Protein AF-A0A8S1CDF6-F1 (afdb_monomer_lite)

Secondary structure (DSSP, 8-state):
-HHHHHTTT--HHHHHHHHHHHHHHHHHHHHHHHHTS-SHHHHHHHHHHHHHHGGGTT-TTTHHHHHHHHHH-SS--HHHHHHHHH-HHHHHHS-HHHHHHHHHH-HHHHHHHHHHHHHHHHHHHHHHHS--S-TT--GGGS-HHHHHTSHHHHHHHHHHTT-HHHHHHHHHHHHHHHHHH--THHHHHHHHHHHHHHHTT-HHHHTT-TTHHHHHHHHHHHHHT---HHHHHHHHHHHHT--TT-THHHHHHHHHHHSHHHHHHHHHHHHHHHHHHHHTT--GGG-HHHHHHHHHHHHHHTHHHHHHH----PPPPPHHIIIIIHHHHHHHHHHHHHHHHHTTS-HHHHHHHHTT--TTSPPPHHHHHHHHH-HHHHHHHHHHHHHHHHHT-HHHHHHHHHHHTT-GGGGGG-HHHHHHHHHHHHTT-

Sequence (429 aa):
MLPLLDLHEVRRLDFHNSVLEELREKLISQINEIGKKEGKERDKKLKELLAKSFPVIKVKTLRPVVMCILRNTPHIDEKYLKVLERDQELYNDTDTEVKRQIWKDNQSLFGDAVTPLLGEYILEKEKILFDHENLNSLFFSSSPKARRQGKVVQKLANMVGNSVRLYDLVLQFSRTLFLRSKNVHYCTLRAELLMALHDLEVQEIISVDPCHKFTWCLDACIREKNVDIKRSRELQGFLDSIKKGQEQVLGDLSMILCDPYAVNFLATSAMKILVHLINVDGMPRENTVLILLLRMLALGLSAWQMISTQEFKEPKLDSQVVTKFLPALMSLMVDDLVRSLNSKLPPDERESAITIIEHSGPPPDACQAYVQESSVASILAMYYTLHCARTKDRVGLMRVLGTLANCENDRAFEDPFLHSLVKSFSQQF

pLDDT: mean 91.86, std 8.3, range [45.34, 98.62]

Radius of gyration: 29.61 Å; chains: 1; bounding box: 76×37×102 Å

Foldseek 3Di:
DVVVCVVVVNDPVNVVLVVLVVVLVVLLVVLVVLLPDDDDVSLVVLQVVLVVQVVCCVVVSNVVNNLSSLLSRQDDDVVSLVVCVVDVVSVVPHDLSNVLNNCLPPVVVLCVVLVVLVVVQLVVLVCLLPDPPPLPRASLPDQLVRSLPDPSLLVLLSNCPLPQSSLVSLLVVLLVVCLVPVDLVSLVSLLSNLVNNVVVVSCSHLVPLLCNQLSVLLSVCLNVLHDDPVSLVVNVCSVVVQDPVRLVSLLSLLSNCLRPSNLVSLLVRLVVVLVVCLVVVHAQVVDSSNVSSLQSNQSNVCNNVCSVVVPRDRDDDPPCCRVPQSVLVSLLVVLLVVVVVLVPDDPVVSVVVCVPDPSQDARDPSLLVCQLVPLSSVSNLLVVLLVCLQVVVPSSNVRRVVSNCRGHPNVCPDSSSVSSNVSSVVVVD

Structure (mmCIF, N/CA/C/O backbone):
data_AF-A0A8S1CDF6-F1
#
_entry.id   AF-A0A8S1CDF6-F1
#
loop_
_atom_site.group_PDB
_atom_site.id
_atom_site.type_symbol
_atom_site.label_atom_id
_atom_site.label_alt_id
_atom_site.label_comp_id
_atom_site.label_asym_id
_atom_site.label_entity_id
_atom_site.label_seq_id
_atom_site.pdbx_PDB_ins_code
_atom_site.Cartn_x
_atom_site.Cartn_y
_atom_site.Cartn_z
_atom_site.occupancy
_atom_site.B_iso_or_equiv
_atom_site.auth_seq_id
_atom_site.auth_comp_id
_atom_site.auth_asym_id
_atom_site.auth_atom_id
_atom_site.pdbx_PDB_model_num
ATOM 1 N N . MET A 1 1 ? -11.990 4.599 63.482 1.00 62.12 1 MET A N 1
ATOM 2 C CA . MET A 1 1 ? -10.918 5.021 62.552 1.00 62.12 1 MET A CA 1
ATOM 3 C C . MET A 1 1 ? -10.878 6.527 62.327 1.00 62.12 1 MET A C 1
ATOM 5 O O . MET A 1 1 ? -9.820 7.089 62.541 1.00 62.12 1 MET A O 1
ATOM 9 N N . LEU A 1 2 ? -11.983 7.200 61.979 1.00 67.25 2 LEU A N 1
ATOM 10 C CA . LEU A 1 2 ? -11.987 8.661 61.754 1.00 67.25 2 LEU A CA 1
ATOM 11 C C . LEU A 1 2 ? -11.416 9.509 62.919 1.00 67.25 2 LEU A C 1
ATOM 13 O O . LEU A 1 2 ? -10.578 10.356 62.641 1.00 67.25 2 LEU A O 1
ATOM 17 N N . PRO A 1 3 ? -11.730 9.235 64.205 1.00 74.31 3 PRO A N 1
ATOM 18 C CA . PRO A 1 3 ? -11.154 10.003 65.320 1.00 74.31 3 PRO A CA 1
ATOM 19 C C . PRO A 1 3 ? -9.637 9.817 65.491 1.00 74.31 3 PRO A C 1
ATOM 21 O O . PRO A 1 3 ? -8.962 10.684 66.026 1.00 74.31 3 PRO A O 1
ATOM 24 N N . LEU A 1 4 ? -9.096 8.681 65.038 1.00 73.44 4 LEU A N 1
ATOM 25 C CA . LEU A 1 4 ? -7.659 8.394 65.058 1.00 73.44 4 LEU A CA 1
ATOM 26 C C . LEU A 1 4 ? -6.922 9.152 63.949 1.00 73.44 4 LEU A C 1
ATOM 28 O O . LEU A 1 4 ? -5.793 9.568 64.163 1.00 73.44 4 LEU A O 1
ATOM 32 N N . LEU A 1 5 ? -7.558 9.359 62.793 1.00 74.25 5 LEU A N 1
ATOM 33 C CA . LEU A 1 5 ? -7.002 10.146 61.687 1.00 74.25 5 LEU A CA 1
ATOM 34 C C . LEU A 1 5 ? -6.931 11.638 62.029 1.00 74.25 5 LEU A C 1
ATOM 36 O O . LEU A 1 5 ? -5.935 12.281 61.708 1.00 74.25 5 LEU A O 1
ATOM 40 N N . ASP A 1 6 ? -7.935 12.155 62.746 1.00 76.25 6 ASP A N 1
ATOM 41 C CA . ASP A 1 6 ? -7.932 13.542 63.228 1.00 76.25 6 ASP A CA 1
ATOM 42 C C . ASP A 1 6 ? -6.771 13.798 64.214 1.00 76.25 6 ASP A C 1
ATOM 44 O O . ASP A 1 6 ? -6.166 14.865 64.186 1.00 76.25 6 ASP A O 1
ATOM 48 N N . LEU A 1 7 ? -6.411 12.801 65.039 1.00 79.69 7 LEU A N 1
ATOM 49 C CA . LEU A 1 7 ? -5.253 12.857 65.948 1.00 79.69 7 LEU A CA 1
ATOM 50 C C . LEU A 1 7 ? -3.896 12.844 65.220 1.00 79.69 7 LEU A C 1
ATOM 52 O O . LEU A 1 7 ? -2.895 13.226 65.815 1.00 79.69 7 LEU A O 1
ATOM 56 N N . HIS A 1 8 ? -3.859 12.405 63.959 1.00 80.81 8 HIS A N 1
ATOM 57 C CA . HIS A 1 8 ? -2.661 12.400 63.109 1.00 80.81 8 HIS A CA 1
ATOM 58 C C . HIS A 1 8 ? -2.653 13.574 62.111 1.00 80.81 8 HIS A C 1
ATOM 60 O O . HIS A 1 8 ? -1.941 13.520 61.113 1.00 80.81 8 HIS A O 1
ATOM 66 N N . GLU A 1 9 ? -3.477 14.605 62.344 1.00 82.25 9 GLU A N 1
ATOM 67 C CA . GLU A 1 9 ? -3.608 15.805 61.497 1.00 82.25 9 GLU A CA 1
ATOM 68 C C . GLU A 1 9 ? -3.998 15.521 60.029 1.00 82.25 9 GLU A C 1
ATOM 70 O O . GLU A 1 9 ? -3.866 16.377 59.151 1.00 82.25 9 GLU A O 1
ATOM 75 N N . VAL A 1 10 ? -4.547 14.336 59.736 1.00 81.75 10 VAL A N 1
ATOM 76 C CA . VAL A 1 10 ? -5.028 14.005 58.391 1.00 81.75 10 VAL A CA 1
ATOM 77 C C . VAL A 1 10 ? -6.396 14.640 58.182 1.00 81.75 10 VAL A C 1
ATOM 79 O O . VAL A 1 10 ? -7.377 14.287 58.839 1.00 81.75 10 VAL A O 1
ATOM 82 N N . ARG A 1 11 ? -6.502 15.551 57.209 1.00 84.94 11 ARG A N 1
ATOM 83 C CA . ARG A 1 11 ? -7.794 16.142 56.842 1.00 84.94 11 ARG A CA 1
ATOM 84 C C . ARG A 1 11 ? -8.730 15.043 56.343 1.00 84.94 11 ARG A C 1
ATOM 86 O O . ARG A 1 11 ? -8.420 14.331 55.391 1.00 84.94 11 ARG A O 1
ATOM 93 N N . ARG A 1 12 ? -9.923 14.947 56.935 1.00 86.69 12 ARG A N 1
ATOM 94 C CA . ARG A 1 12 ? -10.937 13.941 56.563 1.00 86.69 12 ARG A CA 1
ATOM 95 C C . ARG A 1 12 ? -11.252 13.927 55.064 1.00 86.69 12 ARG A C 1
ATOM 97 O O . ARG A 1 12 ? -11.462 12.857 54.506 1.00 86.69 12 ARG A O 1
ATOM 104 N N . LEU A 1 13 ? -11.258 15.093 54.410 1.00 85.94 13 LEU A N 1
ATOM 105 C CA . LEU A 1 13 ? -11.448 15.203 52.959 1.00 85.94 13 LEU A CA 1
ATOM 106 C C . LEU A 1 13 ? -10.354 14.458 52.180 1.00 85.94 13 LEU A C 1
ATOM 108 O O . LEU A 1 13 ? -10.673 13.711 51.261 1.00 85.94 13 LEU A O 1
ATOM 112 N N . ASP A 1 14 ? -9.091 14.617 52.577 1.00 85.19 14 ASP A N 1
ATOM 113 C CA . ASP A 1 14 ? -7.950 13.964 51.927 1.00 85.19 14 ASP A CA 1
ATOM 114 C C . ASP A 1 14 ? -8.030 12.442 52.111 1.00 85.19 14 ASP A C 1
ATOM 116 O O . ASP A 1 14 ? -7.840 11.687 51.157 1.00 85.19 14 ASP A O 1
ATOM 120 N N . PHE A 1 15 ? -8.420 11.985 53.307 1.00 88.25 15 PHE A N 1
ATOM 121 C CA . PHE A 1 15 ? -8.677 10.567 53.561 1.00 88.25 15 PHE A CA 1
ATOM 122 C C . PHE A 1 15 ? -9.816 10.019 52.689 1.00 88.25 15 PHE A C 1
ATOM 124 O O . PHE A 1 15 ? -9.653 8.987 52.043 1.00 88.25 15 PHE A O 1
ATOM 131 N N . HIS A 1 16 ? -10.962 10.704 52.630 1.00 88.69 16 HIS A N 1
ATOM 132 C CA . HIS A 1 16 ? -12.096 10.259 51.818 1.00 88.69 16 HIS A CA 1
ATOM 133 C C . HIS A 1 16 ? -11.782 10.252 50.319 1.00 88.69 16 HIS A C 1
ATOM 135 O O . HIS A 1 16 ? -12.194 9.320 49.631 1.00 88.69 16 HIS A O 1
ATOM 141 N N . ASN A 1 17 ? -11.028 11.237 49.824 1.00 88.69 17 ASN A N 1
ATOM 142 C CA . ASN A 1 17 ? -10.554 11.256 48.442 1.00 88.69 17 ASN A CA 1
ATOM 143 C C . ASN A 1 17 ? -9.621 10.073 48.163 1.00 88.69 17 ASN A C 1
ATOM 145 O O . ASN A 1 17 ? -9.806 9.392 47.161 1.00 88.69 17 ASN A O 1
ATOM 149 N N . SER A 1 18 ? -8.687 9.779 49.073 1.00 89.62 18 SER A N 1
ATOM 150 C CA . SER A 1 18 ? -7.782 8.629 48.955 1.00 89.62 18 SER A CA 1
ATOM 151 C C . SER A 1 18 ? -8.544 7.299 48.906 1.00 89.62 18 SER A C 1
ATOM 153 O O . SER A 1 18 ? -8.355 6.502 47.991 1.00 89.62 18 SER A O 1
ATOM 155 N N . VAL A 1 19 ? -9.501 7.097 49.820 1.00 90.94 19 VAL A N 1
ATOM 156 C CA . VAL A 1 19 ? -10.350 5.893 49.830 1.00 90.94 19 VAL A CA 1
ATOM 157 C C . VAL A 1 19 ? -11.174 5.781 48.546 1.00 90.94 19 VAL A C 1
ATOM 159 O O . VAL A 1 19 ? -11.324 4.689 48.002 1.00 90.94 19 VAL A O 1
ATOM 162 N N . LEU A 1 20 ? -11.728 6.891 48.050 1.00 90.06 20 LEU A N 1
ATOM 163 C CA . LEU A 1 20 ? -12.512 6.894 46.816 1.00 90.06 20 LEU A CA 1
ATOM 164 C C . LEU A 1 20 ? -11.656 6.521 45.600 1.00 90.06 20 LEU A C 1
ATOM 166 O O . LEU A 1 20 ? -12.103 5.733 44.767 1.00 90.06 20 LEU A O 1
ATOM 170 N N . GLU A 1 21 ? -10.443 7.058 45.513 1.00 92.19 21 GLU A N 1
ATOM 171 C CA . GLU A 1 21 ? -9.470 6.739 44.468 1.00 92.19 21 GLU A CA 1
ATOM 172 C C . GLU A 1 21 ? -9.077 5.255 44.500 1.00 92.19 21 GLU A C 1
ATOM 174 O O . GLU A 1 21 ? -9.208 4.560 43.491 1.00 92.19 21 GLU A O 1
ATOM 179 N N . GLU A 1 22 ? -8.737 4.717 45.673 1.00 93.31 22 GLU A N 1
ATOM 180 C CA . GLU A 1 22 ? -8.369 3.305 45.827 1.00 93.31 22 GLU A CA 1
ATOM 181 C C . GLU A 1 22 ? -9.536 2.358 45.485 1.00 93.31 22 GLU A C 1
ATOM 183 O O . GLU A 1 22 ? -9.368 1.343 44.799 1.00 93.31 22 GLU A O 1
ATOM 188 N N . LEU A 1 23 ? -10.765 2.703 45.893 1.00 93.44 23 LEU A N 1
ATOM 189 C CA . LEU A 1 23 ? -11.964 1.947 45.519 1.00 93.44 23 LEU A CA 1
ATOM 190 C C . LEU A 1 23 ? -12.224 1.994 44.010 1.00 93.44 23 LEU A C 1
ATOM 192 O O . LEU A 1 23 ? -12.608 0.978 43.422 1.00 93.44 23 LEU A O 1
ATOM 196 N N . ARG A 1 24 ? -12.012 3.153 43.377 1.00 94.38 24 ARG A N 1
ATOM 197 C CA . ARG A 1 24 ? -12.157 3.330 41.929 1.00 94.38 24 ARG A CA 1
ATOM 198 C C . ARG A 1 24 ? -11.175 2.445 41.172 1.00 94.38 24 ARG A C 1
ATOM 200 O O . ARG A 1 24 ? -11.593 1.716 40.273 1.00 94.38 24 ARG A O 1
ATOM 207 N N . GLU A 1 25 ? -9.900 2.465 41.547 1.00 94.88 25 GLU A N 1
ATOM 208 C CA . GLU A 1 25 ? -8.864 1.631 40.932 1.00 94.88 25 GLU A CA 1
ATOM 209 C C . GLU A 1 25 ? -9.162 0.139 41.102 1.00 94.88 25 GLU A C 1
ATOM 211 O O . GLU A 1 25 ? -9.099 -0.631 40.137 1.00 94.88 25 GLU A O 1
ATOM 216 N N . LYS A 1 26 ? -9.588 -0.271 42.302 1.00 95.38 26 LYS A N 1
ATOM 217 C CA . LYS A 1 26 ? -9.969 -1.659 42.581 1.00 95.38 26 LYS A CA 1
ATOM 218 C C . LYS A 1 26 ? -11.155 -2.116 41.731 1.00 95.38 26 LYS A C 1
ATOM 220 O O . LYS A 1 26 ? -11.133 -3.230 41.207 1.00 95.38 26 LYS A O 1
ATOM 225 N N . LEU A 1 27 ? -12.169 -1.266 41.551 1.00 94.44 27 LEU A N 1
ATOM 226 C CA . LEU A 1 27 ? -13.309 -1.545 40.672 1.00 94.44 27 LEU A CA 1
ATOM 227 C C . LEU A 1 27 ? -12.878 -1.675 39.210 1.00 94.44 27 LEU A C 1
ATOM 229 O O . LEU A 1 27 ? -13.262 -2.637 38.548 1.00 94.44 27 LEU A O 1
ATOM 233 N N . ILE A 1 28 ? -12.059 -0.745 38.712 1.00 95.81 28 ILE A N 1
ATOM 234 C CA . ILE A 1 28 ? -11.535 -0.779 37.339 1.00 95.81 28 ILE A CA 1
ATOM 235 C C . ILE A 1 28 ? -10.755 -2.073 37.097 1.00 95.81 28 ILE A C 1
ATOM 237 O O . ILE A 1 28 ? -10.973 -2.737 36.083 1.00 95.81 28 ILE A O 1
ATOM 241 N N . SER A 1 29 ? -9.892 -2.461 38.038 1.00 96.31 29 SER A N 1
ATOM 242 C CA . SER A 1 29 ? -9.135 -3.712 37.974 1.00 96.31 29 SER A CA 1
ATOM 243 C C . SER A 1 29 ? -10.066 -4.928 37.884 1.00 96.31 29 SER A C 1
ATOM 245 O O . SER A 1 29 ? -9.950 -5.734 36.962 1.00 96.31 29 SER A O 1
ATOM 247 N N . GLN A 1 30 ? -11.080 -5.006 38.751 1.00 95.44 30 GLN A N 1
ATOM 248 C CA . GLN A 1 30 ? -12.066 -6.092 38.717 1.00 95.44 30 GLN A CA 1
ATOM 249 C C . GLN A 1 30 ? -12.866 -6.142 37.409 1.00 95.44 30 GLN A C 1
ATOM 251 O O . GLN A 1 30 ? -13.146 -7.231 36.908 1.00 95.44 30 GLN A O 1
ATOM 256 N N . ILE A 1 31 ? -13.239 -4.990 36.846 1.00 95.56 31 ILE A N 1
ATOM 257 C CA . ILE A 1 31 ? -13.948 -4.921 35.562 1.00 95.56 31 ILE A CA 1
ATOM 258 C C . ILE A 1 31 ? -13.063 -5.447 34.431 1.00 95.56 31 ILE A C 1
ATOM 260 O O . ILE A 1 31 ? -13.543 -6.230 33.615 1.00 95.56 31 ILE A O 1
ATOM 264 N N . ASN A 1 32 ? -11.778 -5.087 34.407 1.00 95.44 32 ASN A N 1
ATOM 265 C CA . ASN A 1 32 ? -10.844 -5.609 33.409 1.00 95.44 32 ASN A CA 1
ATOM 266 C C . ASN A 1 32 ? -10.655 -7.129 33.544 1.00 95.44 32 ASN A C 1
ATOM 268 O O . ASN A 1 32 ? -10.646 -7.831 32.538 1.00 95.44 32 ASN A O 1
ATOM 272 N N . GLU A 1 33 ? -10.585 -7.663 34.767 1.00 94.88 33 GLU A N 1
ATOM 273 C CA . GLU A 1 33 ? -10.529 -9.116 34.993 1.00 94.88 33 GLU A CA 1
ATOM 274 C C . GLU A 1 33 ? -11.806 -9.838 34.539 1.00 94.88 33 GLU A C 1
ATOM 276 O O . GLU A 1 33 ? -11.748 -10.959 34.035 1.00 94.88 33 GLU A O 1
ATOM 281 N N . ILE A 1 34 ? -12.975 -9.203 34.668 1.00 93.25 34 ILE A N 1
ATOM 282 C CA . ILE A 1 34 ? -14.216 -9.719 34.074 1.00 93.25 34 ILE A CA 1
ATOM 283 C C . ILE A 1 34 ? -14.128 -9.665 32.544 1.00 93.25 34 ILE A C 1
ATOM 285 O O . ILE A 1 34 ? -14.493 -10.637 31.889 1.00 93.25 34 ILE A O 1
ATOM 289 N N . GLY A 1 35 ? -13.632 -8.560 31.983 1.00 90.19 35 GLY A N 1
ATOM 290 C CA . GLY A 1 35 ? -13.497 -8.343 30.542 1.00 90.19 35 GLY A CA 1
ATOM 291 C C . GLY A 1 35 ? -12.627 -9.383 29.835 1.00 90.19 35 GLY A C 1
ATOM 292 O O . GLY A 1 35 ? -12.990 -9.823 28.745 1.00 90.19 35 GLY A O 1
ATOM 293 N N . LYS A 1 36 ? -11.549 -9.839 30.492 1.00 91.38 36 LYS A N 1
ATOM 294 C CA . LYS A 1 36 ? -10.646 -10.903 30.008 1.00 91.38 36 LYS A CA 1
ATOM 295 C C . LYS A 1 36 ? -11.299 -12.282 29.887 1.00 91.38 36 LYS A C 1
ATOM 297 O O . LYS A 1 36 ? -10.751 -13.150 29.218 1.00 91.38 36 LYS A O 1
ATOM 302 N N . LYS A 1 37 ? -12.424 -12.522 30.567 1.00 91.44 37 LYS A N 1
ATOM 303 C CA . LYS A 1 37 ? -13.161 -13.786 30.435 1.00 91.44 37 LYS A CA 1
ATOM 304 C C . LYS A 1 37 ? -13.859 -13.844 29.076 1.00 91.44 37 LYS A C 1
ATOM 306 O O . LYS A 1 37 ? -14.029 -12.831 28.403 1.00 91.44 37 LYS A O 1
ATOM 311 N N . GLU A 1 38 ? -14.337 -15.024 28.708 1.00 87.25 38 GLU A N 1
ATOM 312 C CA . GLU A 1 38 ? -15.132 -15.228 27.498 1.00 87.25 38 GLU A CA 1
ATOM 313 C C . GLU A 1 38 ? -16.513 -15.799 27.837 1.00 87.25 38 GLU A C 1
ATOM 315 O O . GLU A 1 38 ? -16.728 -16.382 28.902 1.00 87.25 38 GLU A O 1
ATOM 320 N N . GLY A 1 39 ? -17.466 -15.624 26.920 1.00 90.69 39 GLY A N 1
ATOM 321 C CA . GLY A 1 39 ? -18.783 -16.253 26.987 1.00 90.69 39 GLY A CA 1
ATOM 322 C C . GLY A 1 39 ? -19.934 -15.357 27.458 1.00 90.69 39 GLY A C 1
ATOM 323 O O . GLY A 1 39 ? -19.768 -14.232 27.932 1.00 90.69 39 GLY A O 1
ATOM 324 N N . LYS A 1 40 ? -21.151 -15.898 27.323 1.00 89.69 40 LYS A N 1
ATOM 325 C CA . LYS A 1 40 ? -22.418 -15.166 27.506 1.00 89.69 40 LYS A CA 1
ATOM 326 C C . LYS A 1 40 ? -22.629 -14.623 28.922 1.00 89.69 40 LYS A C 1
ATOM 328 O O . LYS A 1 40 ? -23.256 -13.578 29.084 1.00 89.69 40 LYS A O 1
ATOM 333 N N . GLU A 1 41 ? -22.131 -15.312 29.949 1.00 90.50 41 GLU A N 1
ATOM 334 C CA . GLU A 1 41 ? -22.286 -14.863 31.340 1.00 90.50 41 GLU A CA 1
ATOM 335 C C . GLU A 1 41 ? -21.525 -13.567 31.620 1.00 90.50 41 GLU A C 1
ATOM 337 O O . GLU A 1 41 ? -22.047 -12.677 32.296 1.00 90.50 41 GLU A O 1
ATOM 342 N N . ARG A 1 42 ? -20.320 -13.425 31.052 1.00 93.06 42 ARG A N 1
ATOM 343 C CA . ARG A 1 42 ? -19.560 -12.176 31.116 1.00 93.06 42 ARG A CA 1
ATOM 344 C C . ARG A 1 42 ? -20.358 -11.041 30.493 1.00 93.06 42 ARG A C 1
ATOM 346 O O . ARG A 1 42 ? -20.521 -9.999 31.123 1.00 93.06 42 ARG A O 1
ATOM 353 N N . ASP A 1 43 ? -20.860 -11.249 29.280 1.00 92.62 43 ASP A N 1
ATOM 354 C CA . ASP A 1 43 ? -21.577 -10.215 28.530 1.00 92.62 43 ASP A CA 1
ATOM 355 C C . ASP A 1 43 ? -22.818 -9.750 29.286 1.00 92.62 43 ASP A C 1
ATOM 357 O O . ASP A 1 43 ? -23.067 -8.551 29.402 1.00 92.62 43 ASP A O 1
ATOM 361 N N . LYS A 1 44 ? -23.560 -10.697 29.871 1.00 93.81 44 LYS A N 1
ATOM 362 C CA . LYS A 1 44 ? -24.699 -10.391 30.736 1.00 93.81 44 LYS A CA 1
ATOM 363 C C . LYS A 1 44 ? -24.269 -9.546 31.938 1.00 93.81 44 LYS A C 1
ATOM 365 O O . LYS A 1 44 ? -24.868 -8.504 32.190 1.00 93.81 44 LYS A O 1
ATOM 370 N N . LYS A 1 45 ? -23.203 -9.945 32.640 1.00 95.00 45 LYS A N 1
ATOM 371 C CA . LYS A 1 45 ? -22.690 -9.222 33.813 1.00 95.00 45 LYS A CA 1
ATOM 372 C C . LYS A 1 45 ? -22.234 -7.802 33.470 1.00 95.00 45 LYS A C 1
ATOM 374 O O . LYS A 1 45 ? -22.556 -6.871 34.202 1.00 95.00 45 LYS A O 1
ATOM 379 N N . LEU A 1 46 ? -21.515 -7.617 32.364 1.00 95.69 46 LEU A N 1
ATOM 380 C CA . LEU A 1 46 ? -21.065 -6.298 31.913 1.00 95.69 46 LEU A CA 1
ATOM 381 C C . LEU A 1 46 ? -22.242 -5.401 31.521 1.00 95.69 46 LEU A C 1
ATOM 383 O O . LEU A 1 46 ? -22.271 -4.242 31.923 1.00 95.69 46 LEU A O 1
ATOM 387 N N . LYS A 1 47 ? -23.255 -5.942 30.832 1.00 95.44 47 LYS A N 1
ATOM 388 C CA . LYS A 1 47 ? -24.486 -5.203 30.512 1.00 95.44 47 LYS A CA 1
ATOM 389 C C . LYS A 1 47 ? -25.264 -4.795 31.763 1.00 95.44 47 LYS A C 1
ATOM 391 O O . LYS A 1 47 ? -25.743 -3.667 31.840 1.00 95.44 47 LYS A O 1
ATOM 396 N N . GLU A 1 48 ? -25.362 -5.673 32.760 1.00 95.56 48 GLU A N 1
ATOM 397 C CA . GLU A 1 48 ? -25.999 -5.353 34.043 1.00 95.56 48 GLU A CA 1
ATOM 398 C C . GLU A 1 48 ? -25.239 -4.265 34.814 1.00 95.56 48 GLU A C 1
ATOM 400 O O . GLU A 1 48 ? -25.859 -3.343 35.349 1.00 95.56 48 GLU A O 1
ATOM 405 N N . LEU A 1 49 ? -23.905 -4.347 34.858 1.00 95.69 49 LEU A N 1
ATOM 406 C CA . LEU A 1 49 ? -23.060 -3.314 35.462 1.00 95.69 49 LEU A CA 1
ATOM 407 C C . LEU A 1 49 ? -23.219 -1.984 34.727 1.00 95.69 49 LEU A C 1
ATOM 409 O O . LEU A 1 49 ? -23.443 -0.957 35.365 1.00 95.69 49 LEU A O 1
ATOM 413 N N . LEU A 1 50 ? -23.188 -2.006 33.393 1.00 97.00 50 LEU A N 1
ATOM 414 C CA . LEU A 1 50 ? -23.378 -0.818 32.572 1.00 97.00 50 LEU A CA 1
ATOM 415 C C . LEU A 1 50 ? -24.732 -0.171 32.859 1.00 97.00 50 LEU A C 1
ATOM 417 O O . LEU A 1 50 ? -24.790 1.025 33.123 1.00 97.00 50 LEU A O 1
ATOM 421 N N . ALA A 1 51 ? -25.812 -0.953 32.891 1.00 96.94 51 ALA A N 1
ATOM 422 C CA . ALA A 1 51 ? -27.148 -0.435 33.160 1.00 96.94 51 ALA A CA 1
ATOM 423 C C . ALA A 1 51 ? -27.254 0.270 34.522 1.00 96.94 51 ALA A C 1
ATOM 425 O O . ALA A 1 51 ? -27.919 1.301 34.622 1.00 96.94 51 ALA A O 1
ATOM 426 N N . LYS A 1 52 ? -26.575 -0.251 35.551 1.00 96.19 52 LYS A N 1
ATOM 427 C CA . LYS A 1 52 ? -26.569 0.327 36.904 1.00 96.19 52 LYS A CA 1
ATOM 428 C C . LYS A 1 52 ? -25.654 1.544 37.032 1.00 96.19 52 LYS A C 1
ATOM 430 O O . LYS A 1 52 ? -25.978 2.466 37.774 1.00 96.19 52 LYS A O 1
ATOM 435 N N . SER A 1 53 ? -24.521 1.553 36.334 1.00 95.06 53 SER A N 1
ATOM 436 C CA . SER A 1 53 ? -23.487 2.585 36.478 1.00 95.06 53 SER A CA 1
ATOM 437 C C . SER A 1 53 ? -23.610 3.729 35.469 1.00 95.06 53 SER A C 1
ATOM 439 O O . SER A 1 53 ? -23.141 4.829 35.741 1.00 95.06 53 SER A O 1
ATOM 441 N N . PHE A 1 54 ? -24.265 3.534 34.324 1.00 96.75 54 PHE A N 1
ATOM 442 C CA . PHE A 1 54 ? -24.392 4.583 33.306 1.00 96.75 54 PHE A CA 1
ATOM 443 C C . PHE A 1 54 ? -25.089 5.873 33.787 1.00 96.75 54 PHE A C 1
ATOM 445 O O . PHE A 1 54 ? -24.650 6.946 33.375 1.00 96.75 54 PHE A O 1
ATOM 452 N N . PRO A 1 55 ? -26.106 5.849 34.681 1.00 96.56 55 PRO A N 1
ATOM 453 C CA . PRO A 1 55 ? -26.721 7.080 35.191 1.00 96.56 55 PRO A CA 1
ATOM 454 C C . PRO A 1 55 ? -25.737 8.064 35.843 1.00 96.56 55 PRO A C 1
ATOM 456 O O . PRO A 1 55 ? -25.994 9.265 35.847 1.00 96.56 55 PRO A O 1
ATOM 459 N N . VAL A 1 56 ? -24.595 7.582 36.354 1.00 95.00 56 VAL A N 1
ATOM 460 C CA . VAL A 1 56 ? -23.562 8.421 36.985 1.00 95.00 56 VAL A CA 1
ATOM 461 C C . VAL A 1 56 ? -22.420 8.813 36.038 1.00 95.00 56 VAL A C 1
ATOM 463 O O . VAL A 1 56 ? -21.435 9.387 36.489 1.00 95.00 56 VAL A O 1
ATOM 466 N N . ILE A 1 57 ? -22.532 8.579 34.724 1.00 95.81 57 ILE A N 1
ATOM 467 C CA . ILE A 1 57 ? -21.464 8.874 33.744 1.00 95.81 57 ILE A CA 1
ATOM 468 C C . ILE A 1 57 ? -21.028 10.352 33.713 1.00 95.81 57 ILE A C 1
ATOM 470 O O . ILE A 1 57 ? -19.874 10.672 33.422 1.00 95.81 57 ILE A O 1
ATOM 474 N N . LYS A 1 58 ? -21.936 11.271 34.065 1.00 94.50 58 LYS A N 1
ATOM 475 C CA . LYS A 1 58 ? -21.639 12.709 34.158 1.00 94.50 58 LYS A CA 1
ATOM 476 C C . LYS A 1 58 ? -20.836 13.082 35.411 1.00 94.50 58 LYS A C 1
ATOM 478 O O . LYS A 1 58 ? -20.252 14.161 35.454 1.00 94.50 58 LYS A O 1
ATOM 483 N N . VAL A 1 59 ? -20.761 12.199 36.408 1.00 94.56 59 VAL A N 1
ATOM 484 C CA . VAL A 1 59 ? -19.969 12.402 37.626 1.00 94.56 59 VAL A CA 1
ATOM 485 C C . VAL A 1 59 ? -18.503 12.092 37.321 1.00 94.56 59 VAL A C 1
ATOM 487 O O . VAL A 1 59 ? -18.114 10.929 37.232 1.00 94.56 59 VAL A O 1
ATOM 490 N N . LYS A 1 60 ? -17.676 13.136 37.179 1.00 92.75 60 LYS A N 1
ATOM 491 C CA . LYS A 1 60 ? -16.264 13.032 36.754 1.00 92.75 60 LYS A CA 1
ATOM 492 C C . LYS A 1 60 ? -15.444 12.016 37.553 1.00 92.75 60 LYS A C 1
ATOM 494 O O . LYS A 1 60 ? -14.666 11.276 36.967 1.00 92.75 60 LYS A O 1
ATOM 499 N N . THR A 1 61 ? -15.649 11.932 38.867 1.00 90.62 61 THR A N 1
ATOM 500 C CA . THR A 1 61 ? -14.903 11.003 39.732 1.00 90.62 61 THR A CA 1
ATOM 501 C C . THR A 1 61 ? -15.239 9.529 39.486 1.00 90.62 61 THR A C 1
ATOM 503 O O . THR A 1 61 ? -14.374 8.677 39.674 1.00 90.62 61 THR A O 1
ATOM 506 N N . LEU A 1 62 ? -16.460 9.219 39.031 1.00 92.19 62 LEU A N 1
ATOM 507 C CA . LEU A 1 62 ? -16.928 7.854 38.752 1.00 92.19 62 LEU A CA 1
ATOM 508 C C . LEU A 1 62 ? -16.896 7.492 37.262 1.00 92.19 62 LEU A C 1
ATOM 510 O O . LEU A 1 62 ? -16.910 6.309 36.920 1.00 92.19 62 LEU A O 1
ATOM 514 N N . ARG A 1 63 ? -16.817 8.488 36.372 1.00 94.75 63 ARG A N 1
ATOM 515 C CA . ARG A 1 63 ? -16.751 8.311 34.915 1.00 94.75 63 ARG A CA 1
ATOM 516 C C . ARG A 1 63 ? -15.712 7.265 34.472 1.00 94.75 63 ARG A C 1
ATOM 518 O O . ARG A 1 63 ? -16.095 6.424 33.659 1.00 94.75 63 ARG A O 1
ATOM 525 N N . PRO A 1 64 ? -14.476 7.205 35.019 1.00 95.69 64 PRO A N 1
ATOM 526 C CA . PRO A 1 64 ? -13.496 6.186 34.626 1.00 95.69 64 PRO A CA 1
ATOM 527 C C . PRO A 1 64 ? -13.991 4.743 34.799 1.00 95.69 64 PRO A C 1
ATOM 529 O O . PRO A 1 64 ? -13.665 3.872 33.994 1.00 95.69 64 PRO A O 1
ATOM 532 N N . VAL A 1 65 ? -14.830 4.483 35.809 1.00 96.19 65 VAL A N 1
ATOM 533 C CA . VAL A 1 65 ? -15.436 3.160 36.030 1.00 96.19 65 VAL A CA 1
ATOM 534 C C . VAL A 1 65 ? -16.426 2.839 34.913 1.00 96.19 65 VAL A C 1
ATOM 536 O O . VAL A 1 65 ? -16.389 1.745 34.356 1.00 96.19 65 VAL A O 1
ATOM 539 N N . VAL A 1 66 ? -17.282 3.799 34.543 1.00 96.75 66 VAL A N 1
ATOM 540 C CA . VAL A 1 66 ? -18.265 3.628 33.460 1.00 96.75 66 VAL A CA 1
ATOM 541 C C . VAL A 1 66 ? -17.569 3.431 32.114 1.00 96.75 66 VAL A C 1
ATOM 543 O O . VAL A 1 66 ? -17.945 2.527 31.370 1.00 96.75 66 VAL A O 1
ATOM 546 N N . MET A 1 67 ? -16.522 4.212 31.828 1.00 96.12 67 MET A N 1
ATOM 547 C CA . MET A 1 67 ? -15.722 4.062 30.605 1.00 96.12 67 MET A CA 1
ATOM 548 C C . MET A 1 67 ? -15.043 2.692 30.542 1.00 96.12 67 MET A C 1
ATOM 550 O O . MET A 1 67 ? -15.107 2.024 29.512 1.00 96.12 67 MET A O 1
ATOM 554 N N . CYS A 1 68 ? -14.502 2.207 31.665 1.00 96.44 68 CYS A N 1
ATOM 555 C CA . CYS A 1 68 ? -13.933 0.863 31.747 1.00 96.44 68 CYS A CA 1
ATOM 556 C C . CYS A 1 68 ? -14.973 -0.231 31.434 1.00 96.44 68 CYS A C 1
ATOM 558 O O . CYS A 1 68 ? -14.672 -1.177 30.704 1.00 96.44 68 CYS A O 1
ATOM 560 N N . ILE A 1 69 ? -16.210 -0.102 31.933 1.00 96.69 69 ILE A N 1
ATOM 561 C CA . ILE A 1 69 ? -17.294 -1.045 31.607 1.00 96.69 69 ILE A CA 1
ATOM 562 C C . ILE A 1 69 ? -17.622 -0.986 30.111 1.00 96.69 69 ILE A C 1
ATOM 564 O O . ILE A 1 69 ? -17.710 -2.035 29.474 1.00 96.69 69 ILE A O 1
ATOM 568 N N . LEU A 1 70 ? -17.778 0.218 29.548 1.00 96.81 70 LEU A N 1
ATOM 569 C CA . LEU A 1 70 ? -18.067 0.420 28.124 1.00 96.81 70 LEU A CA 1
ATOM 570 C C . LEU A 1 70 ? -16.998 -0.234 27.242 1.00 96.81 70 LEU A C 1
ATOM 572 O O . LEU A 1 70 ? -17.345 -1.034 26.379 1.00 96.81 70 LEU A O 1
ATOM 576 N N . ARG A 1 71 ? -15.711 0.024 27.509 1.00 95.75 71 ARG A N 1
ATOM 577 C CA . ARG A 1 71 ? -14.581 -0.565 26.771 1.00 95.75 71 ARG A CA 1
ATOM 578 C C . ARG A 1 71 ? -14.618 -2.091 26.755 1.00 95.75 71 ARG A C 1
ATOM 580 O O . ARG A 1 71 ? -14.362 -2.702 25.725 1.00 95.75 71 ARG A O 1
ATOM 587 N N . ASN A 1 72 ? -14.925 -2.703 27.896 1.00 95.06 72 ASN A N 1
ATOM 588 C CA . ASN A 1 72 ? -14.962 -4.158 28.025 1.00 95.06 72 ASN A CA 1
ATOM 589 C C . ASN A 1 72 ? -16.267 -4.777 27.488 1.00 95.06 72 ASN A C 1
ATOM 591 O O . ASN A 1 72 ? -16.357 -5.999 27.402 1.00 95.06 72 ASN A O 1
ATOM 595 N N . THR A 1 73 ? -17.277 -3.974 27.133 1.00 94.62 73 THR A N 1
ATOM 596 C CA . THR A 1 73 ? -18.577 -4.457 26.646 1.00 94.62 73 THR A CA 1
ATOM 597 C C . THR A 1 73 ? -18.542 -4.650 25.120 1.00 94.62 73 THR A C 1
ATOM 599 O O . THR A 1 73 ? -18.506 -3.660 24.386 1.00 94.62 73 THR A O 1
ATOM 602 N N . PRO A 1 74 ? -18.622 -5.893 24.599 1.00 91.00 74 PRO A N 1
ATOM 603 C CA . PRO A 1 74 ? -18.454 -6.151 23.163 1.00 91.00 74 PRO A CA 1
ATOM 604 C C . PRO A 1 74 ? -19.543 -5.530 22.286 1.00 91.00 74 PRO A C 1
ATOM 606 O O . PRO A 1 74 ? -19.274 -5.099 21.169 1.00 91.00 74 PRO A O 1
ATOM 609 N N . HIS A 1 75 ? -20.776 -5.509 22.795 1.00 93.50 75 HIS A N 1
ATOM 610 C CA . HIS A 1 75 ? -21.925 -4.906 22.132 1.00 93.50 75 HIS A CA 1
ATOM 611 C C . HIS A 1 75 ? -22.651 -4.001 23.119 1.00 93.50 75 HIS A C 1
ATOM 613 O O . HIS A 1 75 ? -23.352 -4.473 24.022 1.00 93.50 75 HIS A O 1
ATOM 619 N N . ILE A 1 76 ? -22.502 -2.698 22.915 1.00 95.56 76 ILE A N 1
ATOM 620 C CA . ILE A 1 76 ? -23.144 -1.649 23.698 1.00 95.56 76 ILE A CA 1
ATOM 621 C C . ILE A 1 76 ? -24.503 -1.339 23.067 1.00 95.56 76 ILE A C 1
ATOM 623 O O . ILE A 1 76 ? -24.625 -1.252 21.847 1.00 95.56 76 ILE A O 1
ATOM 627 N N . ASP A 1 77 ? -25.545 -1.204 23.885 1.00 95.62 77 ASP A N 1
ATOM 628 C CA . ASP A 1 77 ? -26.867 -0.841 23.372 1.00 95.62 77 ASP A CA 1
ATOM 629 C C . ASP A 1 77 ? -26.853 0.587 22.798 1.00 95.62 77 ASP A C 1
ATOM 631 O O . ASP A 1 77 ? -26.321 1.516 23.413 1.00 95.62 77 ASP A O 1
ATOM 635 N N . GLU A 1 78 ? -27.526 0.785 21.663 1.00 94.69 78 GLU A N 1
ATOM 636 C CA . GLU A 1 78 ? -27.548 2.044 20.899 1.00 94.69 78 GLU A CA 1
ATOM 637 C C . GLU A 1 78 ? -27.947 3.270 21.744 1.00 94.69 78 GLU A C 1
ATOM 639 O O . GLU A 1 78 ? -27.422 4.368 21.563 1.00 94.69 78 GLU A O 1
ATOM 644 N N . LYS A 1 79 ? -28.836 3.083 22.730 1.00 95.62 79 LYS A N 1
ATOM 645 C CA . LYS A 1 79 ? -29.256 4.142 23.665 1.00 95.62 79 LYS A CA 1
ATOM 646 C C . LYS A 1 79 ? -28.084 4.777 24.425 1.00 95.62 79 LYS A C 1
ATOM 648 O O . LYS A 1 79 ? -28.143 5.965 24.720 1.00 95.62 79 LYS A O 1
ATOM 653 N N . TYR A 1 80 ? -27.040 4.008 24.741 1.00 96.88 80 TYR A N 1
ATOM 654 C CA . TYR A 1 80 ? -25.851 4.511 25.432 1.00 96.88 80 TYR A CA 1
ATOM 655 C C . TYR A 1 80 ? -24.906 5.205 24.453 1.00 96.88 80 TYR A C 1
ATOM 657 O O . TYR A 1 80 ? -24.415 6.292 24.750 1.00 96.88 80 TYR A O 1
ATOM 665 N N . LEU A 1 81 ? -24.718 4.624 23.263 1.00 96.25 81 LEU A N 1
ATOM 666 C CA . LEU A 1 81 ? -23.885 5.199 22.204 1.00 96.25 81 LEU A CA 1
ATOM 667 C C . LEU A 1 81 ? -24.386 6.587 21.782 1.00 96.25 81 LEU A C 1
ATOM 669 O O . LEU A 1 81 ? -23.591 7.519 21.732 1.00 96.25 81 LEU A O 1
ATOM 673 N N . LYS A 1 82 ? -25.704 6.766 21.620 1.00 95.19 82 LYS A N 1
ATOM 674 C CA . LYS A 1 82 ? -26.323 8.071 21.312 1.00 95.19 82 LYS A CA 1
ATOM 675 C C . LYS A 1 82 ? -26.064 9.140 22.374 1.00 95.19 82 LYS A C 1
ATOM 677 O O . LYS A 1 82 ? -26.029 10.323 22.052 1.00 95.19 82 LYS A O 1
ATOM 682 N N . VAL A 1 83 ? -25.933 8.757 23.646 1.00 95.69 83 VAL A N 1
ATOM 683 C CA . VAL A 1 83 ? -25.601 9.709 24.720 1.00 95.69 83 VAL A CA 1
ATOM 684 C C . VAL A 1 83 ? -24.137 10.128 24.622 1.00 95.69 83 VAL A C 1
ATOM 686 O O . VAL A 1 83 ? -23.856 11.315 24.741 1.00 95.69 83 VAL A O 1
ATOM 689 N N . LEU A 1 84 ? -23.232 9.174 24.379 1.00 95.62 84 LEU A N 1
ATOM 690 C CA . LEU A 1 84 ? -21.803 9.450 24.198 1.00 95.62 84 LEU A CA 1
ATOM 691 C C . LEU A 1 84 ? -21.555 10.318 22.962 1.00 95.62 84 LEU A C 1
ATOM 693 O O . LEU A 1 84 ? -20.790 11.263 23.032 1.00 95.62 84 LEU A O 1
ATOM 697 N N . GLU A 1 85 ? -22.233 10.027 21.855 1.00 93.75 85 GLU A N 1
ATOM 698 C CA . GLU A 1 85 ? -22.120 10.761 20.591 1.00 93.75 85 GLU A CA 1
ATOM 699 C C . GLU A 1 85 ? -22.549 12.233 20.710 1.00 93.75 85 GLU A C 1
ATOM 701 O O . GLU A 1 85 ? -21.941 13.108 20.103 1.00 93.75 85 GLU A O 1
ATOM 706 N N . ARG A 1 86 ? -23.592 12.523 21.497 1.00 94.19 86 ARG A N 1
ATOM 707 C CA . ARG A 1 86 ? -24.140 13.884 21.650 1.00 94.19 86 ARG A CA 1
ATOM 708 C C . ARG A 1 86 ? -23.342 14.773 22.601 1.00 94.19 86 ARG A C 1
ATOM 710 O O . ARG A 1 86 ? -23.544 15.984 22.596 1.00 94.19 86 ARG A O 1
ATOM 717 N N . ASP A 1 87 ? -22.509 14.187 23.453 1.00 95.50 87 ASP A N 1
ATOM 718 C CA . ASP A 1 87 ? -21.762 14.896 24.487 1.00 95.50 87 ASP A CA 1
ATOM 719 C C . ASP A 1 87 ? -20.264 14.823 24.175 1.00 95.50 87 ASP A C 1
ATOM 721 O O . ASP A 1 87 ? -19.626 13.786 24.347 1.00 95.50 87 ASP A O 1
ATOM 725 N N . GLN A 1 88 ? -19.697 15.941 23.715 1.00 93.50 88 GLN A N 1
ATOM 726 C CA . GLN A 1 88 ? -18.305 16.003 23.266 1.00 93.50 88 GLN A CA 1
ATOM 727 C C . GLN A 1 88 ? -17.303 15.623 24.366 1.00 93.50 88 GLN A C 1
ATOM 729 O O . GLN A 1 88 ? -16.270 15.024 24.066 1.00 93.50 88 GLN A O 1
ATOM 734 N N . GLU A 1 89 ? -17.584 15.959 25.630 1.00 95.00 89 GLU A N 1
ATOM 735 C CA . GLU A 1 89 ? -16.696 15.628 26.748 1.00 95.00 89 GLU A CA 1
ATOM 736 C C . GLU A 1 89 ? -16.675 14.111 26.962 1.00 95.00 89 GLU A C 1
ATOM 738 O O . GLU A 1 89 ? -15.606 13.505 27.026 1.00 95.00 89 GLU A O 1
ATOM 743 N N . LEU A 1 90 ? -17.854 13.481 26.979 1.00 95.81 90 LEU A N 1
ATOM 744 C CA . LEU A 1 90 ? -17.961 12.028 27.100 1.00 95.81 90 LEU A CA 1
ATOM 745 C C . LEU A 1 90 ? -17.361 11.307 25.892 1.00 95.81 90 LEU A C 1
ATOM 747 O O . LEU A 1 90 ? -16.653 10.320 26.072 1.00 95.81 90 LEU A O 1
ATOM 751 N N . TYR A 1 91 ? -17.609 11.794 24.675 1.00 95.56 91 TYR A N 1
ATOM 752 C CA . TYR A 1 91 ? -17.029 11.224 23.464 1.00 95.56 91 TYR A CA 1
ATOM 753 C C . TYR A 1 91 ? -15.500 11.257 23.507 1.00 95.56 91 TYR A C 1
ATOM 755 O O . TYR A 1 91 ? -14.852 10.242 23.244 1.00 95.56 91 TYR A O 1
ATOM 763 N N . ASN A 1 92 ? -14.903 12.391 23.876 1.00 93.81 92 ASN A N 1
ATOM 764 C CA . ASN A 1 92 ? -13.450 12.530 23.932 1.00 93.81 92 ASN A CA 1
ATOM 765 C C . ASN A 1 92 ? -12.818 11.537 24.919 1.00 93.81 92 ASN A C 1
ATOM 767 O O . ASN A 1 92 ? -11.829 10.896 24.557 1.00 93.81 92 ASN A O 1
ATOM 771 N N . ASP A 1 93 ? -13.451 11.341 26.077 1.00 93.62 93 ASP A N 1
ATOM 772 C CA . ASP A 1 93 ? -13.013 10.430 27.142 1.00 93.62 93 ASP A CA 1
ATOM 773 C C . ASP A 1 93 ? -13.174 8.936 26.804 1.00 93.62 93 ASP A C 1
ATOM 775 O O . ASP A 1 93 ? -12.624 8.086 27.505 1.00 93.62 93 ASP A O 1
ATOM 779 N N . THR A 1 94 ? -13.933 8.582 25.760 1.00 94.94 94 THR A N 1
ATOM 780 C CA . THR A 1 94 ? -14.147 7.169 25.401 1.00 94.94 94 THR A CA 1
ATOM 781 C C . THR A 1 94 ? -12.942 6.543 24.700 1.00 94.94 94 THR A C 1
ATOM 783 O O . THR A 1 94 ? -12.308 7.142 23.820 1.00 94.94 94 THR A O 1
ATOM 786 N N . ASP A 1 95 ? -12.666 5.287 25.057 1.00 95.44 95 ASP A N 1
ATOM 787 C CA . ASP A 1 95 ? -11.673 4.448 24.392 1.00 95.44 95 ASP A CA 1
ATOM 788 C C . ASP A 1 95 ? -12.042 4.165 22.923 1.00 95.44 95 ASP A C 1
ATOM 790 O O . ASP A 1 95 ? -13.206 4.223 22.506 1.00 95.44 95 ASP A O 1
ATOM 794 N N . THR A 1 96 ? -11.035 3.804 22.125 1.00 95.56 96 THR A N 1
ATOM 795 C CA . THR A 1 96 ? -11.196 3.572 20.679 1.00 95.56 96 THR A CA 1
ATOM 796 C C . THR A 1 96 ? -12.151 2.407 20.398 1.00 95.56 96 THR A C 1
ATOM 798 O O . THR A 1 96 ? -12.924 2.464 19.451 1.00 95.56 96 THR A O 1
ATOM 801 N N . GLU A 1 97 ? -12.174 1.383 21.252 1.00 94.69 97 GLU A N 1
ATOM 802 C CA . GLU A 1 97 ? -13.087 0.232 21.203 1.00 94.69 97 GLU A CA 1
ATOM 803 C C . GLU A 1 97 ? -14.558 0.659 21.194 1.00 94.69 97 GLU A C 1
ATOM 805 O O . GLU A 1 97 ? -15.371 0.102 20.453 1.00 94.69 97 GLU A O 1
ATOM 810 N N . VAL A 1 98 ? -14.893 1.659 22.012 1.00 96.31 98 VAL A N 1
ATOM 811 C CA . VAL A 1 98 ? -16.247 2.206 22.130 1.00 96.31 98 VAL A CA 1
ATOM 812 C C . VAL A 1 98 ? -16.541 3.094 20.929 1.00 96.31 98 VAL A C 1
ATOM 814 O O . VAL A 1 98 ? -17.582 2.940 20.290 1.00 96.31 98 VAL A O 1
ATOM 817 N N . LYS A 1 99 ? -15.592 3.963 20.557 1.00 96.94 99 LYS A N 1
ATOM 818 C CA . LYS A 1 99 ? -15.708 4.816 19.368 1.00 96.94 99 LYS A CA 1
ATOM 819 C C . LYS A 1 99 ? -15.911 3.998 18.094 1.00 96.94 99 LYS A C 1
ATOM 821 O O . LYS A 1 99 ? -16.758 4.365 17.291 1.00 96.94 99 LYS A O 1
ATOM 826 N N . ARG A 1 100 ? -15.257 2.838 17.946 1.00 96.62 100 ARG A N 1
ATOM 827 C CA . ARG A 1 100 ? -15.486 1.896 16.833 1.00 96.62 100 ARG A CA 1
ATOM 828 C C . ARG A 1 100 ? -16.948 1.472 16.713 1.00 96.62 100 ARG A C 1
ATOM 830 O O . ARG A 1 100 ? -17.439 1.348 15.596 1.00 96.62 100 ARG A O 1
ATOM 837 N N . GLN A 1 101 ? -17.647 1.256 17.829 1.00 96.06 101 GLN A N 1
ATOM 838 C CA . GLN A 1 101 ? -19.074 0.912 17.804 1.00 96.06 101 GLN A CA 1
ATOM 839 C C . GLN A 1 101 ? -19.943 2.100 17.362 1.00 96.06 101 GLN A C 1
ATOM 841 O O . GLN A 1 101 ? -20.916 1.884 16.653 1.00 96.06 101 GLN A O 1
ATOM 846 N N . ILE A 1 102 ? -19.561 3.340 17.693 1.00 96.00 102 ILE A N 1
ATOM 847 C CA . ILE A 1 102 ? -20.236 4.563 17.214 1.00 96.00 102 ILE A CA 1
ATOM 848 C C . ILE A 1 102 ? -19.969 4.777 15.714 1.00 96.00 102 ILE A C 1
ATOM 850 O O . ILE A 1 102 ? -20.888 4.968 14.922 1.00 96.00 102 ILE A O 1
ATOM 854 N N . TRP A 1 103 ? -18.702 4.703 15.302 1.00 97.12 103 TRP A N 1
ATOM 855 C CA . TRP A 1 103 ? -18.252 4.943 13.928 1.00 97.12 103 TRP A CA 1
ATOM 856 C C . TRP A 1 103 ? -18.845 3.977 12.911 1.00 97.12 103 TRP A C 1
ATOM 858 O O . TRP A 1 103 ? -19.038 4.357 11.759 1.00 97.12 103 TRP A O 1
ATOM 868 N N . LYS A 1 104 ? -19.140 2.735 13.323 1.00 92.69 104 LYS A N 1
ATOM 869 C CA . LYS A 1 104 ? -19.776 1.741 12.451 1.00 92.69 104 LYS A CA 1
ATOM 870 C C . LYS A 1 104 ? -21.053 2.288 11.824 1.00 92.69 104 LYS A C 1
ATOM 872 O O . LYS A 1 104 ? -21.249 2.061 10.637 1.00 92.69 104 LYS A O 1
ATOM 877 N N . ASP A 1 105 ? -21.863 3.032 12.572 1.00 89.06 105 ASP A N 1
ATOM 878 C CA . ASP A 1 105 ? -23.150 3.542 12.092 1.00 89.06 105 ASP A CA 1
ATOM 879 C C . ASP A 1 105 ? -23.158 5.055 11.821 1.00 89.06 105 ASP A C 1
ATOM 881 O O . ASP A 1 105 ? -24.110 5.564 11.234 1.00 89.06 105 ASP A O 1
ATOM 885 N N . ASN A 1 106 ? -22.070 5.764 12.145 1.00 93.38 106 ASN A N 1
ATOM 886 C CA . ASN A 1 106 ? -21.886 7.181 11.832 1.00 93.38 106 ASN A CA 1
ATOM 887 C C . ASN A 1 106 ? -20.620 7.415 10.982 1.00 93.38 106 ASN A C 1
ATOM 889 O O . ASN A 1 106 ? -19.533 7.704 11.494 1.00 93.38 106 ASN A O 1
ATOM 893 N N . GLN A 1 107 ? -20.782 7.318 9.656 1.00 93.44 107 GLN A N 1
ATOM 894 C CA . GLN A 1 107 ? -19.693 7.504 8.688 1.00 93.44 107 GLN A CA 1
ATOM 895 C C . GLN A 1 107 ? -19.102 8.919 8.720 1.00 93.44 107 GLN A C 1
ATOM 897 O O . GLN A 1 107 ? -17.893 9.057 8.544 1.00 93.44 107 GLN A O 1
ATOM 902 N N . SER A 1 108 ? -19.913 9.960 8.941 1.00 93.88 108 SER A N 1
ATOM 903 C CA . SER A 1 108 ? -19.413 11.340 9.003 1.00 93.88 108 SER A CA 1
ATOM 904 C C . SER A 1 108 ? -18.466 11.535 10.180 1.00 93.88 108 SER A C 1
ATOM 906 O O . SER A 1 108 ? -17.355 12.012 9.986 1.00 93.88 108 SER A O 1
ATOM 908 N N . LEU A 1 109 ? -18.841 11.051 11.368 1.00 95.12 109 LEU A N 1
ATOM 909 C CA . LEU A 1 109 ? -18.008 11.175 12.562 1.00 95.12 109 LEU A CA 1
ATOM 910 C C . LEU A 1 109 ? -16.692 10.396 12.423 1.00 95.12 109 LEU A C 1
ATOM 912 O O . LEU A 1 109 ? -15.643 10.840 12.891 1.00 95.12 109 LEU A O 1
ATOM 916 N N . PHE A 1 110 ? -16.730 9.235 11.761 1.00 97.44 110 PHE A N 1
ATOM 917 C CA . PHE A 1 110 ? -15.512 8.497 11.433 1.00 97.44 110 PHE A CA 1
ATOM 918 C C . PHE A 1 110 ? -14.649 9.238 10.405 1.00 97.44 110 PHE A C 1
ATOM 920 O O . PHE A 1 110 ? -13.432 9.321 10.567 1.00 97.44 110 PHE A O 1
ATOM 927 N N . GLY A 1 111 ? -15.277 9.814 9.377 1.00 96.44 111 GLY A N 1
ATOM 928 C CA . GLY A 1 111 ? -14.623 10.659 8.381 1.00 96.44 111 GLY A CA 1
ATOM 929 C C . GLY A 1 111 ? -13.903 11.847 9.016 1.00 96.44 111 GLY A C 1
ATOM 930 O O . GLY A 1 111 ? -12.732 12.069 8.710 1.00 96.44 111 GLY A O 1
ATOM 931 N N . ASP A 1 112 ? -14.541 12.540 9.958 1.00 95.62 112 ASP A N 1
ATOM 932 C CA . ASP A 1 112 ? -13.949 13.662 10.699 1.00 95.62 112 ASP A CA 1
ATOM 933 C C . ASP A 1 112 ? -12.733 13.229 11.532 1.00 95.62 112 ASP A C 1
ATOM 935 O O . ASP A 1 112 ? -11.749 13.961 11.641 1.00 95.62 112 ASP A O 1
ATOM 939 N N . ALA A 1 113 ? -12.759 12.013 12.088 1.00 96.12 113 ALA A N 1
ATOM 940 C CA . ALA A 1 113 ? -11.648 11.466 12.864 1.00 96.12 113 ALA A CA 1
ATOM 941 C C . ALA A 1 113 ? -10.467 10.997 11.989 1.00 96.12 113 ALA A C 1
ATOM 943 O O . ALA A 1 113 ? -9.310 11.104 12.402 1.00 96.12 113 ALA A O 1
ATOM 944 N N . VAL A 1 114 ? -10.745 10.458 10.797 1.00 97.44 114 VAL A N 1
ATOM 945 C CA . VAL A 1 114 ? -9.742 9.865 9.895 1.00 97.44 114 VAL A CA 1
ATOM 946 C C . VAL A 1 114 ? -9.128 10.896 8.945 1.00 97.44 114 VAL A C 1
ATOM 948 O O . VAL A 1 114 ? -7.928 10.839 8.689 1.00 97.44 114 VAL A O 1
ATOM 951 N N . THR A 1 115 ? -9.901 11.860 8.443 1.00 95.50 115 THR A N 1
ATOM 952 C CA . THR A 1 115 ? -9.444 12.832 7.429 1.00 95.50 115 THR A CA 1
ATOM 953 C C . THR A 1 115 ? -8.176 13.598 7.833 1.00 95.50 115 THR A C 1
ATOM 955 O O . THR A 1 115 ? -7.262 13.674 7.008 1.00 95.50 115 THR A O 1
ATOM 958 N N . PRO A 1 116 ? -8.030 14.098 9.080 1.00 97.62 116 PRO A N 1
ATOM 959 C CA . PRO A 1 116 ? -6.794 14.754 9.507 1.00 97.62 116 PRO A CA 1
ATOM 960 C C . PRO A 1 116 ? -5.575 13.830 9.437 1.00 97.62 116 PRO A C 1
ATOM 962 O O . PRO A 1 116 ? -4.494 14.273 9.065 1.00 97.62 116 PRO A O 1
ATOM 965 N N . LEU A 1 117 ? -5.753 12.538 9.737 1.00 98.25 117 LEU A N 1
ATOM 966 C CA . LEU A 1 117 ? -4.685 11.540 9.648 1.00 98.25 117 LEU A CA 1
ATOM 967 C C . LEU A 1 117 ? -4.294 11.277 8.197 1.00 98.25 117 LEU A C 1
ATOM 969 O O . LEU A 1 117 ? -3.114 11.178 7.887 1.00 98.25 117 LEU A O 1
ATOM 973 N N . LEU A 1 118 ? -5.273 11.200 7.293 1.00 97.69 118 LEU A N 1
ATOM 974 C CA . LEU A 1 118 ? -5.005 11.048 5.863 1.00 97.69 118 LEU A CA 1
ATOM 975 C C . LEU A 1 118 ? -4.202 12.237 5.317 1.00 97.69 118 LEU A C 1
ATOM 977 O O . LEU A 1 118 ? -3.310 12.031 4.502 1.00 97.69 118 LEU A O 1
ATOM 981 N N . GLY A 1 119 ? -4.483 13.457 5.784 1.00 97.38 119 GLY A N 1
ATOM 982 C CA . GLY A 1 119 ? -3.681 14.643 5.471 1.00 97.38 119 GLY A CA 1
ATOM 983 C C . GLY A 1 119 ? -2.272 14.591 6.073 1.00 97.38 119 GLY A C 1
ATOM 984 O O . GLY A 1 119 ? -1.299 14.792 5.351 1.00 97.38 119 GLY A O 1
ATOM 985 N N . GLU A 1 120 ? -2.153 14.259 7.367 1.00 97.94 120 GLU A N 1
ATOM 986 C CA . GLU A 1 120 ? -0.866 14.085 8.070 1.00 97.94 120 GLU A CA 1
ATOM 987 C C . GLU A 1 120 ? 0.027 13.070 7.339 1.00 97.94 120 GLU A C 1
ATOM 989 O O . GLU A 1 120 ? 1.201 13.341 7.114 1.00 97.94 120 GLU A O 1
ATOM 994 N N . TYR A 1 121 ? -0.537 11.949 6.876 1.00 97.94 121 TYR A N 1
ATOM 995 C CA . TYR A 1 121 ? 0.202 10.923 6.138 1.00 97.94 121 TYR A CA 1
ATOM 996 C C . TYR A 1 121 ? 0.828 11.450 4.844 1.00 97.94 121 TYR A C 1
ATOM 998 O O . TYR A 1 121 ? 1.992 11.169 4.566 1.00 97.94 121 TYR A O 1
ATOM 1006 N N . ILE A 1 122 ? 0.070 12.205 4.043 1.00 96.75 122 ILE A N 1
ATOM 1007 C CA . ILE A 1 122 ? 0.579 12.760 2.783 1.00 96.75 122 ILE A CA 1
ATOM 1008 C C . ILE A 1 122 ? 1.702 13.758 3.061 1.00 96.75 122 ILE A C 1
ATOM 1010 O O . ILE A 1 122 ? 2.772 13.646 2.467 1.00 96.75 122 ILE A O 1
ATOM 1014 N N . LEU A 1 123 ? 1.495 14.654 4.029 1.00 95.88 123 LEU A N 1
ATOM 1015 C CA . LEU A 1 123 ? 2.505 15.627 4.445 1.00 95.88 123 LEU A CA 1
ATOM 1016 C C . LEU A 1 123 ? 3.792 14.947 4.938 1.00 95.88 123 LEU A C 1
ATOM 1018 O O . LEU A 1 123 ? 4.890 15.406 4.628 1.00 95.88 123 LEU A O 1
ATOM 1022 N N . GLU A 1 124 ? 3.688 13.834 5.674 1.00 94.38 124 GLU A N 1
ATOM 1023 C CA . GLU A 1 124 ? 4.851 13.041 6.088 1.00 94.38 124 GLU A CA 1
ATOM 1024 C C . GLU A 1 124 ? 5.620 12.467 4.885 1.00 94.38 124 GLU A C 1
ATOM 1026 O O . GLU A 1 124 ? 6.853 12.483 4.889 1.00 94.38 124 GLU A O 1
ATOM 1031 N N . LYS A 1 125 ? 4.930 11.984 3.841 1.00 93.50 125 LYS A N 1
ATOM 1032 C CA . LYS A 1 125 ? 5.582 11.449 2.629 1.00 93.50 125 LYS A CA 1
ATOM 1033 C C . LYS A 1 125 ? 6.234 12.547 1.792 1.00 93.50 125 LYS A C 1
ATOM 1035 O O . LYS A 1 125 ? 7.384 12.381 1.388 1.00 93.50 125 LYS A O 1
ATOM 1040 N N . GLU A 1 126 ? 5.544 13.665 1.588 1.00 92.44 126 GLU A N 1
ATOM 1041 C CA . GLU A 1 126 ? 6.077 14.837 0.884 1.00 92.44 126 GLU A CA 1
ATOM 1042 C C . GLU A 1 126 ? 7.318 15.382 1.593 1.00 92.44 126 GLU A C 1
ATOM 1044 O O . GLU A 1 126 ? 8.335 15.643 0.956 1.00 92.44 126 GLU A O 1
ATOM 1049 N N . LYS A 1 127 ? 7.301 15.447 2.929 1.00 91.75 127 LYS A N 1
ATOM 1050 C CA . LYS A 1 127 ? 8.474 15.862 3.704 1.00 91.75 127 LYS A CA 1
ATOM 1051 C C . LYS A 1 127 ? 9.697 14.981 3.434 1.00 91.75 127 LYS A C 1
ATOM 1053 O O . LYS A 1 127 ? 10.798 15.508 3.368 1.00 91.75 127 LYS A O 1
ATOM 1058 N N . ILE A 1 128 ? 9.524 13.667 3.263 1.00 89.88 128 ILE A N 1
ATOM 1059 C CA . ILE A 1 128 ? 10.630 12.753 2.925 1.00 89.88 128 ILE A CA 1
ATOM 1060 C C . ILE A 1 128 ? 11.107 12.968 1.479 1.00 89.88 128 ILE A C 1
ATOM 1062 O O . ILE A 1 128 ? 12.305 12.872 1.211 1.00 89.88 128 ILE A O 1
ATOM 1066 N N . LEU A 1 129 ? 10.190 13.240 0.546 1.00 89.12 129 LEU A N 1
ATOM 1067 C CA . LEU A 1 129 ? 10.514 13.500 -0.862 1.00 89.12 129 LEU A CA 1
ATOM 1068 C C . LEU A 1 129 ? 11.251 14.828 -1.068 1.00 89.12 129 LEU A C 1
ATOM 1070 O O . LEU A 1 129 ? 12.121 14.909 -1.924 1.00 89.12 129 LEU A O 1
ATOM 1074 N N . PHE A 1 130 ? 10.942 15.853 -0.277 1.00 88.31 130 PHE A N 1
ATOM 1075 C CA . PHE A 1 130 ? 11.545 17.183 -0.413 1.00 88.31 130 PHE A CA 1
ATOM 1076 C C . PHE A 1 130 ? 12.658 17.465 0.615 1.00 88.31 130 PHE A C 1
ATOM 1078 O O . PHE A 1 130 ? 13.174 18.585 0.694 1.00 88.31 130 PHE A O 1
ATOM 1085 N N . ASP A 1 131 ? 13.064 16.454 1.393 1.00 84.12 131 ASP A N 1
ATOM 1086 C CA . ASP A 1 131 ? 14.185 16.555 2.331 1.00 84.12 131 ASP A CA 1
ATOM 1087 C C . ASP A 1 131 ? 15.522 16.653 1.576 1.00 84.12 131 ASP A C 1
ATOM 1089 O O . ASP A 1 131 ? 16.022 15.690 0.979 1.00 84.12 131 ASP A O 1
ATOM 1093 N N . HIS A 1 132 ? 16.123 17.839 1.632 1.00 74.19 132 HIS A N 1
ATOM 1094 C CA . HIS A 1 132 ? 17.413 18.170 1.033 1.00 74.19 132 HIS A CA 1
ATOM 1095 C C . HIS A 1 132 ? 18.570 18.131 2.042 1.00 74.19 132 HIS A C 1
ATOM 1097 O O . HIS A 1 132 ? 19.725 18.101 1.622 1.00 74.19 132 HIS A O 1
ATOM 1103 N N . GLU A 1 133 ? 18.289 18.066 3.345 1.00 73.69 133 GLU A N 1
ATOM 1104 C CA . GLU A 1 133 ? 19.305 18.074 4.402 1.00 73.69 133 GLU A CA 1
ATOM 1105 C C . GLU A 1 133 ? 19.872 16.670 4.631 1.00 73.69 133 GLU A C 1
ATOM 1107 O O . GLU A 1 133 ? 21.081 16.487 4.786 1.00 73.69 133 GLU A O 1
ATOM 1112 N N . ASN A 1 134 ? 19.017 15.642 4.588 1.00 70.56 134 ASN A N 1
ATOM 1113 C CA . ASN A 1 134 ? 19.446 14.262 4.782 1.00 70.56 134 ASN A CA 1
ATOM 1114 C C . ASN A 1 134 ? 19.677 13.540 3.443 1.00 70.56 134 ASN A C 1
ATOM 1116 O O . ASN A 1 134 ? 18.809 12.852 2.897 1.00 70.56 134 ASN A O 1
ATOM 1120 N N . LEU A 1 135 ? 20.881 13.674 2.883 1.00 65.44 135 LEU A N 1
ATOM 1121 C CA . LEU A 1 135 ? 21.280 13.006 1.630 1.00 65.44 135 LEU A CA 1
ATOM 1122 C C . LEU A 1 135 ? 21.407 11.474 1.744 1.00 65.44 135 LEU A C 1
ATOM 1124 O O . LEU A 1 135 ? 21.404 10.787 0.722 1.00 65.44 135 LEU A O 1
ATOM 1128 N N . ASN A 1 136 ? 21.456 10.934 2.966 1.00 65.44 136 ASN A N 1
ATOM 1129 C CA . ASN A 1 136 ? 21.550 9.493 3.218 1.00 65.44 136 ASN A CA 1
ATOM 1130 C C . ASN A 1 136 ? 20.176 8.806 3.307 1.00 65.44 136 ASN A C 1
ATOM 1132 O O . ASN A 1 136 ? 20.082 7.588 3.144 1.00 65.44 136 ASN A O 1
ATOM 1136 N N . SER A 1 137 ? 19.103 9.569 3.534 1.00 70.44 137 SER A N 1
ATOM 1137 C CA . SER A 1 137 ? 17.736 9.049 3.607 1.00 70.44 137 SER A CA 1
ATOM 1138 C C . SER A 1 137 ? 17.061 9.101 2.233 1.00 70.44 137 SER A C 1
ATOM 1140 O O . SER A 1 137 ? 16.445 10.094 1.850 1.00 70.44 137 SER A O 1
ATOM 1142 N N . LEU A 1 138 ? 17.190 8.030 1.445 1.00 81.62 138 LEU A N 1
ATOM 1143 C CA . LEU A 1 138 ? 16.475 7.915 0.166 1.00 81.62 138 LEU A CA 1
ATOM 1144 C C . LEU A 1 138 ? 15.015 7.520 0.410 1.00 81.62 138 LEU A C 1
ATOM 1146 O O . LEU A 1 138 ? 14.743 6.648 1.234 1.00 81.62 138 LEU A O 1
ATOM 1150 N N . PHE A 1 139 ? 14.078 8.056 -0.374 1.00 89.50 139 PHE A N 1
ATOM 1151 C CA . PHE A 1 139 ? 12.648 7.736 -0.239 1.00 89.50 139 PHE A CA 1
ATOM 1152 C C . PHE A 1 139 ? 12.370 6.223 -0.351 1.00 89.50 139 PHE A C 1
ATOM 1154 O O . PHE A 1 139 ? 11.598 5.651 0.422 1.00 89.50 139 PHE A O 1
ATOM 1161 N N . PHE A 1 140 ? 13.079 5.544 -1.260 1.00 91.44 140 PHE A N 1
ATOM 1162 C CA . PHE A 1 140 ? 12.982 4.097 -1.487 1.00 91.44 140 PHE A CA 1
ATOM 1163 C C . PHE A 1 140 ? 13.859 3.235 -0.557 1.00 91.44 140 PHE A C 1
ATOM 1165 O O . PHE A 1 140 ? 13.953 2.023 -0.756 1.00 91.44 140 PHE A O 1
ATOM 1172 N N . SER A 1 141 ? 14.528 3.826 0.441 1.00 86.88 141 SER A N 1
ATOM 1173 C CA . SER A 1 141 ? 15.399 3.090 1.374 1.00 86.88 141 SER A CA 1
ATOM 1174 C C . SER A 1 141 ? 14.630 2.357 2.473 1.00 86.88 141 SER A C 1
ATOM 1176 O O . SER A 1 141 ? 15.079 1.309 2.944 1.00 86.88 141 SER A O 1
ATOM 1178 N N . SER A 1 142 ? 13.465 2.873 2.874 1.00 89.38 142 SER A N 1
ATOM 1179 C CA . SER A 1 142 ? 12.689 2.309 3.974 1.00 89.38 142 SER A CA 1
ATOM 1180 C C . SER A 1 142 ? 12.100 0.945 3.610 1.00 89.38 142 SER A C 1
ATOM 1182 O O . SER A 1 142 ? 11.369 0.797 2.624 1.00 89.38 142 SER A O 1
ATOM 1184 N N . SER A 1 143 ? 12.378 -0.055 4.450 1.00 92.06 143 SER A N 1
ATOM 1185 C CA . SER A 1 143 ? 11.812 -1.397 4.297 1.00 92.06 143 SER A CA 1
ATOM 1186 C C . SER A 1 143 ? 10.286 -1.372 4.443 1.00 92.06 143 SER A C 1
ATOM 1188 O O . SER A 1 143 ? 9.766 -0.542 5.194 1.00 92.06 143 SER A O 1
ATOM 1190 N N . PRO A 1 144 ? 9.546 -2.297 3.806 1.00 94.62 144 PRO A N 1
ATOM 1191 C CA . PRO A 1 144 ? 8.091 -2.294 3.926 1.00 94.62 144 PRO A CA 1
ATOM 1192 C C . PRO A 1 144 ? 7.574 -2.403 5.362 1.00 94.62 144 PRO A C 1
ATOM 1194 O O . PRO A 1 144 ? 6.575 -1.773 5.704 1.00 94.62 144 PRO A O 1
ATOM 1197 N N . LYS A 1 145 ? 8.294 -3.130 6.230 1.00 95.44 145 LYS A N 1
ATOM 1198 C CA . LYS A 1 145 ? 7.978 -3.205 7.661 1.00 95.44 145 LYS A CA 1
ATOM 1199 C C . LYS A 1 145 ? 8.163 -1.862 8.357 1.00 95.44 145 LYS A C 1
ATOM 1201 O O . LYS A 1 145 ? 7.293 -1.468 9.115 1.00 95.44 145 LYS A O 1
ATOM 1206 N N . ALA A 1 146 ? 9.249 -1.140 8.086 1.00 94.81 146 ALA A N 1
ATOM 1207 C CA . ALA A 1 146 ? 9.476 0.165 8.704 1.00 94.81 146 ALA A CA 1
ATOM 1208 C C . ALA A 1 146 ? 8.391 1.183 8.316 1.00 94.81 146 ALA A C 1
ATOM 1210 O O . ALA A 1 146 ? 7.919 1.923 9.173 1.00 94.81 146 ALA A O 1
ATOM 1211 N N . ARG A 1 147 ? 7.951 1.192 7.051 1.00 94.12 147 ARG A N 1
ATOM 1212 C CA . ARG A 1 147 ? 6.977 2.189 6.581 1.00 94.12 147 ARG A CA 1
ATOM 1213 C C . ARG A 1 147 ? 5.616 2.068 7.267 1.00 94.12 147 ARG A C 1
ATOM 1215 O O . ARG A 1 147 ? 5.075 3.063 7.739 1.00 94.12 147 ARG A O 1
ATOM 1222 N N . ARG A 1 148 ? 5.098 0.844 7.401 1.00 95.31 148 ARG A N 1
ATOM 1223 C CA . ARG A 1 148 ? 3.800 0.593 8.049 1.00 95.31 148 ARG A CA 1
ATOM 1224 C C . ARG A 1 148 ? 3.817 0.732 9.575 1.00 95.31 148 ARG A C 1
ATOM 1226 O O . ARG A 1 148 ? 2.756 0.745 10.185 1.00 95.31 148 ARG A O 1
ATOM 1233 N N . GLN A 1 149 ? 4.991 0.872 10.195 1.00 95.69 149 GLN A N 1
ATOM 1234 C CA . GLN A 1 149 ? 5.136 1.217 11.619 1.00 95.69 149 GLN A CA 1
ATOM 1235 C C . GLN A 1 149 ? 5.025 2.732 11.874 1.00 95.69 149 GLN A C 1
ATOM 1237 O O . GLN A 1 149 ? 5.122 3.175 13.016 1.00 95.69 149 GLN A O 1
ATOM 1242 N N . GLY A 1 150 ? 4.798 3.535 10.827 1.00 94.81 150 GLY A N 1
ATOM 1243 C CA . GLY A 1 150 ? 4.529 4.963 10.957 1.00 94.81 150 GLY A CA 1
ATOM 1244 C C . GLY A 1 150 ? 3.311 5.252 11.841 1.00 94.81 150 GLY A C 1
ATOM 1245 O O . GLY A 1 150 ? 2.317 4.520 11.829 1.00 94.81 150 GLY A O 1
ATOM 1246 N N . LYS A 1 151 ? 3.385 6.356 12.592 1.00 96.94 151 LYS A N 1
ATOM 1247 C CA . LYS A 1 151 ? 2.377 6.774 13.580 1.00 96.94 151 LYS A CA 1
ATOM 1248 C C . LYS A 1 151 ? 0.967 6.803 12.992 1.00 96.94 151 LYS A C 1
ATOM 1250 O O . LYS A 1 151 ? 0.033 6.305 13.621 1.00 96.94 151 LYS A O 1
ATOM 1255 N N . VAL A 1 152 ? 0.813 7.362 11.791 1.00 98.06 152 VAL A N 1
ATOM 1256 C CA . VAL A 1 152 ? -0.491 7.466 11.131 1.00 98.06 152 VAL A CA 1
ATOM 1257 C C . VAL A 1 152 ? -1.063 6.089 10.790 1.00 98.06 152 VAL A C 1
ATOM 1259 O O . VAL A 1 152 ? -2.208 5.807 11.140 1.00 98.06 152 VAL A O 1
ATOM 1262 N N . VAL A 1 153 ? -0.269 5.209 10.171 1.00 98.31 153 VAL A N 1
ATOM 1263 C CA . VAL A 1 153 ? -0.715 3.861 9.774 1.00 98.31 153 VAL A CA 1
ATOM 1264 C C . VAL A 1 153 ? -1.120 3.046 11.000 1.00 98.31 153 VAL A C 1
ATOM 1266 O O . VAL A 1 153 ? -2.198 2.459 11.015 1.00 98.31 153 VAL A O 1
ATOM 1269 N N . GLN A 1 154 ? -0.308 3.072 12.059 1.00 98.19 154 GLN A N 1
ATOM 1270 C CA . GLN A 1 154 ? -0.611 2.380 13.314 1.00 98.19 154 GLN A CA 1
ATOM 1271 C C . GLN A 1 154 ? -1.869 2.937 13.991 1.00 98.19 154 GLN A C 1
ATOM 1273 O O . GLN A 1 154 ? -2.703 2.178 14.487 1.00 98.19 154 GLN A O 1
ATOM 1278 N N . LYS A 1 155 ? -2.064 4.261 13.962 1.00 98.19 155 LYS A N 1
ATOM 1279 C CA . LYS A 1 155 ? -3.277 4.887 14.498 1.00 98.19 155 LYS A CA 1
ATOM 1280 C C . LYS A 1 155 ? -4.520 4.497 13.700 1.00 98.19 155 LYS A C 1
ATOM 1282 O O . LYS A 1 155 ? -5.536 4.187 14.313 1.00 98.19 155 LYS A O 1
ATOM 1287 N N . LEU A 1 156 ? -4.441 4.455 12.369 1.00 98.50 156 LEU A N 1
ATOM 1288 C CA . LEU A 1 156 ? -5.536 3.992 11.511 1.00 98.50 156 LEU A CA 1
ATOM 1289 C C . LEU A 1 156 ? -5.845 2.509 11.734 1.00 98.50 156 LEU A C 1
ATOM 1291 O O . LEU A 1 156 ? -7.011 2.158 11.894 1.00 98.50 156 LEU A O 1
ATOM 1295 N N . ALA A 1 157 ? -4.822 1.655 11.820 1.00 98.38 157 ALA A N 1
ATOM 1296 C CA . ALA A 1 157 ? -4.989 0.235 12.122 1.00 98.38 157 ALA A CA 1
ATOM 1297 C C . ALA A 1 157 ? -5.683 0.033 13.479 1.00 98.38 157 ALA A C 1
ATOM 1299 O O . ALA A 1 157 ? -6.648 -0.724 13.570 1.00 98.38 157 ALA A O 1
ATOM 1300 N N . ASN A 1 158 ? -5.279 0.788 14.508 1.00 97.88 158 ASN A N 1
ATOM 1301 C CA . ASN A 1 158 ? -5.968 0.789 15.795 1.00 97.88 158 ASN A CA 1
ATOM 1302 C C . ASN A 1 158 ? -7.416 1.295 15.669 1.00 97.88 158 ASN A C 1
ATOM 1304 O O . ASN A 1 158 ? -8.333 0.667 16.182 1.00 97.88 158 ASN A O 1
ATOM 1308 N N . MET A 1 159 ? -7.670 2.399 14.962 1.00 98.19 159 MET A N 1
ATOM 1309 C CA . MET A 1 159 ? -9.031 2.922 14.775 1.00 98.19 159 MET A CA 1
ATOM 1310 C C . MET A 1 159 ? -9.953 1.943 14.042 1.00 98.19 159 MET A C 1
ATOM 1312 O O . MET A 1 159 ? -11.135 1.880 14.362 1.00 98.19 159 MET A O 1
ATOM 1316 N N . VAL A 1 160 ? -9.431 1.163 13.098 1.00 98.06 160 VAL A N 1
ATOM 1317 C CA . VAL A 1 160 ? -10.180 0.122 12.383 1.00 98.06 160 VAL A CA 1
ATOM 1318 C C . VAL A 1 160 ? -10.417 -1.102 13.276 1.00 98.06 160 VAL A C 1
ATOM 1320 O O . VAL A 1 160 ? -11.545 -1.601 13.354 1.00 98.06 160 VAL A O 1
ATOM 1323 N N . GLY A 1 161 ? -9.391 -1.563 13.997 1.00 96.75 161 GLY A N 1
ATOM 1324 C CA . GLY A 1 161 ? -9.447 -2.790 14.794 1.00 96.75 161 GLY A CA 1
ATOM 1325 C C . GLY A 1 161 ? -9.854 -3.993 13.937 1.00 96.75 161 GLY A C 1
ATOM 1326 O O . GLY A 1 161 ? -9.341 -4.175 12.840 1.00 96.75 161 GLY A O 1
ATOM 1327 N N . ASN A 1 162 ? -10.825 -4.779 14.404 1.00 96.12 162 ASN A N 1
ATOM 1328 C CA . ASN A 1 162 ? -11.394 -5.923 13.677 1.00 96.12 162 ASN A CA 1
ATOM 1329 C C . ASN A 1 162 ? -12.641 -5.582 12.835 1.00 96.12 162 ASN A C 1
ATOM 1331 O O . ASN A 1 162 ? -13.377 -6.468 12.401 1.00 96.12 162 ASN A O 1
ATOM 1335 N N . SER A 1 163 ? -12.938 -4.297 12.633 1.00 97.12 163 SER A N 1
ATOM 1336 C CA . SER A 1 163 ? -14.157 -3.874 11.945 1.00 97.12 163 SER A CA 1
ATOM 1337 C C . SER A 1 163 ? -13.956 -3.783 10.433 1.00 97.12 163 SER A C 1
ATOM 1339 O O . SER A 1 163 ? -13.487 -2.759 9.934 1.00 97.12 163 SER A O 1
ATOM 1341 N N . VAL A 1 164 ? -14.412 -4.802 9.697 1.00 97.56 164 VAL A N 1
ATOM 1342 C CA . VAL A 1 164 ? -14.416 -4.815 8.217 1.00 97.56 164 VAL A CA 1
ATOM 1343 C C . VAL A 1 164 ? -15.087 -3.562 7.644 1.00 97.56 164 VAL A C 1
ATOM 1345 O O . VAL A 1 164 ? -14.530 -2.898 6.782 1.00 97.56 164 VAL A O 1
ATOM 1348 N N . ARG A 1 165 ? -16.222 -3.135 8.216 1.00 97.12 165 ARG A N 1
ATOM 1349 C CA . ARG A 1 165 ? -16.925 -1.921 7.767 1.00 97.12 165 ARG A CA 1
ATOM 1350 C C . ARG A 1 165 ? -16.076 -0.652 7.891 1.00 97.12 165 ARG A C 1
ATOM 1352 O O . ARG A 1 165 ? -16.135 0.205 7.020 1.00 97.12 165 ARG A O 1
ATOM 1359 N N . LEU A 1 166 ? -15.304 -0.506 8.973 1.00 98.25 166 LEU A N 1
ATOM 1360 C CA . LEU A 1 166 ? -14.441 0.672 9.146 1.00 98.25 166 LEU A CA 1
ATOM 1361 C C . LEU A 1 166 ? -13.227 0.603 8.222 1.00 98.25 166 LEU A C 1
ATOM 1363 O O . LEU A 1 166 ? -12.816 1.629 7.690 1.00 98.25 166 LEU A O 1
ATOM 1367 N N . TYR A 1 167 ? -12.686 -0.597 8.007 1.00 98.50 167 TYR A N 1
ATOM 1368 C CA . TYR A 1 167 ? -11.636 -0.830 7.024 1.00 98.50 167 TYR A CA 1
ATOM 1369 C C . TYR A 1 167 ? -12.083 -0.396 5.623 1.00 98.50 167 TYR A C 1
ATOM 1371 O O . TYR A 1 167 ? -11.425 0.440 5.004 1.00 98.50 167 TYR A O 1
ATOM 1379 N N . ASP A 1 168 ? -13.253 -0.860 5.178 1.00 97.62 168 ASP A N 1
ATOM 1380 C CA . ASP A 1 168 ? -13.834 -0.505 3.881 1.00 97.62 168 ASP A CA 1
ATOM 1381 C C . ASP A 1 168 ? -14.053 1.005 3.734 1.00 97.62 168 ASP A C 1
ATOM 1383 O O . ASP A 1 168 ? -13.787 1.566 2.669 1.00 97.62 168 ASP A O 1
ATOM 1387 N N . LEU A 1 169 ? -14.477 1.685 4.807 1.00 97.94 169 LEU A N 1
ATOM 1388 C CA . LEU A 1 169 ? -14.607 3.144 4.822 1.00 97.94 169 LEU A CA 1
ATOM 1389 C C . LEU A 1 169 ? -13.258 3.846 4.624 1.00 97.94 169 LEU A C 1
ATOM 1391 O O . LEU A 1 169 ? -13.178 4.773 3.819 1.00 97.94 169 LEU A O 1
ATOM 1395 N N . VAL A 1 170 ? -12.187 3.398 5.293 1.00 98.12 170 VAL A N 1
ATOM 1396 C CA . VAL A 1 170 ? -10.840 3.957 5.070 1.00 98.12 170 VAL A CA 1
ATOM 1397 C C . VAL A 1 170 ? -10.408 3.740 3.620 1.00 98.12 170 VAL A C 1
ATOM 1399 O O . VAL A 1 170 ? -9.949 4.684 2.978 1.00 98.12 170 VAL A O 1
ATOM 1402 N N . LEU A 1 171 ? -10.625 2.543 3.066 1.00 97.56 171 LEU A N 1
ATOM 1403 C CA . LEU A 1 171 ? -10.324 2.263 1.662 1.00 97.56 171 LEU A CA 1
ATOM 1404 C C . LEU A 1 171 ? -11.135 3.149 0.706 1.00 97.56 171 LEU A C 1
ATOM 1406 O O . LEU A 1 171 ? -10.599 3.641 -0.288 1.00 97.56 171 LEU A O 1
ATOM 1410 N N . GLN A 1 172 ? -12.415 3.385 0.995 1.00 97.00 172 GLN A N 1
ATOM 1411 C CA . GLN A 1 172 ? -13.269 4.280 0.216 1.00 97.00 172 GLN A CA 1
ATOM 1412 C C . GLN A 1 172 ? -12.768 5.729 0.267 1.00 97.00 172 GLN A C 1
ATOM 1414 O O . GLN A 1 172 ? -12.730 6.399 -0.771 1.00 97.00 172 GLN A O 1
ATOM 1419 N N . PHE A 1 173 ? -12.345 6.212 1.438 1.00 97.44 173 PHE A N 1
ATOM 1420 C CA . PHE A 1 173 ? -11.742 7.537 1.577 1.00 97.44 173 PHE A CA 1
ATOM 1421 C C . PHE A 1 173 ? -10.435 7.640 0.785 1.00 97.44 173 PHE A C 1
ATOM 1423 O O . PHE A 1 173 ? -10.282 8.580 0.007 1.00 97.44 173 PHE A O 1
ATOM 1430 N N . SER A 1 174 ? -9.540 6.650 0.883 1.00 97.38 174 SER A N 1
ATOM 1431 C CA . SER A 1 174 ? -8.302 6.605 0.093 1.00 97.38 174 SER A CA 1
ATOM 1432 C C . SER A 1 174 ? -8.574 6.615 -1.414 1.00 97.38 174 SER A C 1
ATOM 1434 O O . SER A 1 174 ? -7.941 7.387 -2.128 1.00 97.38 174 SER A O 1
ATOM 1436 N N . ARG A 1 175 ? -9.548 5.832 -1.908 1.00 97.19 175 ARG A N 1
ATOM 1437 C CA . ARG A 1 175 ? -9.963 5.848 -3.327 1.00 97.19 175 ARG A CA 1
ATOM 1438 C C . ARG A 1 175 ? -10.493 7.221 -3.748 1.00 97.19 175 ARG A C 1
ATOM 1440 O O . ARG A 1 175 ? -10.091 7.746 -4.781 1.00 97.19 175 ARG A O 1
ATOM 1447 N N . THR A 1 176 ? -11.363 7.822 -2.937 1.00 96.88 176 THR A N 1
ATOM 1448 C CA . THR A 1 176 ? -11.957 9.138 -3.226 1.00 96.88 176 THR A CA 1
ATOM 1449 C C . THR A 1 176 ? -10.893 10.230 -3.294 1.00 96.88 176 THR A C 1
ATOM 1451 O O . THR A 1 176 ? -10.909 11.060 -4.204 1.00 96.88 176 THR A O 1
ATOM 1454 N N . LEU A 1 177 ? -9.954 10.231 -2.347 1.00 97.31 177 LEU A N 1
ATOM 1455 C CA . LEU A 1 177 ? -8.868 11.203 -2.313 1.00 97.31 177 LEU A CA 1
ATOM 1456 C C . LEU A 1 177 ? -7.878 10.977 -3.457 1.00 97.31 177 LEU A C 1
ATOM 1458 O O . LEU A 1 177 ? -7.526 11.944 -4.122 1.00 97.31 177 LEU A O 1
ATOM 1462 N N . PHE A 1 178 ? -7.520 9.725 -3.760 1.00 97.50 178 PHE A N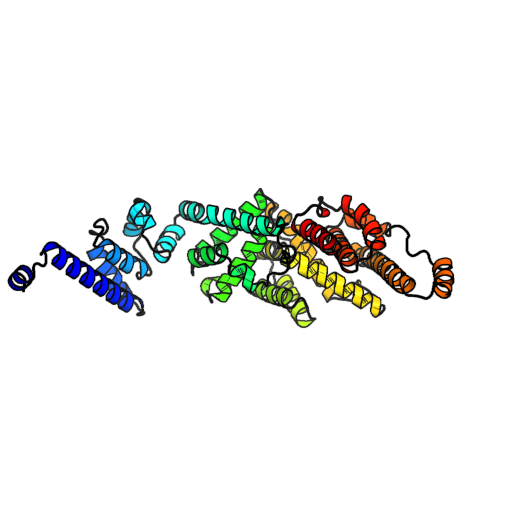 1
ATOM 1463 C CA . PHE A 1 178 ? -6.692 9.388 -4.921 1.00 97.50 178 PHE A CA 1
ATOM 1464 C C . PHE A 1 178 ? -7.297 9.907 -6.230 1.00 97.50 178 PHE A C 1
ATOM 1466 O O . PHE A 1 178 ? -6.601 10.533 -7.025 1.00 97.50 178 PHE A O 1
ATOM 1473 N N . LEU A 1 179 ? -8.604 9.720 -6.441 1.00 97.19 179 LEU A N 1
ATOM 1474 C CA . LEU A 1 179 ? -9.279 10.239 -7.630 1.00 97.19 179 LEU A CA 1
ATOM 1475 C C . LEU A 1 179 ? -9.237 11.767 -7.709 1.00 97.19 179 LEU A C 1
ATOM 1477 O O . LEU A 1 179 ? -9.000 12.315 -8.785 1.00 97.19 179 LEU A O 1
ATOM 1481 N N . ARG A 1 180 ? -9.461 12.444 -6.578 1.00 97.19 180 ARG A N 1
ATOM 1482 C CA . ARG A 1 180 ? -9.536 13.908 -6.506 1.00 97.19 180 ARG A CA 1
ATOM 1483 C C . ARG A 1 180 ? -8.182 14.594 -6.647 1.00 97.19 180 ARG A C 1
ATOM 1485 O O . ARG A 1 180 ? -8.112 15.621 -7.308 1.00 97.19 180 ARG A O 1
ATOM 1492 N N . SER A 1 181 ? -7.138 14.064 -6.013 1.00 95.19 181 SER A N 1
ATOM 1493 C CA . SER A 1 181 ? -5.823 14.712 -5.961 1.00 95.19 181 SER A CA 1
ATOM 1494 C C . SER A 1 181 ? -4.793 14.106 -6.907 1.00 95.19 181 SER A C 1
ATOM 1496 O O . SER A 1 181 ? -3.748 14.713 -7.107 1.00 95.19 181 SER A O 1
ATOM 1498 N N . LYS A 1 182 ? -5.049 12.907 -7.450 1.00 93.56 182 LYS A N 1
ATOM 1499 C CA . LYS A 1 182 ? -4.060 12.076 -8.162 1.00 93.56 182 LYS A CA 1
ATOM 1500 C C . LYS A 1 182 ? -2.829 11.710 -7.319 1.00 93.56 182 LYS A C 1
ATOM 1502 O O . LYS A 1 182 ? -1.850 11.206 -7.858 1.00 93.56 182 LYS A O 1
ATOM 1507 N N . ASN A 1 183 ? -2.873 11.904 -5.998 1.00 95.62 183 ASN A N 1
ATOM 1508 C CA . ASN A 1 183 ? -1.739 11.605 -5.131 1.00 95.62 183 ASN A CA 1
ATOM 1509 C C . ASN A 1 183 ? -1.620 10.090 -4.892 1.00 95.62 183 ASN A C 1
ATOM 1511 O O . ASN A 1 183 ? -2.420 9.478 -4.177 1.00 95.62 183 ASN A O 1
ATOM 1515 N N . VAL A 1 184 ? -0.589 9.493 -5.487 1.00 95.94 184 VAL A N 1
ATOM 1516 C CA . VAL A 1 184 ? -0.295 8.054 -5.441 1.00 95.94 184 VAL A CA 1
ATOM 1517 C C . VAL A 1 184 ? 0.039 7.538 -4.038 1.00 95.94 184 VAL A C 1
ATOM 1519 O O . VAL A 1 184 ? -0.034 6.337 -3.795 1.00 95.94 184 VAL A O 1
ATOM 1522 N N . HIS A 1 185 ? 0.333 8.397 -3.061 1.00 97.25 185 HIS A N 1
ATOM 1523 C CA . HIS A 1 185 ? 0.590 7.945 -1.692 1.00 97.25 185 HIS A CA 1
ATOM 1524 C C . HIS A 1 185 ? -0.664 7.405 -0.990 1.00 97.25 185 HIS A C 1
ATOM 1526 O O . HIS A 1 185 ? -0.540 6.615 -0.056 1.00 97.25 185 HIS A O 1
ATOM 1532 N N . TYR A 1 186 ? -1.876 7.707 -1.469 1.00 98.00 186 TYR A N 1
ATOM 1533 C CA . TYR A 1 186 ? -3.076 6.997 -1.005 1.00 98.00 186 TYR A CA 1
ATOM 1534 C C . TYR A 1 186 ? -3.085 5.520 -1.423 1.00 98.00 186 TYR A C 1
ATOM 1536 O O . TYR A 1 186 ? -3.630 4.677 -0.706 1.00 98.00 186 TYR A O 1
ATOM 1544 N N . CYS A 1 187 ? -2.438 5.185 -2.541 1.00 98.12 187 CYS A N 1
ATOM 1545 C CA . CYS A 1 187 ? -2.197 3.807 -2.951 1.00 98.12 187 CYS A CA 1
ATOM 1546 C C . CYS A 1 187 ? -1.167 3.122 -2.040 1.00 98.12 187 CYS A C 1
ATOM 1548 O O . CYS A 1 187 ? -1.382 1.986 -1.616 1.00 98.12 187 CYS A O 1
ATOM 1550 N N . THR A 1 188 ? -0.102 3.838 -1.657 1.00 97.44 188 THR A N 1
ATOM 1551 C CA . THR A 1 188 ? 0.849 3.373 -0.634 1.00 97.44 188 THR A CA 1
ATOM 1552 C C . THR A 1 188 ? 0.140 3.096 0.694 1.00 97.44 188 THR A C 1
ATOM 1554 O O . THR A 1 188 ? 0.328 2.031 1.279 1.00 97.44 188 THR A O 1
ATOM 1557 N N . LEU A 1 189 ? -0.735 4.005 1.144 1.00 98.31 189 LEU A N 1
ATOM 1558 C CA . LEU A 1 189 ? -1.493 3.843 2.385 1.00 98.31 189 LEU A CA 1
ATOM 1559 C C . LEU A 1 189 ? -2.395 2.603 2.356 1.00 98.31 189 LEU A C 1
ATOM 1561 O O . LEU A 1 189 ? -2.459 1.882 3.350 1.00 98.31 189 LEU A O 1
ATOM 1565 N N . ARG A 1 190 ? -3.061 2.327 1.225 1.00 97.81 190 ARG A N 1
ATOM 1566 C CA . ARG A 1 190 ? -3.870 1.109 1.041 1.00 97.81 190 ARG A CA 1
ATOM 1567 C C . ARG A 1 190 ? -3.046 -0.150 1.328 1.00 97.81 190 ARG A C 1
ATOM 1569 O O . ARG A 1 190 ? -3.484 -1.001 2.102 1.00 97.81 190 ARG A O 1
ATOM 1576 N N . ALA A 1 191 ? -1.861 -0.259 0.725 1.00 97.88 191 ALA A N 1
ATOM 1577 C CA . ALA A 1 191 ? -0.981 -1.409 0.915 1.00 97.88 191 ALA A CA 1
ATOM 1578 C C . ALA A 1 191 ? -0.414 -1.473 2.347 1.00 97.88 191 ALA A C 1
ATOM 1580 O O . ALA A 1 191 ? -0.437 -2.531 2.976 1.00 97.88 191 ALA A O 1
ATOM 1581 N N . GLU A 1 192 ? 0.052 -0.344 2.890 1.00 98.31 192 GLU A N 1
ATOM 1582 C CA . GLU A 1 192 ? 0.634 -0.274 4.235 1.00 98.31 192 GLU A CA 1
ATOM 1583 C C . GLU A 1 192 ? -0.384 -0.605 5.332 1.00 98.31 192 GLU A C 1
ATOM 1585 O O . GLU A 1 192 ? -0.040 -1.332 6.261 1.00 98.31 192 GLU A O 1
ATOM 1590 N N . LEU A 1 193 ? -1.631 -0.136 5.216 1.00 98.62 193 LEU A N 1
ATOM 1591 C CA . LEU A 1 193 ? -2.690 -0.428 6.183 1.00 98.62 193 LEU A CA 1
ATOM 1592 C C . LEU A 1 193 ? -3.071 -1.913 6.179 1.00 98.62 193 LEU A C 1
ATOM 1594 O O . LEU A 1 193 ? -3.179 -2.513 7.246 1.00 98.62 193 LEU A O 1
ATOM 1598 N N . LEU A 1 194 ? -3.231 -2.518 4.996 1.00 98.62 194 LEU A N 1
ATOM 1599 C CA . LEU A 1 194 ? -3.524 -3.950 4.876 1.00 98.62 194 LEU A CA 1
ATOM 1600 C C . LEU A 1 194 ? -2.409 -4.796 5.502 1.00 98.62 194 LEU A C 1
ATOM 1602 O O . LEU A 1 194 ? -2.677 -5.719 6.270 1.00 98.62 194 LEU A O 1
ATOM 1606 N N . MET A 1 195 ? -1.150 -4.440 5.235 1.00 98.56 195 MET A N 1
ATOM 1607 C CA . 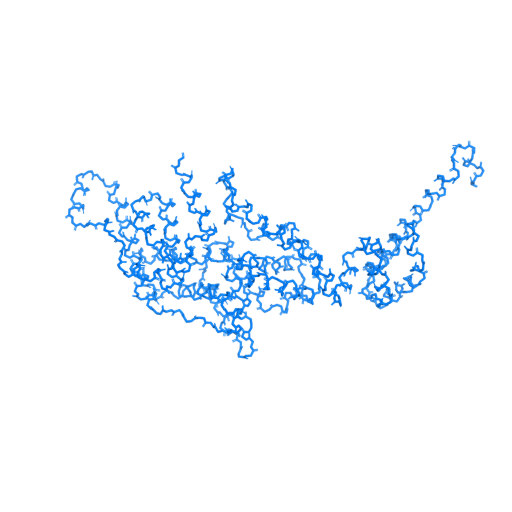MET A 1 195 ? -0.009 -5.146 5.815 1.00 98.56 195 MET A CA 1
ATOM 1608 C C . MET A 1 195 ? 0.191 -4.848 7.308 1.00 98.56 195 MET A C 1
ATOM 1610 O O . MET A 1 195 ? 0.707 -5.702 8.022 1.00 98.56 195 MET A O 1
ATOM 1614 N N . ALA A 1 196 ? -0.233 -3.685 7.813 1.00 98.62 196 ALA A N 1
ATOM 1615 C CA . ALA A 1 196 ? -0.241 -3.402 9.248 1.00 98.62 196 ALA A CA 1
ATOM 1616 C C . ALA A 1 196 ? -1.279 -4.262 9.984 1.00 98.62 196 ALA A C 1
ATOM 1618 O O . ALA A 1 196 ? -0.978 -4.819 11.033 1.00 98.62 196 ALA A O 1
ATOM 1619 N N . LEU A 1 197 ? -2.477 -4.424 9.415 1.00 98.50 197 LEU A N 1
ATOM 1620 C CA . LEU A 1 197 ? -3.512 -5.310 9.960 1.00 98.50 197 LEU A CA 1
ATOM 1621 C C . LEU A 1 197 ? -3.109 -6.789 9.878 1.00 98.50 197 LEU A C 1
ATOM 1623 O O . LEU A 1 197 ? -3.447 -7.563 10.770 1.00 98.50 197 LEU A O 1
ATOM 1627 N N . HIS A 1 198 ? -2.343 -7.170 8.851 1.00 98.12 198 HIS A N 1
ATOM 1628 C CA . HIS A 1 198 ? -1.704 -8.483 8.779 1.00 98.12 198 HIS A CA 1
ATOM 1629 C C . HIS A 1 198 ? -0.674 -8.693 9.895 1.00 98.12 198 HIS A C 1
ATOM 1631 O O . HIS A 1 198 ? -0.713 -9.731 10.547 1.00 98.12 198 HIS A O 1
ATOM 1637 N N . ASP A 1 199 ? 0.209 -7.719 10.147 1.00 97.75 199 ASP A N 1
ATOM 1638 C CA . ASP A 1 199 ? 1.181 -7.788 11.250 1.00 97.75 199 ASP A CA 1
ATOM 1639 C C . ASP A 1 199 ? 0.488 -7.873 12.631 1.00 97.75 199 ASP A C 1
ATOM 1641 O O . ASP A 1 199 ? 1.055 -8.435 13.564 1.00 97.75 199 ASP A O 1
ATOM 1645 N N . LEU A 1 200 ? -0.727 -7.322 12.758 1.00 97.50 200 LEU A N 1
ATOM 1646 C CA . LEU A 1 200 ? -1.586 -7.404 13.950 1.00 97.50 200 LEU A CA 1
ATOM 1647 C C . LEU A 1 200 ? -2.477 -8.662 13.989 1.00 97.50 200 LEU A C 1
ATOM 1649 O O . LEU A 1 200 ? -3.285 -8.799 14.903 1.00 97.50 200 LEU A O 1
ATOM 1653 N N . GLU A 1 201 ? -2.359 -9.554 13.002 1.00 97.81 201 GLU A N 1
ATOM 1654 C CA . GLU A 1 201 ? -3.113 -10.811 12.894 1.00 97.81 201 GLU A CA 1
ATOM 1655 C C . GLU A 1 201 ? -4.648 -10.652 12.892 1.00 97.81 201 GLU A C 1
ATOM 1657 O O . GLU A 1 201 ? -5.379 -11.536 13.343 1.00 97.81 201 GLU A O 1
ATOM 1662 N N . VAL A 1 202 ? -5.166 -9.553 12.334 1.00 97.94 202 VAL A N 1
ATOM 1663 C CA . VAL A 1 202 ? -6.614 -9.280 12.273 1.00 97.94 202 VAL A CA 1
ATOM 1664 C C . VAL A 1 202 ? -7.294 -10.136 11.193 1.00 97.94 202 VAL A C 1
ATOM 1666 O O . VAL A 1 202 ? -7.498 -9.699 10.055 1.00 97.94 202 VAL A O 1
ATOM 1669 N N . GLN A 1 203 ? -7.643 -11.377 11.549 1.00 97.62 203 GLN A N 1
ATOM 1670 C CA . GLN A 1 203 ? -8.202 -12.386 10.637 1.00 97.62 203 GLN A CA 1
ATOM 1671 C C . GLN A 1 203 ? -9.510 -11.950 9.976 1.00 97.62 203 GLN A C 1
ATOM 1673 O O . GLN A 1 203 ? -9.732 -12.269 8.808 1.00 97.62 203 GLN A O 1
ATOM 1678 N N . GLU A 1 204 ? -10.352 -11.186 10.670 1.00 97.69 204 GLU A N 1
ATOM 1679 C CA . GLU A 1 204 ? -11.632 -10.702 10.150 1.00 97.69 204 GLU A CA 1
ATOM 1680 C C . GLU A 1 204 ? -11.474 -9.848 8.892 1.00 97.69 204 GLU A C 1
ATOM 1682 O O . GLU A 1 204 ? -12.385 -9.822 8.072 1.00 97.69 204 GLU A O 1
ATOM 1687 N N . ILE A 1 205 ? -10.330 -9.175 8.730 1.00 98.12 205 ILE A N 1
ATOM 1688 C CA . ILE A 1 205 ? -10.038 -8.332 7.568 1.00 98.12 205 ILE A CA 1
ATOM 1689 C C . ILE A 1 205 ? -9.182 -9.093 6.556 1.00 98.12 205 ILE A C 1
ATOM 1691 O O . ILE A 1 205 ? -9.540 -9.169 5.382 1.00 98.12 205 ILE A O 1
ATOM 1695 N N . ILE A 1 206 ? -8.069 -9.700 6.981 1.00 97.81 206 ILE A N 1
ATOM 1696 C CA . ILE A 1 206 ? -7.131 -10.308 6.021 1.00 97.81 206 ILE A CA 1
ATOM 1697 C C . ILE A 1 206 ? -7.697 -11.554 5.326 1.00 97.81 206 ILE A C 1
ATOM 1699 O O . ILE A 1 206 ? -7.263 -11.882 4.227 1.00 97.81 206 ILE A O 1
ATOM 1703 N N . SER A 1 207 ? -8.667 -12.246 5.936 1.00 97.12 207 SER A N 1
ATOM 1704 C CA . SER A 1 207 ? -9.313 -13.409 5.313 1.00 97.12 207 SER A CA 1
ATOM 1705 C C . SER A 1 207 ? -10.335 -13.037 4.235 1.00 97.12 207 SER A C 1
ATOM 1707 O O . SER A 1 207 ? -10.641 -13.875 3.384 1.00 97.12 207 SER A O 1
ATOM 1709 N N . VAL A 1 208 ? -10.848 -11.802 4.259 1.00 96.69 208 VAL A N 1
ATOM 1710 C CA . VAL A 1 208 ? -11.889 -11.324 3.336 1.00 96.69 208 VAL A CA 1
ATOM 1711 C C . VAL A 1 208 ? -11.361 -10.343 2.294 1.00 96.69 208 VAL A C 1
ATOM 1713 O O . VAL A 1 208 ? -11.951 -10.256 1.219 1.00 96.69 208 VAL A O 1
ATOM 1716 N N . ASP A 1 209 ? -10.260 -9.630 2.566 1.00 97.25 209 ASP A N 1
ATOM 1717 C CA . ASP A 1 209 ? -9.659 -8.727 1.584 1.00 97.25 209 ASP A CA 1
ATOM 1718 C C . ASP A 1 209 ? -9.064 -9.533 0.406 1.00 97.25 209 ASP A C 1
ATOM 1720 O O . ASP A 1 209 ? -8.127 -10.321 0.591 1.00 97.25 209 ASP A O 1
ATOM 1724 N N . PRO A 1 210 ? -9.567 -9.341 -0.829 1.00 96.00 210 PRO A N 1
ATOM 1725 C CA . PRO A 1 210 ? -9.158 -10.140 -1.982 1.00 96.00 210 PRO A CA 1
ATOM 1726 C C . PRO A 1 210 ? -7.721 -9.848 -2.440 1.00 96.00 210 PRO A C 1
ATOM 1728 O O . PRO A 1 210 ? -7.129 -10.651 -3.161 1.00 96.00 210 PRO A O 1
ATOM 1731 N N . CYS A 1 211 ? -7.144 -8.719 -2.030 1.00 97.25 211 CYS A N 1
ATOM 1732 C CA . CYS A 1 211 ? -5.790 -8.315 -2.381 1.00 97.25 211 CYS A CA 1
ATOM 1733 C C . CYS A 1 211 ? -4.738 -8.825 -1.391 1.00 97.25 211 CYS A C 1
ATOM 1735 O O . CYS A 1 211 ? -3.559 -8.815 -1.735 1.00 97.25 211 CYS A O 1
ATOM 1737 N N . HIS A 1 212 ? -5.123 -9.302 -0.199 1.00 98.25 212 HIS A N 1
ATOM 1738 C CA . HIS A 1 212 ? -4.195 -9.666 0.884 1.00 98.25 212 HIS A CA 1
ATOM 1739 C C . HIS A 1 212 ? -3.021 -10.539 0.431 1.00 98.25 212 HIS A C 1
ATOM 1741 O O . HIS A 1 212 ? -1.860 -10.160 0.605 1.00 98.25 212 HIS A O 1
ATOM 1747 N N . LYS A 1 213 ? -3.303 -11.682 -0.203 1.00 98.06 213 LYS A N 1
ATOM 1748 C CA . LYS A 1 213 ? -2.259 -12.623 -0.647 1.00 98.06 213 LYS A CA 1
ATOM 1749 C C . LYS A 1 213 ? -1.340 -12.018 -1.707 1.00 98.06 213 LYS A C 1
ATOM 1751 O O . LYS A 1 213 ? -0.130 -12.244 -1.668 1.00 98.06 213 LYS A O 1
ATOM 1756 N N . PHE A 1 214 ? -1.904 -11.235 -2.625 1.00 98.50 214 PHE A N 1
ATOM 1757 C CA . PHE A 1 214 ? -1.139 -10.544 -3.656 1.00 98.50 214 PHE A CA 1
ATOM 1758 C C . PHE A 1 214 ? -0.220 -9.486 -3.044 1.00 98.50 214 PHE A C 1
ATOM 1760 O O . PHE A 1 214 ? 0.982 -9.500 -3.306 1.00 98.50 214 PHE A O 1
ATOM 1767 N N . THR A 1 215 ? -0.755 -8.617 -2.181 1.00 98.25 215 THR A N 1
ATOM 1768 C CA . THR A 1 215 ? 0.018 -7.584 -1.482 1.00 98.25 215 THR A CA 1
ATOM 1769 C C . THR A 1 215 ? 1.124 -8.207 -0.645 1.00 98.25 215 THR A C 1
ATOM 1771 O O . THR A 1 215 ? 2.249 -7.727 -0.690 1.00 98.25 215 THR A O 1
ATOM 1774 N N . TRP A 1 216 ? 0.854 -9.309 0.057 1.00 97.94 216 TRP A N 1
ATOM 1775 C CA . TRP A 1 216 ? 1.857 -10.003 0.863 1.00 97.94 216 TRP A CA 1
ATOM 1776 C C . TRP A 1 216 ? 2.996 -10.596 0.019 1.00 97.94 216 TRP A C 1
ATOM 1778 O O . TRP A 1 216 ? 4.171 -10.440 0.363 1.00 97.94 216 TRP A O 1
ATOM 1788 N N . CYS A 1 217 ? 2.668 -11.226 -1.115 1.00 98.19 217 CYS A N 1
ATOM 1789 C CA . CYS A 1 217 ? 3.665 -11.753 -2.049 1.00 98.19 217 CYS A CA 1
ATOM 1790 C C . CYS A 1 217 ? 4.501 -10.622 -2.678 1.00 98.19 217 CYS A C 1
ATOM 1792 O O . CYS A 1 217 ? 5.733 -10.704 -2.727 1.00 98.19 217 CYS A O 1
ATOM 1794 N N . LEU A 1 218 ? 3.856 -9.523 -3.085 1.00 98.19 218 LEU A N 1
ATOM 1795 C CA . LEU A 1 218 ? 4.531 -8.340 -3.618 1.00 98.19 218 LEU A CA 1
ATOM 1796 C C . LEU A 1 218 ? 5.432 -7.671 -2.564 1.00 98.19 218 LEU A C 1
ATOM 1798 O O . LEU A 1 218 ? 6.573 -7.331 -2.871 1.00 98.19 218 LEU A O 1
ATOM 1802 N N . ASP A 1 219 ? 4.976 -7.550 -1.313 1.00 96.69 219 ASP A N 1
ATOM 1803 C CA . ASP A 1 219 ? 5.745 -7.003 -0.182 1.00 96.69 219 ASP A CA 1
ATOM 1804 C C . ASP A 1 219 ? 7.042 -7.794 0.045 1.00 96.69 219 ASP A C 1
ATOM 1806 O O . ASP A 1 219 ? 8.113 -7.214 0.251 1.00 96.69 219 ASP A O 1
ATOM 1810 N N . ALA A 1 220 ? 6.972 -9.127 -0.064 1.00 96.81 220 ALA A N 1
ATOM 1811 C CA . ALA A 1 220 ? 8.142 -9.995 0.006 1.00 96.81 220 ALA A CA 1
ATOM 1812 C C . ALA A 1 220 ? 9.130 -9.746 -1.143 1.00 96.81 220 ALA A C 1
ATOM 1814 O O . ALA A 1 220 ? 10.335 -9.645 -0.898 1.00 96.81 220 ALA A O 1
ATOM 1815 N N . CYS A 1 221 ? 8.629 -9.575 -2.369 1.00 97.56 221 CYS A N 1
ATOM 1816 C CA . CYS A 1 221 ? 9.456 -9.251 -3.531 1.00 97.56 221 CYS A CA 1
ATOM 1817 C C . CYS A 1 221 ? 10.148 -7.886 -3.382 1.00 97.56 221 CYS A C 1
ATOM 1819 O O . CYS A 1 221 ? 11.353 -7.774 -3.615 1.00 97.56 221 CYS A O 1
ATOM 1821 N N . ILE A 1 222 ? 9.418 -6.862 -2.922 1.00 96.94 222 ILE A N 1
ATOM 1822 C CA . ILE A 1 222 ? 9.956 -5.515 -2.673 1.00 96.94 222 ILE A CA 1
ATOM 1823 C C . ILE A 1 222 ? 11.045 -5.564 -1.596 1.00 96.94 222 ILE A C 1
ATOM 1825 O O . ILE A 1 222 ? 12.120 -4.988 -1.775 1.00 96.94 222 ILE A O 1
ATOM 1829 N N . ARG A 1 223 ? 10.793 -6.270 -0.486 1.00 95.31 223 ARG A N 1
ATOM 1830 C CA . ARG A 1 223 ? 11.750 -6.421 0.620 1.00 95.31 223 ARG A CA 1
ATOM 1831 C C . ARG A 1 223 ? 13.050 -7.078 0.163 1.00 95.31 223 ARG A C 1
ATOM 1833 O O . ARG A 1 223 ? 14.127 -6.615 0.527 1.00 95.31 223 ARG A O 1
ATOM 1840 N N . GLU A 1 224 ? 12.949 -8.142 -0.624 1.00 94.62 224 GLU A N 1
ATOM 1841 C CA . GLU A 1 224 ? 14.104 -8.920 -1.084 1.00 94.62 224 GLU A CA 1
ATOM 1842 C C . GLU A 1 224 ? 14.737 -8.358 -2.364 1.00 94.62 224 GLU A C 1
ATOM 1844 O O . GLU A 1 224 ? 15.810 -8.798 -2.771 1.00 94.62 224 GLU A O 1
ATOM 1849 N N . LYS A 1 225 ? 14.101 -7.355 -2.986 1.00 94.38 225 LYS A N 1
ATOM 1850 C CA . LYS A 1 225 ? 14.533 -6.702 -4.233 1.00 94.38 225 LYS A CA 1
ATOM 1851 C C . LYS A 1 225 ? 14.772 -7.699 -5.375 1.00 94.38 225 LYS A C 1
ATOM 1853 O O . LYS A 1 225 ? 15.626 -7.457 -6.239 1.00 94.38 225 LYS A O 1
ATOM 1858 N N . ASN A 1 226 ? 14.019 -8.799 -5.356 1.00 93.56 226 ASN A N 1
ATOM 1859 C CA . ASN A 1 226 ? 14.101 -9.902 -6.300 1.00 93.56 226 ASN A CA 1
ATOM 1860 C C . ASN A 1 226 ? 12.727 -10.563 -6.503 1.00 93.56 226 ASN A C 1
ATOM 1862 O O . ASN A 1 226 ? 11.903 -10.609 -5.588 1.00 93.56 226 ASN A O 1
ATOM 1866 N N . VAL A 1 227 ? 12.517 -11.116 -7.694 1.00 93.50 227 VAL A N 1
ATOM 1867 C CA . VAL A 1 227 ? 11.356 -11.930 -8.062 1.00 93.50 227 VAL A CA 1
ATOM 1868 C C . VAL A 1 227 ? 11.856 -13.148 -8.825 1.00 93.50 227 VAL A C 1
ATOM 1870 O O . VAL A 1 227 ? 12.361 -13.042 -9.940 1.00 93.50 227 VAL A O 1
ATOM 1873 N N . ASP A 1 228 ? 11.750 -14.314 -8.197 1.00 89.81 228 ASP A N 1
ATOM 1874 C CA . ASP A 1 228 ? 12.077 -15.578 -8.844 1.00 89.81 228 ASP A CA 1
ATOM 1875 C C . ASP A 1 228 ? 10.886 -16.111 -9.659 1.00 89.81 228 ASP A C 1
ATOM 1877 O O . ASP A 1 228 ? 9.772 -15.578 -9.633 1.00 89.81 228 ASP A O 1
ATOM 1881 N N . ILE A 1 229 ? 11.120 -17.199 -10.392 1.00 92.44 229 ILE A N 1
ATOM 1882 C CA . ILE A 1 229 ? 10.101 -17.837 -11.234 1.00 92.44 229 ILE A CA 1
ATOM 1883 C C . ILE A 1 229 ? 8.899 -18.303 -10.396 1.00 92.44 229 ILE A C 1
ATOM 1885 O O . ILE A 1 229 ? 7.765 -18.260 -10.872 1.00 92.44 229 ILE A O 1
ATOM 1889 N N . LYS A 1 230 ? 9.118 -18.743 -9.150 1.00 94.69 230 LYS A N 1
ATOM 1890 C CA . LYS A 1 230 ? 8.043 -19.234 -8.283 1.00 94.69 230 LYS A CA 1
ATOM 1891 C C . LYS A 1 230 ? 7.111 -18.090 -7.884 1.00 94.69 230 LYS A C 1
ATOM 1893 O O . LYS A 1 230 ? 5.912 -18.182 -8.129 1.00 94.69 230 LYS A O 1
ATOM 1898 N N . ARG A 1 231 ? 7.656 -17.000 -7.345 1.00 94.44 231 ARG A N 1
ATOM 1899 C CA . ARG A 1 231 ? 6.891 -15.806 -6.962 1.00 94.44 231 ARG A CA 1
ATOM 1900 C C . ARG A 1 231 ? 6.251 -15.127 -8.159 1.00 94.44 231 ARG A C 1
ATOM 1902 O O . ARG A 1 231 ? 5.116 -14.681 -8.062 1.00 94.44 231 ARG A O 1
ATOM 1909 N N . SER A 1 232 ? 6.936 -15.104 -9.303 1.00 96.31 232 SER A N 1
ATOM 1910 C CA . SER A 1 232 ? 6.353 -14.632 -10.560 1.00 96.31 232 SER A CA 1
ATOM 1911 C C . SER A 1 232 ? 5.092 -15.427 -10.918 1.00 96.31 232 SER A C 1
ATOM 1913 O O . SER A 1 232 ? 4.058 -14.826 -11.191 1.00 96.31 232 SER A O 1
ATOM 1915 N N . ARG A 1 233 ? 5.123 -16.764 -10.836 1.00 96.94 233 ARG A N 1
ATOM 1916 C CA . ARG A 1 233 ? 3.931 -17.595 -11.079 1.00 96.94 233 ARG A CA 1
ATOM 1917 C C . ARG A 1 233 ? 2.829 -17.379 -10.044 1.00 96.94 233 ARG A C 1
ATOM 1919 O O . ARG A 1 233 ? 1.663 -17.410 -10.415 1.00 96.94 233 ARG A O 1
ATOM 1926 N N . GLU A 1 234 ? 3.170 -17.158 -8.776 1.00 97.31 234 GLU A N 1
ATOM 1927 C CA . GLU A 1 234 ? 2.184 -16.842 -7.731 1.00 97.31 234 GLU A CA 1
ATOM 1928 C C . GLU A 1 234 ? 1.484 -15.502 -8.003 1.00 97.31 234 GLU A C 1
ATOM 1930 O O . GLU A 1 234 ? 0.256 -15.450 -8.036 1.00 97.31 234 GLU A O 1
ATOM 1935 N N . LEU A 1 235 ? 2.252 -14.440 -8.276 1.00 97.81 235 LEU A N 1
ATOM 1936 C CA . LEU A 1 235 ? 1.726 -13.117 -8.632 1.00 97.81 235 LEU A CA 1
ATOM 1937 C C . LEU A 1 235 ? 0.848 -13.175 -9.883 1.00 97.81 235 LEU A C 1
ATOM 1939 O O . LEU A 1 235 ? -0.249 -12.617 -9.892 1.00 97.81 235 LEU A O 1
ATOM 1943 N N . GLN A 1 236 ? 1.304 -13.890 -10.913 1.00 97.00 236 GLN A N 1
ATOM 1944 C CA . GLN A 1 236 ? 0.518 -14.125 -12.118 1.00 97.00 236 GLN A CA 1
ATOM 1945 C C . GLN A 1 236 ? -0.773 -14.891 -11.810 1.00 97.00 236 GLN A C 1
ATOM 1947 O O . GLN A 1 236 ? -1.841 -14.495 -12.263 1.00 97.00 236 GLN A O 1
ATOM 1952 N N . GLY A 1 237 ? -0.690 -15.951 -11.002 1.00 96.94 237 GLY A N 1
ATOM 1953 C CA . GLY A 1 237 ? -1.841 -16.752 -10.603 1.00 96.94 237 GLY A CA 1
ATOM 1954 C C . GLY A 1 237 ? -2.911 -15.928 -9.891 1.00 96.94 237 GLY A C 1
ATOM 1955 O O . GLY A 1 237 ? -4.092 -16.136 -10.144 1.00 96.94 237 GLY A O 1
ATOM 1956 N N . PHE A 1 238 ? -2.525 -14.957 -9.056 1.00 96.06 238 PHE A N 1
ATOM 1957 C CA . PHE A 1 238 ? -3.486 -14.047 -8.430 1.00 96.06 238 PHE A CA 1
ATOM 1958 C C . PHE A 1 238 ? -4.223 -13.185 -9.459 1.00 96.06 238 PHE A C 1
ATOM 1960 O O . PHE A 1 238 ? -5.451 -13.134 -9.410 1.00 96.06 238 PHE A O 1
ATOM 1967 N N . LEU A 1 239 ? -3.509 -12.575 -10.411 1.00 94.75 239 LEU A N 1
ATOM 1968 C CA . LEU A 1 239 ? -4.122 -11.766 -11.473 1.00 94.75 239 LEU A CA 1
ATOM 1969 C C . LEU A 1 239 ? -5.047 -12.602 -12.367 1.00 94.75 239 LEU A C 1
ATOM 1971 O O . LEU A 1 239 ? -6.173 -12.198 -12.645 1.00 94.75 239 LEU A O 1
ATOM 1975 N N . ASP A 1 240 ? -4.602 -13.795 -12.758 1.00 94.38 240 ASP A N 1
ATOM 1976 C CA . ASP A 1 240 ? -5.343 -14.679 -13.663 1.00 94.38 240 ASP A CA 1
ATOM 1977 C C . ASP A 1 240 ? -6.531 -15.378 -12.963 1.00 94.38 240 ASP A C 1
ATOM 1979 O O . ASP A 1 240 ? -7.453 -15.857 -13.623 1.00 94.38 240 ASP A O 1
ATOM 1983 N N . SER A 1 241 ? -6.546 -15.427 -11.624 1.00 93.94 241 SER A N 1
ATOM 1984 C CA . SER A 1 241 ? -7.629 -16.039 -10.835 1.00 93.94 241 SER A CA 1
ATOM 1985 C C . SER A 1 241 ? -8.885 -15.174 -10.692 1.00 93.94 241 SER A C 1
ATOM 1987 O O . SER A 1 241 ? -9.902 -15.659 -10.183 1.00 93.94 241 SER A O 1
ATOM 1989 N N . ILE A 1 242 ? -8.836 -13.911 -11.128 1.00 93.19 242 ILE A N 1
ATOM 1990 C CA . ILE A 1 242 ? -9.951 -12.970 -11.000 1.00 93.19 242 ILE A CA 1
ATOM 1991 C C . ILE A 1 242 ? -11.090 -13.423 -11.911 1.00 93.19 242 ILE A C 1
ATOM 1993 O O . ILE A 1 242 ? -10.974 -13.475 -13.135 1.00 93.19 242 ILE A O 1
ATOM 1997 N N . LYS A 1 243 ? -12.217 -13.781 -11.292 1.00 88.56 243 LYS A N 1
ATOM 1998 C CA . LYS A 1 243 ? -13.382 -14.310 -12.001 1.00 88.56 243 LYS A CA 1
ATOM 1999 C C . LYS A 1 243 ? -14.214 -13.189 -12.606 1.00 88.56 243 LYS A C 1
ATOM 2001 O O . LYS A 1 243 ? -14.285 -12.080 -12.077 1.00 88.56 243 LYS A O 1
ATOM 2006 N N . LYS A 1 244 ? -14.944 -13.535 -13.668 1.00 86.81 244 LYS A N 1
ATOM 2007 C CA . LYS A 1 244 ? -15.996 -12.678 -14.218 1.00 86.81 244 LYS A CA 1
ATOM 2008 C C . LYS A 1 244 ? -17.026 -12.343 -13.127 1.00 86.81 244 LYS A C 1
ATOM 2010 O O . LYS A 1 244 ? -17.487 -13.246 -12.431 1.00 86.81 244 LYS A O 1
ATOM 2015 N N . GLY A 1 245 ? -17.379 -11.071 -12.981 1.00 84.56 245 GLY A N 1
ATOM 2016 C CA . GLY A 1 245 ? -18.210 -10.532 -11.900 1.00 84.56 245 GLY A CA 1
ATOM 2017 C C . GLY A 1 245 ? -17.441 -10.072 -10.652 1.00 84.56 245 GLY A C 1
ATOM 2018 O O . GLY A 1 245 ? -18.055 -9.511 -9.748 1.00 84.56 245 GLY A O 1
ATOM 2019 N N . GLN A 1 246 ? -16.125 -10.302 -10.573 1.00 89.69 246 GLN A N 1
ATOM 2020 C CA . GLN A 1 246 ? -15.247 -9.826 -9.491 1.00 89.69 246 GLN A CA 1
ATOM 2021 C C . GLN A 1 246 ? -14.200 -8.831 -10.000 1.00 89.69 246 GLN A C 1
ATOM 2023 O O . GLN A 1 246 ? -13.171 -8.613 -9.363 1.00 89.69 246 GLN A O 1
ATOM 2028 N N . GLU A 1 247 ? -14.447 -8.213 -11.152 1.00 90.81 247 GLU A N 1
ATOM 2029 C CA . GLU A 1 247 ? -13.463 -7.373 -11.822 1.00 90.81 247 GLU A CA 1
ATOM 2030 C C . GLU A 1 247 ? -13.066 -6.158 -10.977 1.00 90.81 247 GLU A C 1
ATOM 2032 O O . GLU A 1 247 ? -11.933 -5.711 -11.079 1.00 90.81 247 GLU A O 1
ATOM 2037 N N . GLN A 1 248 ? -13.922 -5.681 -10.066 1.00 91.88 248 GLN A N 1
ATOM 2038 C CA . GLN A 1 248 ? -13.599 -4.592 -9.129 1.00 91.88 248 GLN A CA 1
ATOM 2039 C C . GLN A 1 248 ? -12.296 -4.824 -8.341 1.00 91.88 248 GLN A C 1
ATOM 2041 O O . GLN A 1 248 ? -11.598 -3.863 -8.017 1.00 91.88 248 GLN A O 1
ATOM 2046 N N . VAL A 1 249 ? -11.923 -6.088 -8.097 1.00 95.12 249 VAL A N 1
ATOM 2047 C CA . VAL A 1 249 ? -10.647 -6.458 -7.463 1.00 95.12 249 VAL A CA 1
ATOM 2048 C C . VAL A 1 249 ? -9.446 -5.961 -8.278 1.00 95.12 249 VAL A C 1
ATOM 2050 O O . VAL A 1 249 ? -8.440 -5.565 -7.693 1.00 95.12 249 VAL A O 1
ATOM 2053 N N . LEU A 1 250 ? -9.544 -5.895 -9.613 1.00 95.50 250 LEU A N 1
ATOM 2054 C CA . LEU A 1 250 ? -8.498 -5.309 -10.461 1.00 95.50 250 LEU A CA 1
ATOM 2055 C C . LEU A 1 250 ? -8.249 -3.841 -10.127 1.00 95.50 250 LEU A C 1
ATOM 2057 O O . LEU A 1 250 ? -7.096 -3.422 -10.126 1.00 95.50 250 LEU A O 1
ATOM 2061 N N . GLY A 1 251 ? -9.291 -3.074 -9.794 1.00 95.81 251 GLY A N 1
ATOM 2062 C CA . GLY A 1 251 ? -9.135 -1.683 -9.368 1.00 95.81 251 GLY A CA 1
ATOM 2063 C C . GLY A 1 251 ? -8.274 -1.581 -8.111 1.00 95.81 251 GLY A C 1
ATOM 2064 O O . GLY A 1 251 ? -7.339 -0.787 -8.045 1.00 95.81 251 GLY A O 1
ATOM 2065 N N . ASP A 1 252 ? -8.511 -2.456 -7.145 1.00 96.06 252 ASP A N 1
ATOM 2066 C CA . ASP A 1 252 ? -7.757 -2.481 -5.896 1.00 96.06 252 ASP A CA 1
ATOM 2067 C C . ASP A 1 252 ? -6.315 -2.972 -6.050 1.00 96.06 252 ASP A C 1
ATOM 2069 O O . ASP A 1 252 ? -5.399 -2.405 -5.444 1.00 96.06 252 ASP A O 1
ATOM 2073 N N . LEU A 1 253 ? -6.102 -3.988 -6.887 1.00 97.88 253 LEU A N 1
ATOM 2074 C CA . LEU A 1 253 ? -4.770 -4.465 -7.252 1.00 97.88 253 LEU A CA 1
ATOM 2075 C C . LEU A 1 253 ? -3.999 -3.405 -8.043 1.00 97.88 253 LEU A C 1
ATOM 2077 O O . LEU A 1 253 ? -2.810 -3.207 -7.799 1.00 97.88 253 LEU A O 1
ATOM 2081 N N . SER A 1 254 ? -4.675 -2.678 -8.937 1.00 97.81 254 SER A N 1
ATOM 2082 C CA . SER A 1 254 ? -4.077 -1.574 -9.686 1.00 97.81 254 SER A CA 1
ATOM 2083 C C . SER A 1 254 ? -3.608 -0.462 -8.750 1.00 97.81 254 SER A C 1
ATOM 2085 O O . SER A 1 254 ? -2.491 0.016 -8.916 1.00 97.81 254 SER A O 1
ATOM 2087 N N . MET A 1 255 ? -4.365 -0.119 -7.696 1.00 98.00 255 MET A N 1
ATOM 2088 C CA . MET A 1 255 ? -3.875 0.812 -6.671 1.00 98.00 255 MET A CA 1
ATOM 2089 C C . MET A 1 255 ? -2.615 0.280 -6.002 1.00 98.00 255 MET A C 1
ATOM 2091 O O . MET A 1 255 ? -1.623 0.990 -5.943 1.00 98.00 255 MET A O 1
ATOM 2095 N N . ILE A 1 256 ? -2.607 -0.973 -5.542 1.00 98.38 256 ILE A N 1
ATOM 2096 C CA . ILE A 1 256 ? -1.416 -1.559 -4.903 1.00 98.38 256 ILE A CA 1
ATOM 2097 C C . ILE A 1 256 ? -0.196 -1.508 -5.835 1.00 98.38 256 ILE A C 1
ATOM 2099 O O . ILE A 1 256 ? 0.913 -1.265 -5.373 1.00 98.38 256 ILE A O 1
ATOM 2103 N N . LEU A 1 257 ? -0.389 -1.690 -7.142 1.00 98.44 257 LEU A N 1
ATOM 2104 C CA . LEU A 1 257 ? 0.676 -1.597 -8.145 1.00 98.44 257 LEU A CA 1
ATOM 2105 C C . LEU A 1 257 ? 1.047 -0.159 -8.535 1.00 98.44 257 LEU A C 1
ATOM 2107 O O . LEU A 1 257 ? 2.151 0.066 -9.021 1.00 98.44 257 LEU A O 1
ATOM 2111 N N . CYS A 1 258 ? 0.150 0.801 -8.312 1.00 97.75 258 CYS A N 1
ATOM 2112 C CA . CYS A 1 258 ? 0.372 2.238 -8.483 1.00 97.75 258 CYS A CA 1
ATOM 2113 C C . CYS A 1 258 ? 1.190 2.846 -7.326 1.00 97.75 258 CYS A C 1
ATOM 2115 O O . CYS A 1 258 ? 1.692 3.961 -7.443 1.00 97.75 258 CYS A O 1
ATOM 2117 N N . ASP A 1 259 ? 1.356 2.119 -6.213 1.00 95.62 259 ASP A N 1
ATOM 2118 C CA . ASP A 1 259 ? 2.274 2.490 -5.134 1.00 95.62 259 ASP A CA 1
ATOM 2119 C C . ASP A 1 259 ? 3.693 2.755 -5.689 1.00 95.62 259 ASP A C 1
ATOM 2121 O O . ASP A 1 259 ? 4.278 1.857 -6.307 1.00 95.62 259 ASP A O 1
ATOM 2125 N N . PRO A 1 260 ? 4.306 3.931 -5.436 1.00 96.25 260 PRO A N 1
ATOM 2126 C CA . PRO A 1 260 ? 5.662 4.236 -5.885 1.00 96.25 260 PRO A CA 1
ATOM 2127 C C . PRO A 1 260 ? 6.700 3.162 -5.547 1.00 96.25 260 PRO A C 1
ATOM 2129 O O . PRO A 1 260 ? 7.620 2.936 -6.332 1.00 96.25 260 PRO A O 1
ATOM 2132 N N . TYR A 1 261 ? 6.580 2.470 -4.406 1.00 97.00 261 TYR A N 1
ATOM 2133 C CA . TYR A 1 261 ? 7.513 1.392 -4.053 1.00 97.00 261 TYR A CA 1
ATOM 2134 C C . TYR A 1 261 ? 7.346 0.160 -4.950 1.00 97.00 261 TYR A C 1
ATOM 2136 O O . TYR A 1 261 ? 8.352 -0.460 -5.313 1.00 97.00 261 TYR A O 1
ATOM 2144 N N . ALA A 1 262 ? 6.111 -0.176 -5.333 1.00 98.06 262 ALA A N 1
ATOM 2145 C CA . ALA A 1 262 ? 5.822 -1.233 -6.296 1.00 98.06 262 ALA A CA 1
ATOM 2146 C C . ALA A 1 262 ? 6.341 -0.855 -7.689 1.00 98.06 262 ALA A C 1
ATOM 2148 O O . ALA A 1 262 ? 7.102 -1.625 -8.270 1.00 98.06 262 ALA A O 1
ATOM 2149 N N . VAL A 1 263 ? 6.040 0.354 -8.178 1.00 97.88 263 VAL A N 1
ATOM 2150 C CA . VAL A 1 263 ? 6.553 0.870 -9.463 1.00 97.88 263 VAL A CA 1
ATOM 2151 C C . VAL A 1 263 ? 8.083 0.822 -9.502 1.00 97.88 263 VAL A C 1
ATOM 2153 O O . VAL A 1 263 ? 8.664 0.270 -10.439 1.00 97.88 263 VAL A O 1
ATOM 2156 N N . ASN A 1 264 ? 8.747 1.310 -8.449 1.00 97.12 264 ASN A N 1
ATOM 2157 C CA . ASN A 1 264 ? 10.205 1.280 -8.329 1.00 97.12 264 ASN A CA 1
ATOM 2158 C C . ASN A 1 264 ? 10.774 -0.136 -8.349 1.00 97.12 264 ASN A C 1
ATOM 2160 O O . ASN A 1 264 ? 11.783 -0.390 -9.014 1.00 97.12 264 ASN A O 1
ATOM 2164 N N . PHE A 1 265 ? 10.132 -1.068 -7.646 1.00 97.75 265 PHE A N 1
ATOM 2165 C CA . PHE A 1 265 ? 10.531 -2.466 -7.664 1.00 97.75 265 PHE A CA 1
ATOM 2166 C C . PHE A 1 265 ? 10.369 -3.091 -9.054 1.00 97.75 265 PHE A C 1
ATOM 2168 O O . PHE A 1 265 ? 11.318 -3.698 -9.547 1.00 97.75 265 PHE A O 1
ATOM 2175 N N . LEU A 1 266 ? 9.210 -2.927 -9.697 1.00 98.31 266 LEU A N 1
ATOM 2176 C CA . LEU A 1 266 ? 8.921 -3.502 -11.013 1.00 98.31 266 LEU A CA 1
ATOM 2177 C C . LEU A 1 266 ? 9.890 -2.974 -12.075 1.00 98.31 266 LEU A C 1
ATOM 2179 O O . LEU A 1 266 ? 10.518 -3.767 -12.775 1.00 98.31 266 LEU A O 1
ATOM 2183 N N . ALA A 1 267 ? 10.074 -1.653 -12.142 1.00 97.75 267 ALA A N 1
ATOM 2184 C CA . ALA A 1 267 ? 10.960 -1.017 -13.110 1.00 97.75 267 ALA A CA 1
ATOM 2185 C C . ALA A 1 267 ? 12.434 -1.382 -12.869 1.00 97.75 267 ALA A C 1
ATOM 2187 O O . ALA A 1 267 ? 13.141 -1.770 -13.797 1.00 97.75 267 ALA A O 1
ATOM 2188 N N . THR A 1 268 ? 12.903 -1.356 -11.616 1.00 96.62 268 THR A N 1
ATOM 2189 C CA . THR A 1 268 ? 14.290 -1.739 -11.299 1.00 96.62 268 THR A CA 1
ATOM 2190 C C . THR A 1 268 ? 14.547 -3.223 -11.580 1.00 96.62 268 THR A C 1
ATOM 2192 O O . THR A 1 268 ? 15.614 -3.579 -12.080 1.00 96.62 268 THR A O 1
ATOM 2195 N N . SER A 1 269 ? 13.588 -4.102 -11.279 1.00 97.81 269 SER A N 1
ATOM 2196 C CA . SER A 1 269 ? 13.681 -5.533 -11.592 1.00 97.81 269 SER A CA 1
ATOM 2197 C C . SER A 1 269 ? 13.689 -5.781 -13.102 1.00 97.81 269 SER A C 1
ATOM 2199 O O . SER A 1 269 ? 14.514 -6.561 -13.572 1.00 97.81 269 SER A O 1
ATOM 2201 N N . ALA A 1 270 ? 12.862 -5.068 -13.873 1.00 97.81 270 ALA A N 1
ATOM 2202 C CA . ALA A 1 270 ? 12.890 -5.122 -15.332 1.00 97.81 270 ALA A CA 1
ATOM 2203 C C . ALA A 1 270 ? 14.263 -4.700 -15.882 1.00 97.81 270 ALA A C 1
ATOM 2205 O O . ALA A 1 270 ? 14.853 -5.445 -16.659 1.00 97.81 270 ALA A O 1
ATOM 2206 N N . MET A 1 271 ? 14.833 -3.586 -15.403 1.00 96.31 271 MET A N 1
ATOM 2207 C CA . MET A 1 271 ? 16.177 -3.145 -15.803 1.00 96.31 271 MET A CA 1
ATOM 2208 C C . MET A 1 271 ? 17.257 -4.191 -15.498 1.00 96.31 271 MET A C 1
ATOM 2210 O O . MET A 1 271 ? 18.108 -4.458 -16.344 1.00 96.31 271 MET A O 1
ATOM 2214 N N . LYS A 1 272 ? 17.214 -4.833 -14.321 1.00 95.88 272 LYS A N 1
ATOM 2215 C CA . LYS A 1 272 ? 18.145 -5.924 -13.979 1.00 95.88 272 LYS A CA 1
ATOM 2216 C C . LYS A 1 272 ? 18.024 -7.105 -14.944 1.00 95.88 272 LYS A C 1
ATOM 2218 O O . LYS A 1 272 ? 19.043 -7.666 -15.338 1.00 95.88 272 LYS A O 1
ATOM 2223 N N . ILE A 1 273 ? 16.799 -7.478 -15.319 1.00 96.88 273 ILE A N 1
ATOM 2224 C CA . ILE A 1 273 ? 16.565 -8.558 -16.282 1.00 96.88 273 ILE A CA 1
ATOM 2225 C C . ILE A 1 273 ? 17.090 -8.163 -17.665 1.00 96.88 273 ILE A C 1
ATOM 2227 O O . ILE A 1 273 ? 17.755 -8.979 -18.288 1.00 96.88 273 ILE A O 1
ATOM 2231 N N . LEU A 1 274 ? 16.870 -6.928 -18.126 1.00 97.12 274 LEU A N 1
ATOM 2232 C CA . LEU A 1 274 ? 17.407 -6.456 -19.409 1.00 97.12 274 LEU A CA 1
ATOM 2233 C C . LEU A 1 274 ? 18.940 -6.523 -19.445 1.00 97.12 274 LEU A C 1
ATOM 2235 O O . LEU A 1 274 ? 19.495 -7.057 -20.398 1.00 97.12 274 LEU A O 1
ATOM 2239 N N . VAL A 1 275 ? 19.623 -6.075 -18.383 1.00 95.19 275 VAL A N 1
ATOM 2240 C CA . VAL A 1 275 ? 21.088 -6.215 -18.265 1.00 95.19 275 VAL A CA 1
ATOM 2241 C C . VAL A 1 275 ? 21.510 -7.685 -18.307 1.00 95.19 275 VAL A C 1
ATOM 2243 O O . VAL A 1 275 ? 22.479 -8.033 -18.975 1.00 95.19 275 VAL A O 1
ATOM 2246 N N . HIS A 1 276 ? 20.792 -8.567 -17.608 1.00 95.69 276 HIS A N 1
ATOM 2247 C CA . HIS A 1 276 ? 21.084 -9.998 -17.650 1.00 95.69 276 HIS A CA 1
ATOM 2248 C C . HIS A 1 276 ? 20.910 -10.579 -19.057 1.00 95.69 276 HIS A C 1
ATOM 2250 O O . HIS A 1 276 ? 21.786 -11.312 -19.500 1.00 95.69 276 HIS A O 1
ATOM 2256 N N . LEU A 1 277 ? 19.828 -10.224 -19.756 1.00 97.06 277 LEU A N 1
ATOM 2257 C CA . LEU A 1 277 ? 19.552 -10.663 -21.123 1.00 97.06 277 LEU A CA 1
ATOM 2258 C C . LEU A 1 277 ? 20.637 -10.206 -22.099 1.00 97.06 277 LEU A C 1
ATOM 2260 O O . LEU A 1 277 ? 21.068 -11.014 -22.908 1.00 97.06 277 LEU A O 1
ATOM 2264 N N . ILE A 1 278 ? 21.132 -8.969 -21.971 1.00 95.62 278 ILE A N 1
ATOM 2265 C CA . ILE A 1 278 ? 22.281 -8.480 -22.751 1.00 95.62 278 ILE A CA 1
ATOM 2266 C C . ILE A 1 278 ? 23.504 -9.386 -22.545 1.00 95.62 278 ILE A C 1
ATOM 2268 O O . ILE A 1 278 ? 24.150 -9.770 -23.507 1.00 95.62 278 ILE A O 1
ATOM 2272 N N . ASN A 1 279 ? 23.803 -9.772 -21.301 1.00 94.81 279 ASN A N 1
ATOM 2273 C CA . ASN A 1 279 ? 24.985 -10.585 -20.991 1.00 94.81 279 ASN A CA 1
ATOM 2274 C C . ASN A 1 279 ? 24.894 -12.045 -21.468 1.00 94.81 279 ASN A C 1
ATOM 2276 O O . ASN A 1 279 ? 25.908 -12.740 -21.462 1.00 94.81 279 ASN A O 1
ATOM 2280 N N . VAL A 1 280 ? 23.697 -12.534 -21.799 1.00 96.19 280 VAL A N 1
ATOM 2281 C CA . VAL A 1 280 ? 23.467 -13.917 -22.258 1.00 96.19 280 VAL A CA 1
ATOM 2282 C C . VAL A 1 280 ? 22.930 -13.978 -23.689 1.00 96.19 280 VAL A C 1
ATOM 2284 O O . VAL A 1 280 ? 22.434 -15.025 -24.095 1.00 96.19 280 VAL A O 1
ATOM 2287 N N . ASP A 1 281 ? 22.974 -12.859 -24.421 1.00 93.69 281 ASP A N 1
ATOM 2288 C CA . ASP A 1 281 ? 22.408 -12.702 -25.769 1.00 93.69 281 ASP A CA 1
ATOM 2289 C C . ASP A 1 281 ? 20.935 -13.155 -25.876 1.00 93.69 281 ASP A C 1
ATOM 2291 O O . ASP A 1 281 ? 20.482 -13.711 -26.877 1.00 93.69 281 ASP A O 1
ATOM 2295 N N . GLY A 1 282 ? 20.168 -12.934 -24.805 1.00 95.25 282 GLY A N 1
ATOM 2296 C CA . GLY A 1 282 ? 18.773 -13.344 -24.681 1.00 95.25 282 GLY A CA 1
ATOM 2297 C C . GLY A 1 282 ? 17.779 -12.295 -25.184 1.00 95.25 282 GLY A C 1
ATOM 2298 O O . GLY A 1 282 ? 18.009 -11.088 -25.110 1.00 95.25 282 GLY A O 1
ATOM 2299 N N . MET A 1 283 ? 16.604 -12.750 -25.629 1.00 94.44 283 MET A N 1
ATOM 2300 C CA . MET A 1 283 ? 15.553 -11.873 -26.157 1.00 94.44 283 MET A CA 1
ATOM 2301 C C . MET A 1 283 ? 14.511 -11.496 -25.081 1.00 94.44 283 MET A C 1
ATOM 2303 O O . MET A 1 283 ? 13.978 -12.388 -24.416 1.00 94.44 283 MET A O 1
ATOM 2307 N N . PRO A 1 284 ? 14.094 -10.215 -24.955 1.00 95.44 284 PRO A N 1
ATOM 2308 C CA . PRO A 1 284 ? 13.086 -9.785 -23.973 1.00 95.44 284 PRO A CA 1
ATOM 2309 C C . PRO A 1 284 ? 11.774 -10.566 -24.008 1.00 95.44 284 PRO A C 1
ATOM 2311 O O . PRO A 1 284 ? 11.221 -10.904 -22.965 1.00 95.44 284 PRO A O 1
ATOM 2314 N N . ARG A 1 285 ? 11.293 -10.884 -25.216 1.00 95.62 285 ARG A N 1
ATOM 2315 C CA . ARG A 1 285 ? 10.028 -11.602 -25.439 1.00 95.62 285 ARG A CA 1
ATOM 2316 C C . ARG A 1 285 ? 10.015 -13.029 -24.882 1.00 95.62 285 ARG A C 1
ATOM 2318 O O . ARG A 1 285 ? 8.942 -13.578 -24.674 1.00 95.62 285 ARG A O 1
ATOM 2325 N N . GLU A 1 286 ? 11.186 -13.629 -24.676 1.00 95.06 286 GLU A N 1
ATOM 2326 C CA . GLU A 1 286 ? 11.329 -15.010 -24.196 1.00 95.06 286 GLU A CA 1
ATOM 2327 C C . GLU A 1 286 ? 11.366 -15.079 -22.664 1.00 95.06 286 GLU A C 1
ATOM 2329 O O . GLU A 1 286 ? 11.143 -16.135 -22.073 1.00 95.06 286 GLU A O 1
ATOM 2334 N N . ASN A 1 287 ? 11.590 -13.945 -21.992 1.00 95.81 287 ASN A N 1
ATOM 2335 C CA . ASN A 1 287 ? 11.636 -13.882 -20.541 1.00 95.81 287 ASN A CA 1
ATOM 2336 C C . ASN A 1 287 ? 10.237 -13.639 -19.952 1.00 95.81 287 ASN A C 1
ATOM 2338 O O . ASN A 1 287 ? 9.775 -12.506 -19.836 1.00 95.81 287 ASN A O 1
ATOM 2342 N N . THR A 1 288 ? 9.562 -14.707 -19.524 1.00 95.38 288 THR A N 1
ATOM 2343 C CA . THR A 1 288 ? 8.190 -14.625 -18.988 1.00 95.38 288 THR A CA 1
ATOM 2344 C C . THR A 1 288 ? 8.073 -13.756 -17.733 1.00 95.38 288 THR A C 1
ATOM 2346 O O . THR A 1 288 ? 7.036 -13.131 -17.520 1.00 95.38 288 THR A O 1
ATOM 2349 N N . VAL A 1 289 ? 9.126 -13.693 -16.907 1.00 97.12 289 VAL A N 1
ATOM 2350 C CA . VAL A 1 289 ? 9.146 -12.854 -15.698 1.00 97.12 289 VAL A CA 1
ATOM 2351 C C . VAL A 1 289 ? 9.128 -11.381 -16.093 1.00 97.12 289 VAL A C 1
ATOM 2353 O O . VAL A 1 289 ? 8.307 -10.632 -15.575 1.00 97.12 289 VAL A O 1
ATOM 2356 N N . LEU A 1 290 ? 9.960 -10.972 -17.056 1.00 97.44 290 LEU A N 1
ATOM 2357 C CA . LEU A 1 290 ? 9.960 -9.612 -17.591 1.00 97.44 290 LEU A CA 1
ATOM 2358 C C . LEU A 1 290 ? 8.574 -9.228 -18.116 1.00 97.44 290 LEU A C 1
ATOM 2360 O O . LEU A 1 290 ? 8.049 -8.193 -17.721 1.00 97.44 290 LEU A O 1
ATOM 2364 N N . ILE A 1 291 ? 7.949 -10.082 -18.931 1.00 96.75 291 ILE A N 1
ATOM 2365 C CA . ILE A 1 291 ? 6.605 -9.824 -19.474 1.00 96.75 291 ILE A CA 1
ATOM 2366 C C . ILE A 1 291 ? 5.573 -9.619 -18.359 1.00 96.75 291 ILE A C 1
ATOM 2368 O O . ILE A 1 291 ? 4.773 -8.685 -18.433 1.00 96.75 291 ILE A O 1
ATOM 2372 N N . LEU A 1 292 ? 5.616 -10.434 -17.300 1.00 97.25 292 LEU A N 1
ATOM 2373 C CA . LEU A 1 292 ? 4.741 -10.253 -16.144 1.00 97.25 292 LEU A CA 1
ATOM 2374 C C . LEU A 1 292 ? 4.988 -8.913 -15.439 1.00 97.25 292 LEU A C 1
ATOM 2376 O O . LEU A 1 292 ? 4.026 -8.220 -15.117 1.00 97.25 292 LEU A O 1
ATOM 2380 N N . LEU A 1 293 ? 6.248 -8.527 -15.212 1.00 98.06 293 LEU A N 1
ATOM 2381 C CA . LEU A 1 293 ? 6.564 -7.250 -14.563 1.00 98.06 293 LEU A CA 1
ATOM 2382 C C . LEU A 1 293 ? 6.041 -6.061 -15.371 1.00 98.06 293 LEU A C 1
ATOM 2384 O O . LEU A 1 293 ? 5.509 -5.121 -14.787 1.00 98.06 293 LEU A O 1
ATOM 2388 N N . LEU A 1 294 ? 6.138 -6.118 -16.702 1.00 98.00 294 LEU A N 1
ATOM 2389 C CA . LEU A 1 294 ? 5.616 -5.075 -17.589 1.00 98.00 294 LEU A CA 1
ATOM 2390 C C . LEU A 1 294 ? 4.086 -5.036 -17.602 1.00 98.00 294 LEU A C 1
ATOM 2392 O O . LEU A 1 294 ? 3.509 -3.952 -17.584 1.00 98.00 294 LEU A O 1
ATOM 2396 N N . ARG A 1 295 ? 3.426 -6.200 -17.572 1.00 97.12 295 ARG A N 1
ATOM 2397 C CA . ARG A 1 295 ? 1.966 -6.323 -17.425 1.00 97.12 295 ARG A CA 1
ATOM 2398 C C . ARG A 1 295 ? 1.486 -5.717 -16.100 1.00 97.12 295 ARG A C 1
ATOM 2400 O O . ARG A 1 295 ? 0.581 -4.888 -16.096 1.00 97.12 295 ARG A O 1
ATOM 2407 N N . MET A 1 296 ? 2.136 -6.063 -14.988 1.00 98.06 296 MET A N 1
ATOM 2408 C CA . MET A 1 296 ? 1.850 -5.497 -13.664 1.00 98.06 296 MET A CA 1
ATOM 2409 C C . MET A 1 296 ? 2.103 -3.985 -13.617 1.00 98.06 296 MET A C 1
ATOM 2411 O O . MET A 1 296 ? 1.317 -3.244 -13.029 1.00 98.06 296 MET A O 1
ATOM 2415 N N . LEU A 1 297 ? 3.178 -3.518 -14.255 1.00 98.00 297 LEU A N 1
ATOM 2416 C CA . LEU A 1 297 ? 3.490 -2.096 -14.340 1.00 98.00 297 LEU A CA 1
ATOM 2417 C C . LEU A 1 297 ? 2.415 -1.346 -15.140 1.00 98.00 297 LEU A C 1
ATOM 2419 O O . LEU A 1 297 ? 1.921 -0.326 -14.670 1.00 98.00 297 LEU A O 1
ATOM 2423 N N . ALA A 1 298 ? 1.986 -1.876 -16.289 1.00 97.44 298 ALA A N 1
ATOM 2424 C CA . ALA A 1 298 ? 0.879 -1.315 -17.067 1.00 97.44 298 ALA A CA 1
ATOM 2425 C C . ALA A 1 298 ? -0.414 -1.230 -16.240 1.00 97.44 298 ALA A C 1
ATOM 2427 O O . ALA A 1 298 ? -1.066 -0.186 -16.213 1.00 97.44 298 ALA A O 1
ATOM 2428 N N . LEU A 1 299 ? -0.751 -2.301 -15.510 1.00 97.31 299 LEU A N 1
ATOM 2429 C CA . LEU A 1 299 ? -1.917 -2.337 -14.629 1.00 97.31 299 LEU A CA 1
ATOM 2430 C C . LEU A 1 299 ? -1.852 -1.233 -13.560 1.00 97.31 299 LEU A C 1
ATOM 2432 O O . LEU A 1 299 ? -2.809 -0.472 -13.425 1.00 97.31 299 LEU A O 1
ATOM 2436 N N . GLY A 1 300 ? -0.723 -1.082 -12.861 1.00 97.44 300 GLY A N 1
ATOM 2437 C CA . GLY A 1 300 ? -0.537 -0.026 -11.859 1.00 97.44 300 GLY A CA 1
ATOM 2438 C C . GLY A 1 300 ? -0.624 1.391 -12.433 1.00 97.44 300 GLY A C 1
ATOM 2439 O O . GLY A 1 300 ? -1.282 2.257 -11.860 1.00 97.44 300 GLY A O 1
ATOM 2440 N N . LEU A 1 301 ? -0.028 1.629 -13.604 1.00 95.69 301 LEU A N 1
ATOM 2441 C CA . LEU A 1 301 ? -0.051 2.942 -14.263 1.00 95.69 301 LEU A CA 1
ATOM 2442 C C . LEU A 1 301 ? -1.449 3.336 -14.767 1.00 95.69 301 LEU A C 1
ATOM 2444 O O . LEU A 1 301 ? -1.736 4.527 -14.887 1.00 95.69 301 LEU A O 1
ATOM 2448 N N . SER A 1 302 ? -2.325 2.354 -15.000 1.00 95.94 302 SER A N 1
ATOM 2449 C CA . SER A 1 302 ? -3.728 2.557 -15.386 1.00 95.94 302 SER A CA 1
ATOM 2450 C C . SER A 1 302 ? -4.691 2.758 -14.205 1.00 95.94 302 SER A C 1
ATOM 2452 O O . SER A 1 302 ? -5.876 3.010 -14.426 1.00 95.94 302 SER A O 1
ATOM 2454 N N . ALA A 1 303 ? -4.216 2.682 -12.953 1.00 96.94 303 ALA A N 1
ATOM 2455 C CA . ALA A 1 303 ? -5.077 2.629 -11.767 1.00 96.94 303 ALA A CA 1
ATOM 2456 C C . ALA A 1 303 ? -6.052 3.808 -11.656 1.00 96.94 303 ALA A C 1
ATOM 2458 O O . ALA A 1 303 ? -7.240 3.618 -11.397 1.00 96.94 303 ALA A O 1
ATOM 2459 N N . TRP A 1 304 ? -5.575 5.035 -11.890 1.00 96.31 304 TRP A N 1
ATOM 2460 C CA . TRP A 1 304 ? -6.436 6.218 -11.815 1.00 96.31 304 TRP A CA 1
ATOM 2461 C C . TRP A 1 304 ? -7.557 6.172 -12.860 1.00 96.31 304 TRP A C 1
ATOM 2463 O O . TRP A 1 304 ? -8.711 6.441 -12.531 1.00 96.31 304 TRP A O 1
ATOM 2473 N N . GLN A 1 305 ? -7.237 5.797 -14.103 1.00 95.44 305 GLN A N 1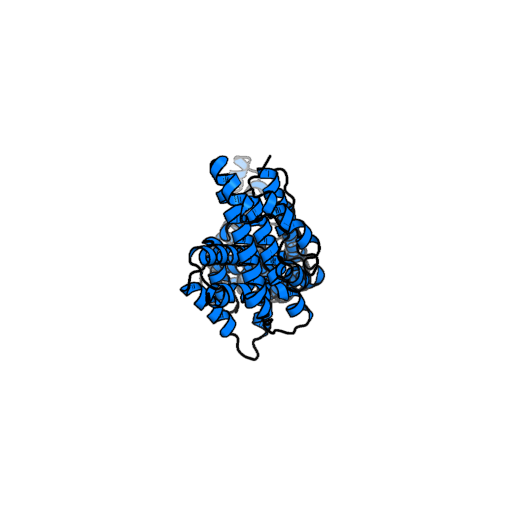
ATOM 2474 C CA . GLN A 1 305 ? -8.218 5.684 -15.185 1.00 95.44 305 GLN A CA 1
ATOM 2475 C C . GLN A 1 305 ? -9.214 4.554 -14.913 1.00 95.44 305 GLN A C 1
ATOM 2477 O O . GLN A 1 305 ? -10.417 4.745 -15.068 1.00 95.44 305 GLN A O 1
ATOM 2482 N N . MET A 1 306 ? -8.731 3.397 -14.464 1.00 95.50 306 MET A N 1
ATOM 2483 C CA . MET A 1 306 ? -9.566 2.242 -14.137 1.00 95.50 306 MET A CA 1
ATOM 2484 C C . MET A 1 306 ? -10.591 2.578 -13.050 1.00 95.50 306 MET A C 1
ATOM 2486 O O . MET A 1 306 ? -11.771 2.254 -13.173 1.00 95.50 306 MET A O 1
ATOM 2490 N N . ILE A 1 307 ? -10.162 3.280 -11.999 1.00 95.44 307 ILE A N 1
ATOM 2491 C CA . ILE A 1 307 ? -11.046 3.657 -10.895 1.00 95.44 307 ILE A CA 1
ATOM 2492 C C . ILE A 1 307 ? -11.978 4.802 -11.302 1.00 95.44 307 ILE A C 1
ATOM 2494 O O . ILE A 1 307 ? -13.147 4.788 -10.923 1.00 95.44 307 ILE A O 1
ATOM 2498 N N . SER A 1 308 ? -11.509 5.791 -12.067 1.00 96.56 308 SER A N 1
ATOM 2499 C CA . SER A 1 308 ? -12.350 6.929 -12.460 1.00 96.56 308 SER A CA 1
ATOM 2500 C C . SER A 1 308 ? -13.454 6.526 -13.439 1.00 96.56 308 SER A C 1
ATOM 2502 O O . SER A 1 308 ? -14.589 6.971 -13.296 1.00 96.56 308 SER A O 1
ATOM 2504 N N . THR A 1 309 ? -13.140 5.647 -14.391 1.00 95.94 309 THR A N 1
ATOM 2505 C CA . THR A 1 309 ? -14.089 5.148 -15.400 1.00 95.94 309 THR A CA 1
ATOM 2506 C C . THR A 1 309 ? -14.961 4.001 -14.897 1.00 95.94 309 THR A C 1
ATOM 2508 O O . THR A 1 309 ? -15.989 3.718 -15.503 1.00 95.94 309 THR A O 1
ATOM 2511 N N . GLN A 1 310 ? -14.568 3.344 -13.796 1.00 94.62 310 GLN A N 1
ATOM 2512 C CA . GLN A 1 310 ? -15.174 2.096 -13.310 1.00 94.62 310 GLN A CA 1
ATOM 2513 C C . GLN A 1 310 ? -15.109 0.952 -14.343 1.00 94.62 310 GLN A C 1
ATOM 2515 O O . GLN A 1 310 ? -15.844 -0.033 -14.246 1.00 94.62 310 GLN A O 1
ATOM 2520 N N . GLU A 1 311 ? -14.208 1.049 -15.325 1.00 94.19 311 GLU A N 1
ATOM 2521 C CA . GLU A 1 311 ? -13.949 -0.006 -16.299 1.00 94.19 311 GLU A CA 1
ATOM 2522 C C . GLU A 1 311 ? -12.814 -0.905 -15.817 1.00 94.19 311 GLU A C 1
ATOM 2524 O O . GLU A 1 311 ? -11.643 -0.728 -16.150 1.00 94.19 311 GLU A O 1
ATOM 2529 N N . PHE A 1 312 ? -13.172 -1.912 -15.025 1.00 94.88 312 PHE A N 1
ATOM 2530 C CA . PHE A 1 312 ? -12.213 -2.852 -14.458 1.00 94.88 312 PHE A CA 1
ATOM 2531 C C . PHE A 1 312 ? -11.784 -3.910 -15.476 1.00 94.88 312 PHE A C 1
ATOM 2533 O O . PHE A 1 312 ? -12.263 -5.044 -15.490 1.00 94.88 312 PHE A O 1
ATOM 2540 N N . LYS A 1 313 ? -10.886 -3.521 -16.375 1.00 91.94 313 LYS A N 1
ATOM 2541 C CA . LYS A 1 313 ? -10.261 -4.419 -17.343 1.00 91.94 313 LYS A CA 1
ATOM 2542 C C . LYS A 1 313 ? -8.766 -4.229 -17.301 1.00 91.94 313 LYS A C 1
ATOM 2544 O O . LYS A 1 313 ? -8.272 -3.110 -17.229 1.00 91.94 313 LYS A O 1
ATOM 2549 N N . GLU A 1 314 ? -8.050 -5.335 -17.384 1.00 90.81 314 GLU A N 1
ATOM 2550 C CA . GLU A 1 314 ? -6.605 -5.268 -17.452 1.00 90.81 314 GLU A CA 1
ATOM 2551 C C . GLU A 1 314 ? -6.150 -4.598 -18.762 1.00 90.81 314 GLU A C 1
ATOM 2553 O O . GLU A 1 314 ? -6.608 -5.000 -19.842 1.00 90.81 314 GLU A O 1
ATOM 2558 N N . PRO A 1 315 ? -5.267 -3.583 -18.697 1.00 91.50 315 PRO A N 1
ATOM 2559 C CA . PRO A 1 315 ? -4.735 -2.955 -19.894 1.00 91.50 315 PRO A CA 1
ATOM 2560 C C . PRO A 1 315 ? -3.888 -3.957 -20.678 1.00 91.50 315 PRO A C 1
ATOM 2562 O O . PRO A 1 315 ? -3.049 -4.674 -20.129 1.00 91.50 315 PRO A O 1
ATOM 2565 N N . LYS A 1 316 ? -4.088 -3.998 -21.997 1.00 89.50 316 LYS A N 1
ATOM 2566 C CA . LYS A 1 316 ? -3.249 -4.816 -22.874 1.00 89.50 316 LYS A CA 1
ATOM 2567 C C . LYS A 1 316 ? -1.865 -4.181 -22.963 1.00 89.50 316 LYS A C 1
ATOM 2569 O O . LYS A 1 316 ? -1.747 -3.042 -23.407 1.00 89.50 316 LYS A O 1
ATOM 2574 N N . LEU A 1 317 ? -0.827 -4.929 -22.592 1.00 92.25 317 LEU A N 1
ATOM 2575 C CA . LEU A 1 317 ? 0.550 -4.535 -22.876 1.00 92.25 317 LEU A CA 1
ATOM 2576 C C . LEU A 1 317 ? 0.751 -4.541 -24.395 1.00 92.25 317 LEU A C 1
ATOM 2578 O O . LEU A 1 317 ? 0.605 -5.590 -25.028 1.00 92.25 317 LEU A O 1
ATOM 2582 N N . ASP A 1 318 ? 1.074 -3.387 -24.976 1.00 92.69 318 ASP A N 1
ATOM 2583 C CA . ASP A 1 318 ? 1.358 -3.311 -26.404 1.00 92.69 318 ASP A CA 1
ATOM 2584 C C . ASP A 1 318 ? 2.578 -4.180 -26.737 1.00 92.69 318 ASP A C 1
ATOM 2586 O O . ASP A 1 318 ? 3.681 -3.989 -26.219 1.00 92.69 318 ASP A O 1
ATOM 2590 N N . SER A 1 319 ? 2.368 -5.140 -27.638 1.00 93.19 319 SER A N 1
ATOM 2591 C CA . SER A 1 319 ? 3.408 -6.016 -28.170 1.00 93.19 319 SER A CA 1
ATOM 2592 C C . SER A 1 319 ? 4.627 -5.247 -28.686 1.00 93.19 319 SER A C 1
ATOM 2594 O O . SER A 1 319 ? 5.748 -5.732 -28.542 1.00 93.19 319 SER A O 1
ATOM 2596 N N . GLN A 1 320 ? 4.437 -4.034 -29.217 1.00 95.12 320 GLN A N 1
ATOM 2597 C CA . GLN A 1 320 ? 5.527 -3.227 -29.753 1.00 95.12 320 GLN A CA 1
ATOM 2598 C C . GLN A 1 320 ? 6.472 -2.708 -28.668 1.00 95.12 320 GLN A C 1
ATOM 2600 O O . GLN A 1 320 ? 7.667 -2.558 -28.933 1.00 95.12 320 GLN A O 1
ATOM 2605 N N . VAL A 1 321 ? 5.994 -2.539 -27.429 1.00 95.81 321 VAL A N 1
ATOM 2606 C CA . VAL A 1 321 ? 6.872 -2.241 -26.290 1.00 95.81 321 VAL A CA 1
ATOM 2607 C C . VAL A 1 321 ? 7.899 -3.364 -26.141 1.00 95.81 321 VAL A C 1
ATOM 2609 O O . VAL A 1 321 ? 9.094 -3.116 -26.018 1.00 95.81 321 VAL A O 1
ATOM 2612 N N . VAL A 1 322 ? 7.462 -4.618 -26.245 1.00 96.38 322 VAL A N 1
ATOM 2613 C CA . VAL A 1 322 ? 8.334 -5.788 -26.086 1.00 96.38 322 VAL A CA 1
ATOM 2614 C C . VAL A 1 322 ? 9.196 -6.042 -27.323 1.00 96.38 322 VAL A C 1
ATOM 2616 O O . VAL A 1 322 ? 10.359 -6.416 -27.189 1.00 96.38 322 VAL A O 1
ATOM 2619 N N . THR A 1 323 ? 8.648 -5.872 -28.528 1.00 95.06 323 THR A N 1
ATOM 2620 C CA . THR A 1 323 ? 9.327 -6.275 -29.771 1.00 95.06 323 THR A CA 1
ATOM 2621 C C . THR A 1 323 ? 10.137 -5.169 -30.437 1.00 95.06 323 THR A C 1
ATOM 2623 O O . THR A 1 323 ? 10.957 -5.484 -31.294 1.00 95.06 323 THR A O 1
ATOM 2626 N N . LYS A 1 324 ? 9.901 -3.895 -30.102 1.00 95.25 324 LYS A N 1
ATOM 2627 C CA . LYS A 1 324 ? 10.599 -2.742 -30.697 1.00 95.25 324 LYS A CA 1
ATOM 2628 C C . LYS A 1 324 ? 11.276 -1.877 -29.641 1.00 95.25 324 LYS A C 1
ATOM 2630 O O . LYS A 1 324 ? 12.484 -1.680 -29.726 1.00 95.25 324 LYS A O 1
ATOM 2635 N N . PHE A 1 325 ? 10.535 -1.416 -28.631 1.00 96.38 325 PHE A N 1
ATOM 2636 C CA . PHE A 1 325 ? 11.096 -0.532 -27.606 1.00 96.38 325 PHE A CA 1
ATOM 2637 C C . PHE A 1 325 ? 12.170 -1.220 -26.756 1.00 96.38 325 PHE A C 1
ATOM 2639 O O . PHE A 1 325 ? 13.270 -0.694 -26.656 1.00 96.38 325 PHE A O 1
ATOM 2646 N N . LEU A 1 326 ? 11.901 -2.399 -26.176 1.00 97.06 326 LEU A N 1
ATOM 2647 C CA . LEU A 1 326 ? 12.894 -3.082 -25.333 1.00 97.06 326 LEU A CA 1
ATOM 2648 C C . LEU A 1 326 ? 14.188 -3.425 -26.091 1.00 97.06 326 LEU A C 1
ATOM 2650 O O . LEU A 1 326 ? 15.249 -3.145 -25.540 1.00 97.06 326 LEU A O 1
ATOM 2654 N N . PRO A 1 327 ? 14.161 -3.963 -27.330 1.00 95.69 327 PRO A N 1
ATOM 2655 C CA . PRO A 1 327 ? 15.381 -4.138 -28.117 1.00 95.69 327 PRO A CA 1
ATOM 2656 C C . PRO A 1 327 ? 16.117 -2.825 -28.398 1.00 95.69 327 PRO A C 1
ATOM 2658 O O . PRO A 1 327 ? 17.340 -2.790 -28.303 1.00 95.69 327 PRO A O 1
ATOM 2661 N N . ALA A 1 328 ? 15.398 -1.737 -28.693 1.00 94.62 328 ALA A N 1
ATOM 2662 C CA . ALA A 1 328 ? 16.011 -0.426 -28.898 1.00 94.62 328 ALA A CA 1
ATOM 2663 C C . ALA A 1 328 ? 16.663 0.110 -27.609 1.00 94.62 328 ALA A C 1
ATOM 2665 O O . ALA A 1 328 ? 17.789 0.604 -27.642 1.00 94.62 328 ALA A O 1
ATOM 2666 N N . LEU A 1 329 ? 16.001 -0.056 -26.459 1.00 95.31 329 LEU A N 1
ATOM 2667 C CA . LEU A 1 329 ? 16.547 0.297 -25.151 1.00 95.31 329 LEU A CA 1
ATOM 2668 C C . LEU A 1 329 ? 17.762 -0.572 -24.804 1.00 95.31 329 LEU A C 1
ATOM 2670 O O . LEU A 1 329 ? 18.761 -0.049 -24.329 1.00 95.31 329 LEU A O 1
ATOM 2674 N N . MET A 1 330 ? 17.722 -1.878 -25.080 1.00 95.31 330 MET A N 1
ATOM 2675 C CA . MET A 1 330 ? 18.874 -2.766 -24.893 1.00 95.31 330 MET A CA 1
ATOM 2676 C C . MET A 1 330 ? 20.045 -2.383 -25.796 1.00 95.31 330 MET A C 1
ATOM 2678 O O . MET A 1 330 ? 21.175 -2.386 -25.328 1.00 95.31 330 MET A O 1
ATOM 2682 N N . SER A 1 331 ? 19.796 -2.011 -27.055 1.00 92.44 331 SER A N 1
ATOM 2683 C CA . SER A 1 331 ? 20.838 -1.497 -27.954 1.00 92.44 331 SER A CA 1
ATOM 2684 C C . SER A 1 331 ? 21.501 -0.251 -27.366 1.00 92.44 331 SER A C 1
ATOM 2686 O O . SER A 1 331 ? 22.724 -0.158 -27.338 1.00 92.44 331 SER A O 1
ATOM 2688 N N . LEU A 1 332 ? 20.697 0.672 -26.830 1.00 91.50 332 LEU A N 1
ATOM 2689 C CA . LEU A 1 332 ? 21.189 1.865 -26.147 1.00 91.50 332 LEU A CA 1
ATOM 2690 C C . LEU A 1 332 ? 22.021 1.515 -24.897 1.00 91.50 332 LEU A C 1
ATOM 2692 O O . LEU A 1 332 ? 23.084 2.090 -24.681 1.00 91.50 332 LEU A O 1
ATOM 2696 N N . MET A 1 333 ? 21.572 0.536 -24.107 1.00 93.00 333 MET A N 1
ATOM 2697 C CA . MET A 1 333 ? 22.311 0.017 -22.950 1.00 93.00 333 MET A CA 1
ATOM 2698 C C . MET A 1 333 ? 23.650 -0.608 -23.356 1.00 93.00 333 MET A C 1
ATOM 2700 O O . MET A 1 333 ? 24.647 -0.410 -22.666 1.00 93.00 333 MET A O 1
ATOM 2704 N N . VAL A 1 334 ? 23.687 -1.356 -24.462 1.00 91.62 334 VAL A N 1
ATOM 2705 C CA . VAL A 1 334 ? 24.914 -1.960 -25.001 1.00 91.62 334 VAL A CA 1
ATOM 2706 C C . VAL A 1 334 ? 25.892 -0.880 -25.451 1.00 91.62 334 VAL A C 1
ATOM 2708 O O . VAL A 1 334 ? 27.053 -0.950 -25.059 1.00 91.62 334 VAL A O 1
ATOM 2711 N N . ASP A 1 335 ? 25.444 0.143 -26.186 1.00 89.50 335 ASP A N 1
ATOM 2712 C CA . ASP A 1 335 ? 26.298 1.279 -26.569 1.00 89.50 335 ASP A CA 1
ATOM 2713 C C . ASP A 1 335 ? 26.961 1.926 -25.347 1.00 89.50 335 ASP A C 1
ATOM 2715 O O . ASP A 1 335 ? 28.166 2.186 -25.334 1.00 89.50 335 ASP A O 1
ATOM 2719 N N . ASP A 1 336 ? 26.173 2.165 -24.298 1.00 88.69 336 ASP A N 1
ATOM 2720 C CA . ASP A 1 336 ? 26.638 2.810 -23.073 1.00 88.69 336 ASP A CA 1
ATOM 2721 C C . ASP A 1 336 ? 27.630 1.906 -22.304 1.00 88.69 336 ASP A C 1
ATOM 2723 O O . ASP A 1 336 ? 28.664 2.377 -21.813 1.00 88.69 336 ASP A O 1
ATOM 2727 N N . LEU A 1 337 ? 27.389 0.589 -22.270 1.00 87.69 337 LEU A N 1
ATOM 2728 C CA . LEU A 1 337 ? 28.316 -0.404 -21.711 1.00 87.69 337 LEU A CA 1
ATOM 2729 C C . LEU A 1 337 ? 29.633 -0.483 -22.494 1.00 87.69 337 LEU A C 1
ATOM 2731 O O . LEU A 1 337 ? 30.706 -0.467 -21.885 1.00 87.69 337 LEU A O 1
ATOM 2735 N N . VAL A 1 338 ? 29.570 -0.531 -23.827 1.00 87.12 338 VAL A N 1
ATOM 2736 C CA . VAL A 1 338 ? 30.753 -0.569 -24.699 1.00 87.12 338 VAL A CA 1
ATOM 2737 C C . VAL A 1 338 ? 31.570 0.708 -24.534 1.00 87.12 338 VAL A C 1
ATOM 2739 O O . VAL A 1 338 ? 32.783 0.643 -24.341 1.00 87.12 338 VAL A O 1
ATOM 2742 N N . ARG A 1 339 ? 30.921 1.877 -24.491 1.00 86.19 339 ARG A N 1
ATOM 2743 C CA . ARG A 1 339 ? 31.593 3.155 -24.224 1.00 86.19 339 ARG A CA 1
ATOM 2744 C C . ARG A 1 339 ? 32.290 3.162 -22.861 1.00 86.19 339 ARG A C 1
ATOM 2746 O O . ARG A 1 339 ? 33.438 3.603 -22.757 1.00 86.19 339 ARG A O 1
ATOM 2753 N N . SER A 1 340 ? 31.634 2.642 -21.822 1.00 84.75 340 SER A N 1
ATOM 2754 C CA . SER A 1 340 ? 32.229 2.496 -20.488 1.00 84.75 340 SER A CA 1
ATOM 2755 C C . SER A 1 340 ? 33.466 1.590 -20.497 1.00 84.75 340 SER A C 1
ATOM 2757 O O . SER A 1 340 ? 34.478 1.937 -19.885 1.00 84.75 340 SER A O 1
ATOM 2759 N N . LEU A 1 341 ? 33.423 0.463 -21.213 1.00 84.56 341 LEU A N 1
ATOM 2760 C CA . LEU A 1 341 ? 34.563 -0.446 -21.373 1.00 84.56 341 LEU A CA 1
ATOM 2761 C C . LEU A 1 341 ? 35.709 0.211 -22.153 1.00 84.56 341 LEU A C 1
ATOM 2763 O O . LEU A 1 341 ? 36.840 0.210 -21.673 1.00 84.56 341 LEU A O 1
ATOM 2767 N N . ASN A 1 342 ? 35.415 0.864 -23.280 1.00 83.12 342 ASN A N 1
ATOM 2768 C CA . ASN A 1 342 ? 36.413 1.548 -24.108 1.00 83.12 342 ASN A CA 1
ATOM 2769 C C . ASN A 1 342 ? 37.142 2.664 -23.343 1.00 83.12 342 ASN A C 1
ATOM 2771 O O . ASN A 1 342 ? 38.347 2.854 -23.509 1.00 83.12 342 ASN A O 1
ATOM 2775 N N . SER A 1 343 ? 36.449 3.367 -22.439 1.00 80.25 343 SER A N 1
ATOM 2776 C CA . SER A 1 343 ? 37.067 4.386 -21.575 1.00 80.25 343 SER A CA 1
ATOM 2777 C C . SER A 1 343 ? 38.144 3.837 -20.625 1.00 80.25 343 SER A C 1
ATOM 2779 O O . SER A 1 343 ? 38.953 4.609 -20.107 1.00 80.25 343 SER A O 1
ATOM 2781 N N . LYS A 1 344 ? 38.175 2.515 -20.403 1.00 84.25 344 LYS A N 1
ATOM 2782 C CA . LYS A 1 344 ? 39.155 1.824 -19.553 1.00 84.25 344 LYS A CA 1
ATOM 2783 C C . LYS A 1 344 ? 40.320 1.226 -20.347 1.00 84.25 344 LYS A C 1
ATOM 2785 O O . LYS A 1 344 ? 41.293 0.810 -19.726 1.00 84.25 344 LYS A O 1
ATOM 2790 N N . LEU A 1 345 ? 40.236 1.193 -21.680 1.00 82.06 345 LEU A N 1
ATOM 2791 C CA . LEU A 1 345 ? 41.313 0.700 -22.541 1.00 82.06 345 LEU A CA 1
ATOM 2792 C C . LEU A 1 345 ? 42.496 1.688 -22.591 1.00 82.06 345 LEU A C 1
ATOM 2794 O O . LEU A 1 345 ? 42.274 2.904 -22.436 1.00 82.06 345 LEU A O 1
ATOM 2798 N N . PRO A 1 346 ? 43.729 1.192 -22.832 1.00 84.69 346 PRO A N 1
ATOM 2799 C CA . PRO A 1 346 ? 44.900 2.014 -23.132 1.00 84.69 346 PRO A CA 1
ATOM 2800 C C . PRO A 1 346 ? 44.656 2.982 -24.308 1.00 84.69 346 PRO A C 1
ATOM 2802 O O . PRO A 1 346 ? 43.832 2.682 -25.173 1.00 84.69 346 PRO A O 1
ATOM 2805 N N . PRO A 1 347 ? 45.359 4.131 -24.375 1.00 76.94 347 PRO A N 1
ATOM 2806 C CA . PRO A 1 347 ? 45.133 5.158 -25.401 1.00 76.94 347 PRO A CA 1
ATOM 2807 C C . PRO A 1 347 ? 45.218 4.627 -26.841 1.00 76.94 347 PRO A C 1
ATOM 2809 O O . PRO A 1 347 ? 44.333 4.909 -27.646 1.00 76.94 347 PRO A O 1
ATOM 2812 N N . ASP A 1 348 ? 46.217 3.791 -27.125 1.00 74.25 348 ASP A N 1
ATOM 2813 C CA . ASP A 1 348 ? 46.498 3.267 -28.470 1.00 74.25 348 ASP A CA 1
ATOM 2814 C C . ASP A 1 348 ? 45.409 2.280 -28.951 1.00 74.25 348 ASP A C 1
ATOM 2816 O O . ASP A 1 348 ? 45.000 2.271 -30.116 1.00 74.25 348 ASP A O 1
ATOM 2820 N N . GLU A 1 349 ? 44.871 1.475 -28.028 1.00 69.69 349 GLU A N 1
ATOM 2821 C CA . GLU A 1 349 ? 43.752 0.557 -28.286 1.00 69.69 349 GLU A CA 1
ATOM 2822 C C . GLU A 1 349 ? 42.417 1.308 -28.391 1.00 69.69 349 GLU A C 1
ATOM 2824 O O . GLU A 1 349 ? 41.525 0.921 -29.148 1.00 69.69 349 GLU A O 1
ATOM 2829 N N . ARG A 1 350 ? 42.286 2.422 -27.664 1.00 68.38 350 ARG A N 1
ATOM 2830 C CA . ARG A 1 350 ? 41.095 3.270 -27.669 1.00 68.38 350 ARG A CA 1
ATOM 2831 C C . ARG A 1 350 ? 40.900 3.984 -29.005 1.00 68.38 350 ARG A C 1
ATOM 2833 O O . ARG A 1 350 ? 39.776 4.004 -29.497 1.00 68.38 350 ARG A O 1
ATOM 2840 N N . GLU A 1 351 ? 41.951 4.548 -29.601 1.00 62.66 351 GLU A N 1
ATOM 2841 C CA . GLU A 1 351 ? 41.860 5.199 -30.922 1.00 62.66 351 GLU A CA 1
ATOM 2842 C C . GLU A 1 351 ? 41.465 4.205 -32.024 1.00 62.66 351 GLU A C 1
ATOM 2844 O O . GLU A 1 351 ? 40.628 4.512 -32.879 1.00 62.66 351 GLU A O 1
ATOM 2849 N N . SER A 1 352 ? 41.983 2.978 -31.942 1.00 63.69 352 SER A N 1
ATOM 2850 C CA . SER A 1 352 ? 41.627 1.881 -32.849 1.00 63.69 352 SER A CA 1
ATOM 2851 C C . SER A 1 352 ? 40.178 1.406 -32.661 1.00 63.69 352 SER A C 1
ATOM 2853 O O . SER A 1 352 ? 39.522 1.046 -33.630 1.00 63.69 352 SER A O 1
ATOM 2855 N N . ALA A 1 353 ? 39.644 1.427 -31.434 1.00 61.62 353 ALA A N 1
ATOM 2856 C CA . ALA A 1 353 ? 38.257 1.046 -31.150 1.00 61.62 353 ALA A CA 1
ATOM 2857 C C . ALA A 1 353 ? 37.234 2.144 -31.514 1.00 61.62 353 ALA A C 1
ATOM 2859 O O . ALA A 1 353 ? 36.161 1.842 -32.035 1.00 61.62 353 ALA A O 1
ATOM 2860 N N . ILE A 1 354 ? 37.556 3.422 -31.266 1.00 61.19 354 ILE A N 1
ATOM 2861 C CA . ILE A 1 354 ? 36.672 4.573 -31.544 1.00 61.19 354 ILE A CA 1
ATOM 2862 C C . ILE A 1 354 ? 36.486 4.802 -33.050 1.00 61.19 354 ILE A C 1
ATOM 2864 O O . ILE A 1 354 ? 35.406 5.193 -33.481 1.00 61.19 354 ILE A O 1
ATOM 2868 N N . THR A 1 355 ? 37.512 4.541 -33.861 1.00 54.50 355 THR A N 1
ATOM 2869 C CA . THR A 1 355 ? 37.461 4.714 -35.324 1.00 54.50 355 THR A CA 1
ATOM 2870 C C . THR A 1 355 ? 36.541 3.715 -36.036 1.00 54.50 355 THR A C 1
ATOM 2872 O O . THR A 1 355 ? 36.222 3.920 -37.206 1.00 54.50 355 THR A O 1
ATOM 2875 N N . ILE A 1 356 ? 36.084 2.663 -35.346 1.00 55.62 356 ILE A N 1
ATOM 2876 C CA . ILE A 1 356 ? 35.285 1.578 -35.931 1.00 55.62 356 ILE A CA 1
ATOM 2877 C C . ILE A 1 356 ? 33.793 1.713 -35.583 1.00 55.62 356 ILE A C 1
ATOM 2879 O O . ILE A 1 356 ? 32.957 1.370 -36.419 1.00 55.62 356 ILE A O 1
ATOM 2883 N N . ILE A 1 357 ? 33.426 2.210 -34.389 1.00 58.84 357 ILE A N 1
ATOM 2884 C CA . ILE A 1 357 ? 32.016 2.308 -33.965 1.00 58.84 357 ILE A CA 1
ATOM 2885 C C . ILE A 1 357 ? 31.756 3.548 -33.088 1.00 58.84 357 ILE A C 1
ATOM 2887 O O . ILE A 1 357 ? 32.274 3.677 -31.97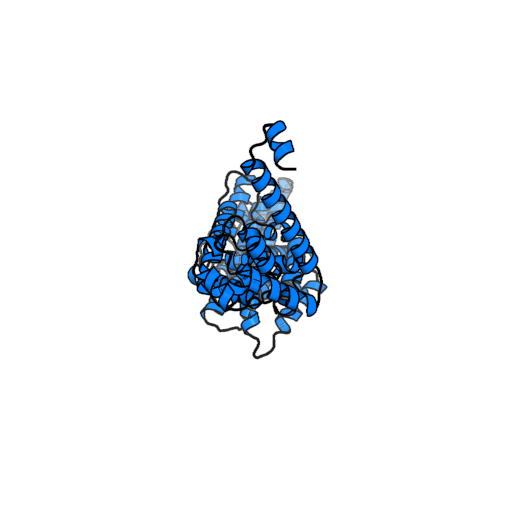6 1.00 58.84 357 ILE A O 1
ATOM 2891 N N . GLU A 1 358 ? 30.894 4.452 -33.563 1.00 64.31 358 GLU A N 1
ATOM 2892 C CA . GLU A 1 358 ? 30.470 5.647 -32.825 1.00 64.31 358 GLU A CA 1
ATOM 2893 C C . GLU A 1 358 ? 29.309 5.328 -31.863 1.00 64.31 358 GLU A C 1
ATOM 2895 O O . GLU A 1 358 ? 28.134 5.469 -32.188 1.00 64.31 358 GLU A O 1
ATOM 2900 N N . HIS A 1 359 ? 29.632 4.930 -30.630 1.00 70.31 359 HIS A N 1
ATOM 2901 C CA . HIS A 1 359 ? 28.645 4.618 -29.579 1.00 70.31 359 HIS A CA 1
ATOM 2902 C C . HIS A 1 359 ? 28.130 5.851 -28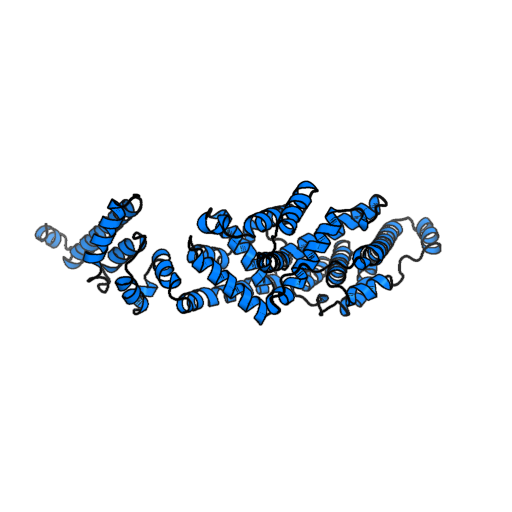.811 1.00 70.31 359 HIS A C 1
ATOM 2904 O O . HIS A 1 359 ? 27.720 5.744 -27.656 1.00 70.31 359 HIS A O 1
ATOM 2910 N N . SER A 1 360 ? 28.192 7.042 -29.408 1.00 71.25 360 SER A N 1
ATOM 2911 C CA . SER A 1 360 ? 27.811 8.318 -28.770 1.00 71.25 360 SER A CA 1
ATOM 2912 C C . SER A 1 360 ? 26.667 9.039 -29.489 1.00 71.25 360 SER A C 1
ATOM 2914 O O . SER A 1 360 ? 26.330 10.161 -29.115 1.00 71.25 360 SER A O 1
ATOM 2916 N N . GLY A 1 361 ? 26.064 8.402 -30.499 1.00 74.62 361 GLY A N 1
ATOM 2917 C CA . GLY A 1 361 ? 24.936 8.951 -31.250 1.00 74.62 361 GLY A CA 1
ATOM 2918 C C . GLY A 1 361 ? 23.672 9.168 -30.400 1.00 74.62 361 GLY A C 1
ATOM 2919 O O . GLY A 1 361 ? 23.618 8.768 -29.233 1.00 74.62 361 GLY A O 1
ATOM 2920 N N . PRO A 1 362 ? 22.622 9.793 -30.955 1.00 80.00 362 PRO A N 1
ATOM 2921 C CA . PRO A 1 362 ? 21.354 9.982 -30.248 1.00 80.00 362 PRO A CA 1
ATOM 2922 C C . PRO A 1 362 ? 20.731 8.642 -29.801 1.00 80.00 362 PRO A C 1
ATOM 2924 O O . PRO A 1 362 ? 21.138 7.573 -30.271 1.00 80.00 362 PRO A O 1
ATOM 2927 N N . PRO A 1 363 ? 19.773 8.657 -28.855 1.00 83.12 363 PRO A N 1
ATOM 2928 C CA . PRO A 1 363 ? 18.970 7.469 -28.584 1.00 83.12 363 PRO A CA 1
ATOM 2929 C C . PRO A 1 363 ? 18.220 7.039 -29.861 1.00 83.12 363 PRO A C 1
ATOM 2931 O O . PRO A 1 363 ? 17.851 7.903 -30.656 1.00 83.12 363 PRO A O 1
ATOM 2934 N N . PRO A 1 364 ? 17.964 5.734 -30.070 1.00 87.12 364 PRO A N 1
ATOM 2935 C CA . PRO A 1 364 ? 17.209 5.270 -31.233 1.00 87.12 364 PRO A CA 1
ATOM 2936 C C . PRO A 1 364 ? 15.825 5.931 -31.334 1.00 87.12 364 PRO A C 1
ATOM 2938 O O . PRO A 1 364 ? 15.138 6.051 -30.319 1.00 87.12 364 PRO A O 1
ATOM 2941 N N . ASP A 1 365 ? 15.365 6.250 -32.549 1.00 87.25 365 ASP A N 1
ATOM 2942 C CA . ASP A 1 365 ? 14.057 6.893 -32.792 1.00 87.25 365 ASP A CA 1
ATOM 2943 C C . ASP A 1 365 ? 12.893 6.137 -32.135 1.00 87.25 365 ASP A C 1
ATOM 2945 O O . ASP A 1 365 ? 11.962 6.735 -31.599 1.00 87.25 365 ASP A O 1
ATOM 2949 N N . ALA A 1 366 ? 12.969 4.801 -32.114 1.00 85.94 366 ALA A N 1
ATOM 2950 C CA . ALA A 1 366 ? 11.990 3.961 -31.434 1.00 85.94 366 ALA A CA 1
ATOM 2951 C C . ALA A 1 366 ? 11.923 4.262 -29.925 1.00 85.94 366 ALA A C 1
ATOM 2953 O O . ALA A 1 366 ? 10.830 4.356 -29.373 1.00 85.94 366 ALA A O 1
ATOM 2954 N N . CYS A 1 367 ? 13.061 4.453 -29.251 1.00 87.12 367 CYS A N 1
ATOM 2955 C CA . CYS A 1 367 ? 13.073 4.841 -27.840 1.00 87.12 367 CYS A CA 1
ATOM 2956 C C . CYS A 1 367 ? 12.367 6.182 -27.638 1.00 87.12 367 CYS A C 1
ATOM 2958 O O . CYS A 1 367 ? 11.568 6.307 -26.716 1.00 87.12 367 CYS A O 1
ATOM 2960 N N . GLN A 1 368 ? 12.616 7.157 -28.515 1.00 87.19 368 GLN A N 1
ATOM 2961 C CA . GLN A 1 368 ? 11.981 8.466 -28.421 1.00 87.19 368 GLN A CA 1
ATOM 2962 C C . GLN A 1 368 ? 10.467 8.395 -28.645 1.00 87.19 368 GLN A C 1
ATOM 2964 O O . GLN A 1 368 ? 9.721 8.938 -27.836 1.00 87.19 368 GLN A O 1
ATOM 2969 N N . ALA A 1 369 ? 10.007 7.690 -29.681 1.00 91.19 369 ALA A N 1
ATOM 2970 C CA . ALA A 1 369 ? 8.584 7.568 -29.995 1.00 91.19 369 ALA A CA 1
ATOM 2971 C C . ALA A 1 369 ? 7.797 6.868 -28.872 1.00 91.19 369 ALA A C 1
ATOM 2973 O O . ALA A 1 369 ? 6.819 7.409 -28.358 1.00 91.19 369 ALA A O 1
ATOM 2974 N N . TYR A 1 370 ? 8.254 5.696 -28.414 1.00 93.44 370 TYR A N 1
ATOM 2975 C CA . TYR A 1 370 ? 7.509 4.932 -27.407 1.00 93.44 370 TYR A CA 1
ATOM 2976 C C . TYR A 1 370 ? 7.500 5.594 -26.027 1.00 93.44 370 TYR A C 1
ATOM 2978 O O . TYR A 1 370 ? 6.538 5.410 -25.287 1.00 93.44 370 TYR A O 1
ATOM 2986 N N . VAL A 1 371 ? 8.521 6.379 -25.666 1.00 92.31 371 VAL A N 1
ATOM 2987 C CA . VAL A 1 371 ? 8.531 7.124 -24.393 1.00 92.31 371 VAL A CA 1
ATOM 2988 C C . VAL A 1 371 ? 7.427 8.186 -24.335 1.00 92.31 371 VAL A C 1
ATOM 2990 O O . VAL A 1 371 ? 6.954 8.496 -23.240 1.00 92.31 371 VAL A O 1
ATOM 2993 N N . GLN A 1 372 ? 6.988 8.707 -25.483 1.00 91.38 372 GLN A N 1
ATOM 2994 C CA . GLN A 1 372 ? 5.892 9.678 -25.573 1.00 91.38 372 GLN A CA 1
ATOM 2995 C C . GLN A 1 372 ? 4.508 9.010 -25.562 1.00 91.38 372 GLN A C 1
ATOM 2997 O O . GLN A 1 372 ? 3.547 9.606 -25.086 1.00 91.38 372 GLN A O 1
ATOM 3002 N N . GLU A 1 373 ? 4.404 7.779 -26.072 1.00 91.06 373 GLU A N 1
ATOM 3003 C CA . GLU A 1 373 ? 3.119 7.100 -26.305 1.00 91.06 373 GLU A CA 1
ATOM 3004 C C . GLU A 1 373 ? 2.766 6.022 -25.268 1.00 91.06 373 GLU A C 1
ATOM 3006 O O . GLU A 1 373 ? 1.599 5.654 -25.140 1.00 91.06 373 GLU A O 1
ATOM 3011 N N . SER A 1 374 ? 3.751 5.468 -24.553 1.00 94.19 374 SER A N 1
ATOM 3012 C CA . SER A 1 374 ? 3.559 4.300 -23.687 1.00 94.19 374 SER A CA 1
ATOM 3013 C C . SER A 1 374 ? 4.065 4.524 -22.272 1.00 94.19 374 SER A C 1
ATOM 3015 O O . SER A 1 374 ? 5.270 4.612 -22.035 1.00 94.19 374 SER A O 1
ATOM 3017 N N . SER A 1 375 ? 3.150 4.443 -21.307 1.00 94.12 375 SER A N 1
ATOM 3018 C CA . SER A 1 375 ? 3.432 4.666 -19.887 1.00 94.12 375 SER A CA 1
ATOM 3019 C C . SER A 1 375 ? 4.522 3.742 -19.357 1.00 94.12 375 SER A C 1
ATOM 3021 O O . SER A 1 375 ? 5.361 4.133 -18.546 1.00 94.12 375 SER A O 1
ATOM 3023 N N . VAL A 1 376 ? 4.519 2.490 -19.821 1.00 96.69 376 VAL A N 1
ATOM 3024 C CA . VAL A 1 376 ? 5.514 1.481 -19.451 1.00 96.69 376 VAL A CA 1
ATOM 3025 C C . VAL A 1 376 ? 6.882 1.862 -20.009 1.00 96.69 376 VAL A C 1
ATOM 3027 O O . VAL A 1 376 ? 7.871 1.799 -19.281 1.00 96.69 376 VAL A O 1
ATOM 3030 N N . ALA A 1 377 ? 6.946 2.282 -21.275 1.00 96.06 377 ALA A N 1
ATOM 3031 C CA . ALA A 1 377 ? 8.191 2.710 -21.902 1.00 96.06 377 ALA A CA 1
ATOM 3032 C C . ALA A 1 377 ? 8.751 3.975 -21.234 1.00 96.06 377 ALA A C 1
ATOM 3034 O O . ALA A 1 377 ? 9.947 4.016 -20.945 1.00 96.06 377 ALA A O 1
ATOM 3035 N N . SER A 1 378 ? 7.898 4.952 -20.899 1.00 95.12 378 SER A N 1
ATOM 3036 C CA . SER A 1 378 ? 8.298 6.160 -20.165 1.00 95.12 378 SER A CA 1
ATOM 3037 C C . SER A 1 378 ? 8.928 5.812 -18.817 1.00 95.12 378 SER A C 1
ATOM 3039 O O . SER A 1 378 ? 10.033 6.264 -18.519 1.00 95.12 378 SER A O 1
ATOM 3041 N N . ILE A 1 379 ? 8.283 4.945 -18.023 1.00 96.50 379 ILE A N 1
ATOM 3042 C CA . ILE A 1 379 ? 8.829 4.509 -16.730 1.00 96.50 379 ILE A CA 1
ATOM 3043 C C . ILE A 1 379 ? 10.150 3.754 -16.916 1.00 96.50 379 ILE A C 1
ATOM 3045 O O . ILE A 1 379 ? 11.108 4.013 -16.193 1.00 96.50 379 ILE A O 1
ATOM 3049 N N . LEU A 1 380 ? 10.263 2.849 -17.888 1.00 97.00 380 LEU A N 1
ATOM 3050 C CA . LEU A 1 380 ? 11.530 2.149 -18.128 1.00 97.00 380 LEU A CA 1
ATOM 3051 C C . LEU A 1 380 ? 12.655 3.103 -18.547 1.00 97.00 380 LEU A C 1
ATOM 3053 O O . LEU A 1 380 ? 13.770 2.969 -18.045 1.00 97.00 380 LEU A O 1
ATOM 3057 N N . ALA A 1 381 ? 12.371 4.096 -19.392 1.00 95.31 381 ALA A N 1
ATOM 3058 C CA . ALA A 1 381 ? 13.343 5.117 -19.772 1.00 95.31 381 ALA A CA 1
ATOM 3059 C C . ALA A 1 381 ? 13.763 5.985 -18.576 1.00 95.31 381 ALA A C 1
ATOM 3061 O O . ALA A 1 381 ? 14.950 6.242 -18.390 1.00 95.31 381 ALA A O 1
ATOM 3062 N N . MET A 1 382 ? 12.821 6.370 -17.708 1.00 95.38 382 MET A N 1
ATOM 3063 C CA . MET A 1 382 ? 13.116 7.059 -16.446 1.00 95.38 382 MET A CA 1
ATOM 3064 C C . MET A 1 382 ? 14.079 6.233 -15.578 1.00 95.38 382 MET A C 1
ATOM 3066 O O . MET A 1 382 ? 15.103 6.734 -15.112 1.00 95.38 382 MET A O 1
ATOM 3070 N N . TYR A 1 383 ? 13.807 4.940 -15.395 1.00 95.44 383 TYR A N 1
ATOM 3071 C CA . TYR A 1 383 ? 14.658 4.065 -14.582 1.00 95.44 383 TYR A CA 1
ATOM 3072 C C . TYR A 1 383 ? 15.998 3.736 -15.243 1.00 95.44 383 TYR A C 1
ATOM 3074 O O . TYR A 1 383 ? 16.986 3.532 -14.532 1.00 95.44 383 TYR A O 1
ATOM 3082 N N . TYR A 1 384 ? 16.068 3.749 -16.574 1.00 95.12 384 TYR A N 1
ATOM 3083 C CA . TYR A 1 384 ? 17.332 3.709 -17.294 1.00 95.12 384 TYR A CA 1
ATOM 3084 C C . TYR A 1 384 ? 18.166 4.972 -17.042 1.00 95.12 384 TYR A C 1
ATOM 3086 O O . TYR A 1 384 ? 19.334 4.863 -16.680 1.00 95.12 384 TYR A O 1
ATOM 3094 N N . THR A 1 385 ? 17.563 6.162 -17.082 1.00 93.69 385 THR A N 1
ATOM 3095 C CA . THR A 1 385 ? 18.252 7.412 -16.719 1.00 93.69 385 THR A CA 1
ATOM 3096 C C . THR A 1 385 ? 18.780 7.377 -15.285 1.00 93.69 385 THR A C 1
ATOM 3098 O O . THR A 1 385 ? 19.927 7.755 -15.041 1.00 93.69 385 THR A O 1
ATOM 3101 N N . LEU A 1 386 ? 18.000 6.857 -14.326 1.00 92.75 386 LEU A N 1
ATOM 3102 C CA . LEU A 1 386 ? 18.484 6.642 -12.954 1.00 92.75 386 LEU A CA 1
ATOM 3103 C C . LEU A 1 386 ? 19.643 5.639 -12.897 1.00 92.75 386 LEU A C 1
ATOM 3105 O O . LEU A 1 386 ? 20.545 5.791 -12.074 1.00 92.75 386 LEU A O 1
ATOM 3109 N N . HIS A 1 387 ? 19.633 4.610 -13.747 1.00 91.81 387 HIS A N 1
ATOM 3110 C CA . HIS A 1 387 ? 20.741 3.669 -13.859 1.00 91.81 387 HIS A CA 1
ATOM 3111 C C . HIS A 1 387 ? 22.016 4.369 -14.350 1.00 91.81 387 HIS A C 1
ATOM 3113 O O . HIS A 1 387 ? 23.027 4.283 -13.655 1.00 91.81 387 HIS A O 1
ATOM 3119 N N . CYS A 1 388 ? 21.952 5.131 -15.450 1.00 91.06 388 CYS A N 1
ATOM 3120 C CA . CYS A 1 388 ? 23.074 5.927 -15.968 1.00 91.06 388 CYS A CA 1
ATOM 3121 C C . CYS A 1 388 ? 23.605 6.926 -14.927 1.00 91.06 388 CYS A C 1
ATOM 3123 O O . CYS A 1 388 ? 24.817 7.062 -14.745 1.00 91.06 388 CYS A O 1
ATOM 3125 N N . ALA A 1 389 ? 22.709 7.586 -14.184 1.00 90.38 389 ALA A N 1
ATOM 3126 C CA . ALA A 1 389 ? 23.090 8.499 -13.108 1.00 90.38 389 ALA A CA 1
ATOM 3127 C C . ALA A 1 389 ? 23.870 7.780 -11.991 1.00 90.38 389 ALA A C 1
ATOM 3129 O O . ALA A 1 389 ? 24.898 8.274 -11.529 1.00 90.38 389 ALA A O 1
ATOM 3130 N N . ARG A 1 390 ? 23.427 6.584 -11.578 1.00 87.88 390 ARG A N 1
ATOM 3131 C CA . ARG A 1 390 ? 24.104 5.781 -10.541 1.00 87.88 390 ARG A CA 1
ATOM 3132 C C . ARG A 1 390 ? 25.441 5.209 -11.008 1.00 87.88 390 ARG A C 1
ATOM 3134 O O . ARG A 1 390 ? 26.366 5.115 -10.206 1.00 87.88 390 ARG A O 1
ATOM 3141 N N . THR A 1 391 ? 25.560 4.837 -12.282 1.00 87.06 391 THR A N 1
ATOM 3142 C CA . THR A 1 391 ? 26.817 4.341 -12.872 1.00 87.06 391 THR A CA 1
ATOM 3143 C C . THR A 1 391 ? 27.777 5.459 -13.275 1.00 87.06 391 THR A C 1
ATOM 3145 O O . THR A 1 391 ? 28.895 5.169 -13.699 1.00 87.06 391 THR A O 1
ATOM 3148 N N . LYS A 1 392 ? 27.389 6.728 -13.078 1.00 85.94 392 LYS A N 1
ATOM 3149 C CA . LYS A 1 392 ? 28.171 7.927 -13.419 1.00 85.94 392 LYS A CA 1
ATOM 3150 C C . LYS A 1 392 ? 28.464 8.055 -14.921 1.00 85.94 392 LYS A C 1
ATOM 3152 O O . LYS A 1 392 ? 29.446 8.695 -15.301 1.00 85.94 392 LYS A O 1
ATOM 3157 N N . ASP A 1 393 ? 27.610 7.497 -15.781 1.00 86.81 393 ASP A N 1
ATOM 3158 C CA . ASP A 1 393 ? 27.712 7.686 -17.230 1.00 86.81 393 ASP A CA 1
ATOM 3159 C C . ASP A 1 393 ? 27.066 9.014 -17.643 1.00 86.81 393 ASP A C 1
ATOM 3161 O O . ASP A 1 393 ? 25.869 9.098 -17.928 1.00 86.81 393 ASP A O 1
ATOM 3165 N N . ARG A 1 394 ? 27.881 10.074 -17.674 1.00 85.94 394 ARG A N 1
ATOM 3166 C CA . ARG A 1 394 ? 27.447 11.419 -18.083 1.00 85.94 394 ARG A CA 1
ATOM 3167 C C . ARG A 1 394 ? 26.933 11.453 -19.521 1.00 85.94 394 ARG A C 1
ATOM 3169 O O . ARG A 1 394 ? 25.991 12.186 -19.800 1.00 85.94 394 ARG A O 1
ATOM 3176 N N . VAL A 1 395 ? 27.539 10.686 -20.426 1.00 86.00 395 VAL A N 1
ATOM 3177 C CA . VAL A 1 395 ? 27.160 10.697 -21.845 1.00 86.00 395 VAL A CA 1
ATOM 3178 C C . VAL A 1 395 ? 25.819 9.991 -22.016 1.00 86.00 395 VAL A C 1
ATOM 3180 O O . VAL A 1 395 ? 24.909 10.565 -22.609 1.00 86.00 395 VAL A O 1
ATOM 3183 N N . GLY A 1 396 ? 25.655 8.809 -21.415 1.00 86.00 396 GLY A N 1
ATOM 3184 C CA . GLY A 1 396 ? 24.391 8.064 -21.431 1.00 86.00 396 GLY A CA 1
ATOM 3185 C C . GLY A 1 396 ? 23.239 8.872 -20.835 1.00 86.00 396 GLY A C 1
ATOM 3186 O O . GLY A 1 396 ? 22.159 8.962 -21.416 1.00 86.00 396 GLY A O 1
ATOM 3187 N N . LEU A 1 397 ? 23.501 9.577 -19.731 1.00 87.62 397 LEU A N 1
ATOM 3188 C CA . LEU A 1 397 ? 22.536 10.484 -19.114 1.00 87.62 397 LEU A CA 1
ATOM 3189 C C . LEU A 1 397 ? 22.074 11.595 -20.077 1.00 87.62 397 LEU A C 1
ATOM 3191 O O . LEU A 1 397 ? 20.872 11.815 -20.231 1.00 87.62 397 LEU A O 1
ATOM 3195 N N . MET A 1 398 ? 23.008 12.272 -20.755 1.00 85.69 398 MET A N 1
ATOM 3196 C CA . MET A 1 398 ? 22.688 13.354 -21.697 1.00 85.69 398 MET A CA 1
ATOM 3197 C C . MET A 1 398 ? 21.896 12.868 -22.918 1.00 85.69 398 MET A C 1
ATOM 3199 O O . MET A 1 398 ? 21.059 13.614 -23.424 1.00 85.69 398 MET A O 1
ATOM 3203 N N . ARG A 1 399 ? 22.105 11.618 -23.360 1.00 85.50 399 ARG A N 1
ATOM 3204 C CA . ARG A 1 399 ? 21.344 11.012 -24.469 1.00 85.50 399 ARG A CA 1
ATOM 3205 C C . ARG A 1 399 ? 19.857 10.875 -24.135 1.00 85.50 399 ARG A C 1
ATOM 3207 O O . ARG A 1 399 ? 19.013 11.099 -24.997 1.00 85.50 399 ARG A O 1
ATOM 3214 N N . VAL A 1 400 ? 19.525 10.514 -22.895 1.00 86.12 400 VAL A N 1
ATOM 3215 C CA . VAL A 1 400 ? 18.147 10.148 -22.516 1.00 86.12 400 VAL A CA 1
ATOM 3216 C C . VAL A 1 400 ? 17.375 11.312 -21.898 1.00 86.12 400 VAL A C 1
ATOM 3218 O O . VAL A 1 400 ? 16.168 11.413 -22.115 1.00 86.12 400 VAL A O 1
ATOM 3221 N N . LEU A 1 401 ? 18.038 12.230 -21.186 1.00 85.88 401 LEU A N 1
ATOM 3222 C CA . LEU A 1 401 ? 17.373 13.352 -20.506 1.00 85.88 401 LEU A CA 1
ATOM 3223 C C . LEU A 1 401 ? 16.485 14.192 -21.435 1.00 85.88 401 LEU A C 1
ATOM 3225 O O . LEU A 1 401 ? 15.361 14.517 -21.062 1.00 85.88 401 LEU A O 1
ATOM 3229 N N . GLY A 1 402 ? 16.948 14.494 -22.653 1.00 84.00 402 GLY A N 1
ATOM 3230 C CA . GLY A 1 402 ? 16.151 15.245 -23.632 1.00 84.00 402 GLY A CA 1
ATOM 3231 C C . GLY A 1 402 ? 14.891 14.502 -24.092 1.00 84.00 402 GLY A C 1
ATOM 3232 O O . GLY A 1 402 ? 13.880 15.125 -24.400 1.00 84.00 402 GLY A O 1
ATOM 3233 N N . THR A 1 403 ? 14.923 13.168 -24.075 1.00 85.81 403 THR A N 1
ATOM 3234 C CA . THR A 1 403 ? 13.765 12.329 -24.416 1.00 85.81 403 THR A CA 1
ATOM 3235 C C . THR A 1 403 ? 12.723 12.343 -23.296 1.00 85.81 403 THR A C 1
ATOM 3237 O O . THR A 1 403 ? 11.527 12.394 -23.574 1.00 85.81 403 THR A O 1
ATOM 3240 N N . LEU A 1 404 ? 13.166 12.363 -22.032 1.00 88.38 404 LEU A N 1
ATOM 3241 C CA . LEU A 1 404 ? 12.271 12.356 -20.869 1.00 88.38 404 LEU A CA 1
ATOM 3242 C C . LEU A 1 404 ? 11.406 13.615 -20.747 1.00 88.38 404 LEU A C 1
ATOM 3244 O O . LEU A 1 404 ? 10.326 13.548 -20.166 1.00 88.38 404 LEU A O 1
ATOM 3248 N N . ALA A 1 405 ? 11.846 14.743 -21.312 1.00 85.50 405 ALA A N 1
ATOM 3249 C CA . ALA A 1 405 ? 11.073 15.985 -21.312 1.00 85.50 405 ALA A CA 1
ATOM 3250 C C . ALA A 1 405 ? 9.700 15.841 -21.992 1.00 85.50 405 ALA A C 1
ATOM 3252 O O . ALA A 1 405 ? 8.801 16.619 -21.702 1.00 85.50 405 ALA A O 1
ATOM 3253 N N . ASN A 1 406 ? 9.542 14.842 -22.867 1.00 86.44 406 ASN A N 1
ATOM 3254 C CA . ASN A 1 406 ? 8.302 14.562 -23.586 1.00 86.44 406 ASN A CA 1
ATOM 3255 C C . ASN A 1 406 ? 7.638 13.251 -23.124 1.00 86.44 406 ASN A C 1
ATOM 3257 O O . ASN A 1 406 ? 6.860 12.670 -23.874 1.00 86.44 406 ASN A O 1
ATOM 3261 N N . CYS A 1 407 ? 7.973 12.732 -21.936 1.00 88.50 407 CYS A N 1
ATOM 3262 C CA . CYS A 1 407 ? 7.339 11.522 -21.406 1.00 88.50 407 CYS A CA 1
ATOM 3263 C C . CYS A 1 407 ? 5.809 11.636 -21.414 1.00 88.50 407 CYS A C 1
ATOM 3265 O O . CYS A 1 407 ? 5.257 12.684 -21.077 1.00 88.50 407 CYS A O 1
ATOM 3267 N N . GLU A 1 408 ? 5.134 10.525 -21.710 1.00 86.31 408 GLU A N 1
ATOM 3268 C CA . GLU A 1 408 ? 3.675 10.444 -21.639 1.00 86.31 408 GLU A CA 1
ATOM 3269 C C . GLU A 1 408 ? 3.163 10.987 -20.290 1.00 86.31 408 GLU A C 1
ATOM 3271 O O . GLU A 1 408 ? 3.642 10.579 -19.228 1.00 86.31 408 GLU A O 1
ATOM 3276 N N . ASN A 1 409 ? 2.178 11.890 -20.328 1.00 86.06 409 ASN A N 1
ATOM 3277 C CA . ASN A 1 409 ? 1.554 12.521 -19.157 1.00 86.06 409 ASN A CA 1
ATOM 3278 C C . ASN A 1 409 ? 2.531 13.219 -18.191 1.00 86.06 409 ASN A C 1
ATOM 3280 O O . ASN A 1 409 ? 2.284 13.213 -16.985 1.00 86.06 409 ASN A O 1
ATOM 3284 N N . ASP A 1 410 ? 3.638 13.780 -18.687 1.00 87.19 410 ASP A N 1
ATOM 3285 C CA . ASP A 1 410 ? 4.602 14.535 -17.874 1.00 87.19 410 ASP A CA 1
ATOM 3286 C C . ASP A 1 410 ? 5.186 13.714 -16.703 1.00 87.19 410 ASP A C 1
ATOM 3288 O O . ASP A 1 410 ? 5.641 14.251 -15.694 1.00 87.19 410 ASP A O 1
ATOM 3292 N N . ARG A 1 411 ? 5.223 12.378 -16.829 1.00 88.94 411 ARG A N 1
ATOM 3293 C CA . ARG A 1 411 ? 5.646 11.462 -15.748 1.00 88.94 411 ARG A CA 1
ATOM 3294 C C . ARG A 1 411 ? 7.071 11.683 -15.256 1.00 88.94 411 ARG A C 1
ATOM 3296 O O . ARG A 1 411 ? 7.387 11.399 -14.103 1.00 88.94 411 ARG A O 1
ATOM 3303 N N . ALA A 1 412 ? 7.939 12.210 -16.118 1.00 89.38 412 ALA A N 1
ATOM 3304 C CA . ALA A 1 412 ? 9.300 12.582 -15.745 1.00 89.38 412 ALA A CA 1
ATOM 3305 C C . ALA A 1 412 ? 9.352 13.707 -14.693 1.00 89.38 412 ALA A C 1
ATOM 3307 O O . ALA A 1 412 ? 10.411 13.935 -14.113 1.00 89.38 412 ALA A O 1
ATOM 3308 N N . PHE A 1 413 ? 8.231 14.381 -14.427 1.00 90.69 413 PHE A N 1
ATOM 3309 C CA . PHE A 1 413 ? 8.100 15.423 -13.414 1.00 90.69 413 PHE A CA 1
ATOM 3310 C C . PHE A 1 413 ? 7.415 14.936 -12.126 1.00 90.69 413 PHE A C 1
ATOM 3312 O O . PHE A 1 413 ? 7.173 15.736 -11.229 1.00 90.69 413 PHE A O 1
ATOM 3319 N N . GLU A 1 414 ? 7.118 13.638 -11.998 1.00 91.06 414 GLU A N 1
ATOM 3320 C CA . GLU A 1 414 ? 6.580 13.074 -10.757 1.00 91.06 414 GLU A CA 1
ATOM 3321 C C . GLU A 1 414 ? 7.635 13.080 -9.630 1.00 91.06 414 GLU A C 1
ATOM 3323 O O . GLU A 1 414 ? 8.785 12.655 -9.813 1.00 91.06 414 GLU A O 1
ATOM 3328 N N . ASP A 1 415 ? 7.224 13.496 -8.426 1.00 91.62 415 ASP A N 1
ATOM 3329 C CA . ASP A 1 415 ? 8.116 13.716 -7.278 1.00 91.62 415 ASP A CA 1
ATOM 3330 C C . ASP A 1 415 ? 9.009 12.515 -6.907 1.00 91.62 415 ASP A C 1
ATOM 3332 O O . ASP A 1 415 ? 10.204 12.718 -6.672 1.00 91.62 415 ASP A O 1
ATOM 3336 N N . PRO A 1 416 ? 8.530 11.248 -6.882 1.00 91.00 416 PRO A N 1
ATOM 3337 C CA . PRO A 1 416 ? 9.383 10.115 -6.511 1.00 91.00 416 PRO A CA 1
ATOM 3338 C C . PRO A 1 416 ? 10.561 9.898 -7.471 1.00 91.00 416 PRO A C 1
ATOM 3340 O O . PRO A 1 416 ? 11.656 9.496 -7.049 1.00 91.00 416 PRO A O 1
ATOM 3343 N N . PHE A 1 417 ? 10.347 10.163 -8.763 1.00 92.38 417 PHE A N 1
ATOM 3344 C CA . PHE A 1 417 ? 11.398 10.083 -9.769 1.00 92.38 417 PHE A CA 1
ATOM 3345 C C . PHE A 1 417 ? 12.357 11.265 -9.647 1.00 92.38 417 PHE A C 1
ATOM 3347 O O . PHE A 1 417 ? 13.565 11.039 -9.554 1.00 92.38 417 PHE A O 1
ATOM 3354 N N . LEU A 1 418 ? 11.835 12.495 -9.576 1.00 91.06 418 LEU A N 1
ATOM 3355 C CA . LEU A 1 418 ? 12.654 13.701 -9.440 1.00 91.06 418 LEU A CA 1
ATOM 3356 C C . LEU A 1 418 ? 13.535 13.653 -8.191 1.00 91.06 418 LEU A C 1
ATOM 3358 O O . LEU A 1 418 ? 14.735 13.897 -8.290 1.00 91.06 418 LEU A O 1
ATOM 3362 N N . HIS A 1 419 ? 12.990 13.243 -7.042 1.00 90.12 419 HIS A N 1
ATOM 3363 C CA . HIS A 1 419 ? 13.768 13.038 -5.816 1.00 90.12 419 HIS A CA 1
ATOM 3364 C C . HIS A 1 419 ? 14.942 12.084 -6.040 1.00 90.12 419 HIS A C 1
ATOM 3366 O O . HIS A 1 419 ? 16.085 12.375 -5.686 1.00 90.12 419 HIS A O 1
ATOM 3372 N N . SER A 1 420 ? 14.674 10.942 -6.677 1.00 89.69 420 SER A N 1
ATOM 3373 C CA . SER A 1 420 ? 15.697 9.933 -6.958 1.00 89.69 420 SER A CA 1
ATOM 3374 C C . SER A 1 420 ? 16.759 10.442 -7.932 1.00 89.69 420 SER A C 1
ATOM 3376 O O . SER A 1 420 ? 17.940 10.127 -7.767 1.00 89.69 420 SER A O 1
ATOM 3378 N N . LEU A 1 421 ? 16.355 11.224 -8.932 1.00 89.50 421 LEU A N 1
ATOM 3379 C CA . LEU A 1 421 ? 17.244 11.810 -9.927 1.00 89.50 421 LEU A CA 1
ATOM 3380 C C . LEU A 1 421 ? 18.143 12.881 -9.297 1.00 89.50 421 LEU A C 1
ATOM 3382 O O . LEU A 1 421 ? 19.365 12.782 -9.395 1.00 89.50 421 LEU A O 1
ATOM 3386 N N . VAL A 1 422 ? 17.557 13.840 -8.573 1.00 88.19 422 VAL A N 1
ATOM 3387 C CA . VAL A 1 422 ? 18.281 14.917 -7.880 1.00 88.19 422 VAL A CA 1
ATOM 3388 C C . VAL A 1 422 ? 19.266 14.339 -6.869 1.00 88.19 422 VAL A C 1
ATOM 3390 O O . VAL A 1 422 ? 20.445 14.683 -6.911 1.00 88.19 422 VAL A O 1
ATOM 3393 N N . LYS A 1 423 ? 18.842 13.388 -6.023 1.00 84.25 423 LYS A N 1
ATOM 3394 C CA . LYS A 1 423 ? 19.750 12.723 -5.070 1.00 84.25 423 LYS A CA 1
ATOM 3395 C C . LYS A 1 423 ? 20.894 11.994 -5.778 1.00 84.25 423 LYS A C 1
ATOM 3397 O O . LYS A 1 423 ? 22.020 12.023 -5.285 1.00 84.25 423 LYS A O 1
ATOM 3402 N N . SER A 1 424 ? 20.633 11.372 -6.932 1.00 83.44 424 SER A N 1
ATOM 3403 C CA . SER A 1 424 ? 21.680 10.705 -7.719 1.00 83.44 424 SER A CA 1
ATOM 3404 C C . SER A 1 424 ? 22.716 11.694 -8.264 1.00 83.44 424 SER A C 1
ATOM 3406 O O . SER A 1 424 ? 23.868 11.304 -8.417 1.00 83.44 424 SER A O 1
ATOM 3408 N N . PHE A 1 425 ? 22.347 12.956 -8.511 1.00 81.38 425 PHE A N 1
ATOM 3409 C CA . PHE A 1 425 ? 23.291 14.022 -8.865 1.00 81.38 425 PHE A CA 1
ATOM 3410 C C . PHE A 1 425 ? 23.999 14.622 -7.648 1.00 81.38 425 PHE A C 1
ATOM 3412 O O . PHE A 1 425 ? 25.198 14.872 -7.711 1.00 81.38 425 PHE A O 1
ATOM 3419 N N . SER A 1 426 ? 23.304 14.813 -6.524 1.00 75.44 426 SER A N 1
ATOM 3420 C CA . SER A 1 426 ? 23.910 15.364 -5.303 1.00 75.44 426 SER A CA 1
ATOM 3421 C C . SER A 1 426 ? 24.985 14.458 -4.701 1.00 75.44 426 SER A C 1
ATOM 3423 O O . SER A 1 426 ? 25.895 14.963 -4.068 1.00 75.44 426 SER A O 1
ATOM 3425 N N . GLN A 1 427 ? 24.920 13.139 -4.910 1.00 65.75 427 GLN A N 1
ATOM 3426 C CA . GLN A 1 427 ? 25.979 12.202 -4.497 1.00 65.75 427 GLN A CA 1
ATOM 3427 C C . GLN A 1 427 ? 27.224 12.225 -5.415 1.00 65.75 427 GLN A C 1
ATOM 3429 O O . GLN A 1 427 ? 28.164 11.458 -5.194 1.00 65.75 427 GLN A O 1
ATOM 3434 N N . GLN A 1 428 ? 27.224 13.035 -6.482 1.00 57.50 428 GLN A N 1
ATOM 3435 C CA . GLN A 1 428 ? 28.334 13.144 -7.441 1.00 57.50 428 GLN A CA 1
ATOM 3436 C C . GLN A 1 428 ? 29.256 14.347 -7.191 1.00 57.50 428 GLN A C 1
ATOM 3438 O O . GLN A 1 428 ? 30.341 14.380 -7.778 1.00 57.50 428 GLN A O 1
ATOM 3443 N N . PHE A 1 429 ? 28.836 15.289 -6.345 1.00 45.34 429 PHE A N 1
ATOM 3444 C CA . PHE A 1 429 ? 29.626 16.416 -5.841 1.00 45.34 429 PHE A CA 1
ATOM 3445 C C . PHE A 1 429 ? 29.914 16.200 -4.356 1.00 45.34 429 PHE A C 1
ATOM 3447 O O . PHE A 1 429 ? 30.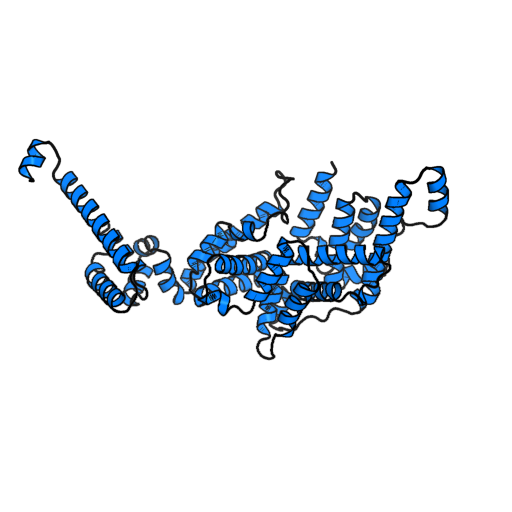957 16.716 -3.898 1.00 45.34 429 PHE A O 1
#

Organism: NCBI:txid197152

InterPro domains:
  IPR010405 Cofactor of BRCA1 [PF06209] (60-406)
  IPR010405 Cofactor of BRCA1 [PTHR13503] (1-425)